Protein AF-0000000086601916 (afdb_homodimer)

Secondary structure (DSSP, 8-state):
-----------------------SEEEEEEESHHHH--BT-SBTTB------GGGS--TTEEEE-TTS-EEE--S-TTTTTSTTS---B-SHHHHHHHHHHH-GGG-SEEEEE---SS--GGGGSTTSHHHHHHHHHHHHHTTTS-EEEEEEEE--GGGGS-HHHHHHHHHHHHHHHHHHHHHTT-TT--EEEEE-S--SSTTHHHHHHHHHH---TTEEEEE-TT--B-TTSSSBPHHHHHHHHHHHHHHHHT-/-----------------------SEEEEEEESHHHH--BT-SBTTB------GGGS--TTEEEE-TTS-EEE--S-TTTTTSTTS---B-SHHHHHHHHHHH-GGG-SEEEEE---SS--GGGGSTTSHHHHHHHHHHHHHTTTS-EEEEEEEE--GGGGS-HHHHHHHHHHHHHHHHHHHHHTT-TT--EEEEE-S--SSTTHHHHHHHHHH---TTEEEEE-TT--B-TTSSSBPHHHHHHHHHHHHHHHHT-

Foldseek 3Di:
DPPPPPPPPPPPPPPPPPPLDAFAEEEEQEAAQQSLACAQQPPPQERPPDDDPLQAWDPLEWEQAPVRGTDTDHPSRCCRAQPVGRHTDALVRNLVSLLCVVCVVRGRYYYYYLYYHLDALVQCDPPHDSVVSSLVSVVSSCPVPHDHQAYEYEYDLNQLADPVSLQCVLVSVVNSVCVSCVSNVNRQHAYEYEQAQFHPGPRSVSNNCSQVVRDDHNYHYHYLHPADADPVRHYGHNVSSSVVSNSSNVVSVVD/DPPPPPPPPPPPPPPPPPPLDAFAEEEEQEAAQQSLACAQQPPPQERPPDDDPLQAWDPLEWEQAPVRGTDTDHPSRCCRAQPVGRHTDALVRNLVSLLCVVCVVSGRYYYYYLYYHLDALVQCDPPHDSVVSRLVSVLSSCPVPHDHQAYEYEYDLNQLADPVSLQCVLVSVVNSVCVSCVSNVHRQHAYEYEQAQFHPGPRSVSNNCSQVVRDDHNYHYHYLHPADADPVRHYGHNVSSSVVSNSSNVVSVVD

Organism: Rhododendron simsii (NCBI:txid118357)

Sequence (510 aa):
MLTLLFLTLLAHAQLALPASSQPNSIFILAGQSNMSGRGGATRNNTWDGFVPPECRPNPKILRLTTTLAWVPAAEPLHKDIDVYATVGVGPGMAFANSVLARDPGLGVVGLVPCAVGATTIGQWSRGGFLYSKLVRRAIAAAQGGGKIKGMLWYQGESDTLSLQDAELYKARLEKFFLNVRSDLKSPLLPIIQVALASGQGRFIEKVREAQLGLNLRNVKCVDAKGLQLEPDYVHLTTQAEVQLGKMLADSFLHTMLTLLFLTLLAHAQLALPASSQPNSIFILAGQSNMSGRGGATRNNTWDGFVPPECRPNPKILRLTTTLAWVPAAEPLHKDIDVYATVGVGPGMAFANSVLARDPGLGVVGLVPCAVGATTIGQWSRGGFLYSKLVRRAIAAAQGGGKIKGMLWYQGESDTLSLQDAELYKARLEKFFLNVRSDLKSPLLPIIQVALASGQGRFIEKVREAQLGLNLRNVKCVDAKGLQLEPDYVHLTTQAEVQLGKMLADSFLHT

Radius of gyration: 25.94 Å; Cα contacts (8 Å, |Δi|>4): 1151; chains: 2; bounding box: 80×68×97 Å

Structure (mmCIF, N/CA/C/O backbone):
data_AF-0000000086601916-model_v1
#
loop_
_entity.id
_entity.type
_entity.pdbx_description
1 polymer 'Sialate O-acetylesterase domain-containing protein'
#
loop_
_atom_site.group_PDB
_atom_site.id
_atom_site.type_symbol
_atom_site.label_atom_id
_atom_site.label_alt_id
_atom_site.label_comp_id
_atom_site.label_asym_id
_atom_site.label_entity_id
_atom_site.label_seq_id
_atom_site.pdbx_PDB_ins_code
_atom_site.Cartn_x
_atom_site.Cartn_y
_atom_site.Cartn_z
_atom_site.occupancy
_atom_site.B_iso_or_equiv
_atom_site.auth_seq_id
_atom_site.auth_comp_id
_atom_site.auth_asym_id
_atom_site.auth_atom_id
_atom_site.pdbx_PDB_model_num
ATOM 1 N N . MET A 1 1 ? -18.938 -10.508 73.562 1 35.75 1 MET A N 1
ATOM 2 C CA . MET A 1 1 ? -17.859 -10.43 72.625 1 35.75 1 MET A CA 1
ATOM 3 C C . MET A 1 1 ? -18.391 -10.062 71.25 1 35.75 1 MET A C 1
ATOM 5 O O . MET A 1 1 ? -19.188 -10.812 70.625 1 35.75 1 MET A O 1
ATOM 9 N N . LEU A 1 2 ? -18.656 -8.734 71.062 1 40.84 2 LEU A N 1
ATOM 10 C CA . LEU A 1 2 ? -19.188 -8 69.875 1 40.84 2 LEU A CA 1
ATOM 11 C C . LEU A 1 2 ? -18.312 -8.188 68.688 1 40.84 2 LEU A C 1
ATOM 13 O O . LEU A 1 2 ? -17.141 -7.793 68.688 1 40.84 2 LEU A O 1
ATOM 17 N N . THR A 1 3 ? -18.516 -9.281 67.938 1 39.03 3 THR A N 1
ATOM 18 C CA . THR A 1 3 ? -17.828 -9.562 66.688 1 39.03 3 THR A CA 1
ATOM 19 C C . THR A 1 3 ? -18.062 -8.453 65.688 1 39.03 3 THR A C 1
ATOM 21 O O . THR A 1 3 ? -19.203 -8.203 65.312 1 39.03 3 THR A O 1
ATOM 24 N N . LEU A 1 4 ? -17.25 -7.43 65.75 1 37.75 4 LEU A N 1
ATOM 25 C CA . LEU A 1 4 ? -17.234 -6.371 64.75 1 37.75 4 LEU A CA 1
ATOM 26 C C . LEU A 1 4 ? -16.953 -6.941 63.344 1 37.75 4 LEU A C 1
ATOM 28 O O . LEU A 1 4 ? -15.891 -7.527 63.094 1 37.75 4 LEU A O 1
ATOM 32 N N . LEU A 1 5 ? -18 -7.336 62.625 1 39.06 5 LEU A N 1
ATOM 33 C CA . LEU A 1 5 ? -17.938 -7.676 61.188 1 39.06 5 LEU A CA 1
ATOM 34 C C . LEU A 1 5 ? -17.328 -6.527 60.406 1 39.06 5 LEU A C 1
ATOM 36 O O . LEU A 1 5 ? -17.875 -5.426 60.375 1 39.06 5 LEU A O 1
ATOM 40 N N . PHE A 1 6 ? -16 -6.566 60.25 1 36.72 6 PHE A N 1
ATOM 41 C CA . PHE A 1 6 ? -15.344 -5.633 59.344 1 36.72 6 PHE A CA 1
ATOM 42 C C . PHE A 1 6 ? -15.82 -5.824 57.906 1 36.72 6 PHE A C 1
ATOM 44 O O . PHE A 1 6 ? -15.602 -6.879 57.312 1 36.72 6 PHE A O 1
ATOM 51 N N . LEU A 1 7 ? -16.922 -5.238 57.562 1 37.69 7 LEU A N 1
ATOM 52 C CA . LEU A 1 7 ? -17.297 -5.156 56.156 1 37.69 7 LEU A CA 1
ATOM 53 C C . LEU A 1 7 ? -16.188 -4.488 55.312 1 37.69 7 LEU A C 1
ATOM 55 O O . LEU A 1 7 ? -15.867 -3.32 55.562 1 37.69 7 LEU A O 1
ATOM 59 N N . THR A 1 8 ? -15.258 -5.324 54.844 1 39.44 8 THR A N 1
ATOM 60 C CA . THR A 1 8 ? -14.281 -4.824 53.875 1 39.44 8 THR A CA 1
ATOM 61 C C . THR A 1 8 ? -14.969 -4.285 52.625 1 39.44 8 THR A C 1
ATOM 63 O O . THR A 1 8 ? -15.688 -5.02 51.938 1 39.44 8 THR A O 1
ATOM 66 N N . LEU A 1 9 ? -15.344 -3.064 52.594 1 39.62 9 LEU A N 1
ATOM 67 C CA . LEU A 1 9 ? -15.734 -2.387 51.344 1 39.62 9 LEU A CA 1
ATOM 68 C C . LEU A 1 9 ? -14.625 -2.473 50.312 1 39.62 9 LEU A C 1
ATOM 70 O O . LEU A 1 9 ? -13.562 -1.867 50.5 1 39.62 9 LEU A O 1
ATOM 74 N N . LEU A 1 10 ? -14.531 -3.639 49.688 1 38.03 10 LEU A N 1
ATOM 75 C CA . LEU A 1 10 ? -13.68 -3.637 48.5 1 38.03 10 LEU A CA 1
ATOM 76 C C . LEU A 1 10 ? -14.133 -2.566 47.5 1 38.03 10 LEU A C 1
ATOM 78 O O . LEU A 1 10 ? -15.242 -2.631 46.969 1 38.03 10 LEU A O 1
ATOM 82 N N . ALA A 1 11 ? -13.586 -1.394 47.625 1 40.84 11 ALA A N 1
ATOM 83 C CA . ALA A 1 11 ? -13.688 -0.406 46.562 1 40.84 11 ALA A CA 1
ATOM 84 C C . ALA A 1 11 ? -13.32 -1.019 45.188 1 40.84 11 ALA A C 1
ATOM 86 O O . ALA A 1 11 ? -12.195 -1.469 45 1 40.84 11 ALA A O 1
ATOM 87 N N . HIS A 1 12 ? -14.273 -1.641 44.531 1 38.97 12 HIS A N 1
ATOM 88 C CA . HIS A 1 12 ? -14.039 -1.922 43.094 1 38.97 12 HIS A CA 1
ATOM 89 C C . HIS A 1 12 ? -13.562 -0.675 42.375 1 38.97 12 HIS A C 1
ATOM 91 O O . HIS A 1 12 ? -14.312 0.294 42.219 1 38.97 12 HIS A O 1
ATOM 97 N N . ALA A 1 13 ? -12.289 -0.349 42.531 1 39.16 13 ALA A N 1
ATOM 98 C CA . ALA A 1 13 ? -11.758 0.611 41.562 1 39.16 13 ALA A CA 1
ATOM 99 C C . ALA A 1 13 ? -12.203 0.264 40.125 1 39.16 13 ALA A C 1
ATOM 101 O O . ALA A 1 13 ? -11.891 -0.817 39.625 1 39.16 13 ALA A O 1
ATOM 102 N N . GLN A 1 14 ? -13.383 0.693 39.781 1 36.66 14 GLN A N 1
ATOM 103 C CA . GLN A 1 14 ? -13.633 0.644 38.375 1 36.66 14 GLN A CA 1
ATOM 104 C C . GLN A 1 14 ? -12.406 1.084 37.562 1 36.66 14 GLN A C 1
ATOM 106 O O . GLN A 1 14 ? -11.922 2.203 37.75 1 36.66 14 GLN A O 1
ATOM 111 N N . LEU A 1 15 ? -11.469 0.19 37.406 1 35.59 15 LEU A N 1
ATOM 112 C CA . LEU A 1 15 ? -10.555 0.523 36.312 1 35.59 15 LEU A CA 1
ATOM 113 C C . LEU A 1 15 ? -11.289 1.216 35.188 1 35.59 15 LEU A C 1
ATOM 115 O O . LEU A 1 15 ? -12.156 0.612 34.531 1 35.59 15 LEU A O 1
ATOM 119 N N . ALA A 1 16 ? -11.703 2.465 35.406 1 37.31 16 ALA A N 1
ATOM 120 C CA . ALA A 1 16 ? -12.195 3.23 34.281 1 37.31 16 ALA A CA 1
ATOM 121 C C . ALA A 1 16 ? -11.531 2.77 32.969 1 37.31 16 ALA A C 1
ATOM 123 O O . ALA A 1 16 ? -10.32 2.562 32.938 1 37.31 16 ALA A O 1
ATOM 124 N N . LEU A 1 17 ? -12.156 2.008 32.188 1 40.22 17 LEU A N 1
ATOM 125 C CA . LEU A 1 17 ? -11.688 1.904 30.828 1 40.22 17 LEU A CA 1
ATOM 126 C C . LEU A 1 17 ? -10.969 3.18 30.406 1 40.22 17 LEU A C 1
ATOM 128 O O . LEU A 1 17 ? -11.422 4.285 30.703 1 40.22 17 LEU A O 1
ATOM 132 N N . PRO A 1 18 ? -9.664 3.221 30.344 1 43.5 18 PRO A N 1
ATOM 133 C CA . PRO A 1 18 ? -9.109 4.48 29.859 1 43.5 18 PRO A CA 1
ATOM 134 C C . PRO A 1 18 ? -10.039 5.188 28.859 1 43.5 18 PRO A C 1
ATOM 136 O O . PRO A 1 18 ? -10.859 4.535 28.203 1 43.5 18 PRO A O 1
ATOM 139 N N . ALA A 1 19 ? -10.531 6.324 29.031 1 42.91 19 ALA A N 1
ATOM 140 C CA . ALA A 1 19 ? -11.188 7.246 28.109 1 42.91 19 ALA A CA 1
ATOM 141 C C . ALA A 1 19 ? -10.828 6.918 26.672 1 42.91 19 ALA A C 1
ATOM 143 O O . ALA A 1 19 ? -9.648 6.902 26.297 1 42.91 19 ALA A O 1
ATOM 144 N N . SER A 1 20 ? -11.32 6.027 25.938 1 51.12 20 SER A N 1
ATOM 145 C CA . SER A 1 20 ? -11.211 5.715 24.516 1 51.12 20 SER A CA 1
ATOM 146 C C . SER A 1 20 ? -10.828 6.949 23.703 1 51.12 20 SER A C 1
ATOM 148 O O . SER A 1 20 ? -11.672 7.797 23.422 1 51.12 20 SER A O 1
ATOM 150 N N . SER A 1 21 ? -9.75 7.781 23.984 1 73.94 21 SER A N 1
ATOM 151 C CA . SER A 1 21 ? -9.523 9.195 23.719 1 73.94 21 SER A CA 1
ATOM 152 C C . SER A 1 21 ? -9.43 9.469 22.219 1 73.94 21 SER A C 1
ATOM 154 O O . SER A 1 21 ? -8.57 8.906 21.531 1 73.94 21 SER A O 1
ATOM 156 N N . GLN A 1 22 ? -10.523 9.688 21.562 1 92.5 22 GLN A N 1
ATOM 157 C CA . GLN A 1 22 ? -10.68 10.25 20.234 1 92.5 22 GLN A CA 1
ATOM 158 C C . GLN A 1 22 ? -9.992 11.609 20.125 1 92.5 22 GLN A C 1
ATOM 160 O O . GLN A 1 22 ? -9.992 12.391 21.062 1 92.5 22 GLN A O 1
ATOM 165 N N . PRO A 1 23 ? -9.367 11.789 19.047 1 98.31 23 PRO A N 1
ATOM 166 C CA . PRO A 1 23 ? -8.742 13.102 18.875 1 98.31 23 PRO A CA 1
ATOM 167 C C . PRO A 1 23 ? -9.758 14.211 18.625 1 98.31 23 PRO A C 1
ATOM 169 O O . PRO A 1 23 ? -10.875 13.938 18.172 1 98.31 23 PRO A O 1
ATOM 172 N N . ASN A 1 24 ? -9.359 15.414 18.984 1 98.25 24 ASN A N 1
ATOM 173 C CA . ASN A 1 24 ? -10.125 16.609 18.656 1 98.25 24 ASN A CA 1
ATOM 174 C C . ASN A 1 24 ? -9.719 17.188 17.297 1 98.25 24 ASN A C 1
ATOM 176 O O . ASN A 1 24 ? -10.578 17.578 16.516 1 98.25 24 ASN A O 1
ATOM 180 N N . SER A 1 25 ? -8.438 17.297 17.094 1 98.69 25 SER A N 1
ATOM 181 C CA . SER A 1 25 ? -7.844 17.859 15.883 1 98.69 25 SER A CA 1
ATOM 182 C C . SER A 1 25 ? -7.039 16.812 15.125 1 98.69 25 SER A C 1
ATOM 184 O O . SER A 1 25 ? -6.133 16.203 15.68 1 98.69 25 SER A O 1
ATOM 186 N N . ILE A 1 26 ? -7.328 16.641 13.867 1 98.88 26 ILE A N 1
ATOM 187 C CA . ILE A 1 26 ? -6.75 15.562 13.07 1 98.88 26 ILE A CA 1
ATOM 188 C C . ILE A 1 26 ? -5.914 16.141 11.93 1 98.88 26 ILE A C 1
ATOM 190 O O . ILE A 1 26 ? -6.328 17.109 11.281 1 98.88 26 ILE A O 1
ATOM 194 N N . PHE A 1 27 ? -4.734 15.609 11.727 1 98.94 27 PHE A N 1
ATOM 195 C CA . PHE A 1 27 ? -3.863 16 10.625 1 98.94 27 PHE A CA 1
ATOM 196 C C . PHE A 1 27 ? -3.502 14.797 9.766 1 98.94 27 PHE A C 1
ATOM 198 O O . PHE A 1 27 ? -3.07 13.766 10.281 1 98.94 27 PHE A O 1
ATOM 205 N N . ILE A 1 28 ? -3.68 14.945 8.492 1 98.94 28 ILE A N 1
ATOM 206 C CA . ILE A 1 28 ? -3.305 13.93 7.52 1 98.94 28 ILE A CA 1
ATOM 207 C C . ILE A 1 28 ? -1.842 14.109 7.121 1 98.94 28 ILE A C 1
ATOM 209 O O . ILE A 1 28 ? -1.413 15.219 6.801 1 98.94 28 ILE A O 1
ATOM 213 N N . LEU A 1 29 ? -1.033 13.047 7.215 1 98.94 29 LEU A N 1
ATOM 214 C CA . LEU A 1 29 ? 0.365 13.047 6.797 1 98.94 29 LEU A CA 1
ATOM 215 C C . LEU A 1 29 ? 0.548 12.242 5.512 1 98.94 29 LEU A C 1
ATOM 217 O O . LEU A 1 29 ? 0.656 11.016 5.551 1 98.94 29 LEU A O 1
ATOM 221 N N . ALA A 1 30 ? 0.657 12.922 4.383 1 98.94 30 ALA A N 1
ATOM 222 C CA . ALA A 1 30 ? 0.66 12.25 3.086 1 98.94 30 ALA A CA 1
ATOM 223 C C . ALA A 1 30 ? 1.85 12.703 2.24 1 98.94 30 ALA A C 1
ATOM 225 O O . ALA A 1 30 ? 2.438 13.75 2.494 1 98.94 30 ALA A O 1
ATOM 226 N N . GLY A 1 31 ? 2.199 11.906 1.29 1 98.81 31 GLY A N 1
ATOM 227 C CA . GLY A 1 31 ? 3.355 12.156 0.443 1 98.81 31 GLY A CA 1
ATOM 228 C C . GLY A 1 31 ? 4.246 10.938 0.282 1 98.81 31 GLY A C 1
ATOM 229 O O . GLY A 1 31 ? 3.758 9.812 0.132 1 98.81 31 GLY A O 1
ATOM 230 N N . GLN A 1 32 ? 5.539 11.227 0.17 1 98.12 32 GLN A N 1
ATOM 231 C CA . GLN A 1 32 ? 6.457 10.117 -0.051 1 98.12 32 GLN A CA 1
ATOM 232 C C . GLN A 1 32 ? 7.473 10.008 1.082 1 98.12 32 GLN A C 1
ATOM 234 O O . GLN A 1 32 ? 7.141 10.242 2.246 1 98.12 32 GLN A O 1
ATOM 239 N N . SER A 1 33 ? 8.656 9.531 0.886 1 97.88 33 SER A N 1
ATOM 240 C CA . SER A 1 33 ? 9.57 9 1.896 1 97.88 33 SER A CA 1
ATOM 241 C C . SER A 1 33 ? 9.93 10.062 2.93 1 97.88 33 SER A C 1
ATOM 243 O O . SER A 1 33 ? 10.094 9.758 4.113 1 97.88 33 SER A O 1
ATOM 245 N N . ASN A 1 34 ? 10.086 11.289 2.52 1 98.06 34 ASN A N 1
ATOM 246 C CA . ASN A 1 34 ? 10.469 12.305 3.498 1 98.06 34 ASN A CA 1
ATOM 247 C C . ASN A 1 34 ? 9.297 12.664 4.41 1 98.06 34 ASN A C 1
ATOM 249 O O . ASN A 1 34 ? 9.5 13.125 5.535 1 98.06 34 ASN A O 1
ATOM 253 N N . MET A 1 35 ? 8.094 12.469 3.986 1 98.88 35 MET A N 1
ATOM 254 C CA . MET A 1 35 ? 6.949 12.586 4.887 1 98.88 35 MET A CA 1
ATOM 255 C C . MET A 1 35 ? 6.832 11.352 5.777 1 98.88 35 MET A C 1
ATOM 257 O O . MET A 1 35 ? 6.582 11.469 6.977 1 98.88 35 MET A O 1
ATOM 261 N N . SER A 1 36 ? 6.941 10.148 5.137 1 98.75 36 SER A N 1
ATOM 262 C CA . SER A 1 36 ? 6.816 8.922 5.922 1 98.75 36 SER A CA 1
ATOM 263 C C . SER A 1 36 ? 7.918 8.828 6.973 1 98.75 36 SER A C 1
ATOM 265 O O . SER A 1 36 ? 7.734 8.188 8.016 1 98.75 36 SER A O 1
ATOM 267 N N . GLY A 1 37 ? 9.125 9.406 6.684 1 98.56 37 GLY A N 1
ATOM 268 C CA . GLY A 1 37 ? 10.234 9.477 7.625 1 98.56 37 GLY A CA 1
ATOM 269 C C . GLY A 1 37 ? 11.367 8.531 7.277 1 98.56 37 GLY A C 1
ATOM 270 O O . GLY A 1 37 ? 11.18 7.316 7.211 1 98.56 37 GLY A O 1
ATOM 271 N N . ARG A 1 38 ? 12.562 9.07 7.16 1 98.06 38 ARG A N 1
ATOM 272 C CA . ARG A 1 38 ? 13.789 8.312 6.922 1 98.06 38 ARG A CA 1
ATOM 273 C C . ARG A 1 38 ? 14.891 8.734 7.891 1 98.06 38 ARG A C 1
ATOM 275 O O . ARG A 1 38 ? 16.016 8.242 7.805 1 98.06 38 ARG A O 1
ATOM 282 N N . GLY A 1 39 ? 14.594 9.719 8.742 1 98.31 39 GLY A N 1
ATOM 283 C CA . GLY A 1 39 ? 15.586 10.102 9.727 1 98.31 39 GLY A CA 1
ATOM 284 C C . GLY A 1 39 ? 16.156 8.922 10.5 1 98.31 39 GLY A C 1
ATOM 285 O O . GLY A 1 39 ? 15.43 8.25 11.234 1 98.31 39 GLY A O 1
ATOM 286 N N . GLY A 1 40 ? 17.453 8.688 10.336 1 97.56 40 GLY A N 1
ATOM 287 C CA . GLY A 1 40 ? 18.125 7.605 11.047 1 97.56 40 GLY A CA 1
ATOM 288 C C . GLY A 1 40 ? 17.891 6.246 10.43 1 97.56 40 GLY A C 1
ATOM 289 O O . GLY A 1 40 ? 18.219 5.219 11.016 1 97.56 40 GLY A O 1
ATOM 290 N N . ALA A 1 41 ? 17.266 6.191 9.258 1 96.94 41 ALA A N 1
ATOM 291 C CA . ALA A 1 41 ? 16.844 4.898 8.727 1 96.94 41 ALA A CA 1
ATOM 292 C C . ALA A 1 41 ? 17.469 4.637 7.355 1 96.94 41 ALA A C 1
ATOM 294 O O . ALA A 1 41 ? 17 3.779 6.605 1 96.94 41 ALA A O 1
ATOM 295 N N . THR A 1 42 ? 18.453 5.363 6.934 1 93.12 42 THR A N 1
ATOM 296 C CA . THR A 1 42 ? 18.969 5.254 5.574 1 93.12 42 THR A CA 1
ATOM 297 C C . THR A 1 42 ? 20.172 4.328 5.531 1 93.12 42 THR A C 1
ATOM 299 O O . THR A 1 42 ? 20.719 4.059 4.457 1 93.12 42 THR A O 1
ATOM 302 N N . ARG A 1 43 ? 20.562 3.838 6.699 1 89.56 43 ARG A N 1
ATOM 303 C CA . ARG A 1 43 ? 21.75 2.982 6.723 1 89.56 43 ARG A CA 1
ATOM 304 C C . ARG A 1 43 ? 21.375 1.543 7.059 1 89.56 43 ARG A C 1
ATOM 306 O O . ARG A 1 43 ? 20.688 1.29 8.047 1 89.56 43 ARG A O 1
ATOM 313 N N . ASN A 1 44 ? 21.781 0.631 6.242 1 86.44 44 ASN A N 1
ATOM 314 C CA . ASN A 1 44 ? 21.719 -0.809 6.465 1 86.44 44 ASN A CA 1
ATOM 315 C C . ASN A 1 44 ? 20.281 -1.282 6.625 1 86.44 44 ASN A C 1
ATOM 317 O O . ASN A 1 44 ? 20 -2.18 7.422 1 86.44 44 ASN A O 1
ATOM 321 N N . ASN A 1 45 ? 19.359 -0.584 6.109 1 86.44 45 ASN A N 1
ATOM 322 C CA . ASN A 1 45 ? 17.953 -0.943 6.129 1 86.44 45 ASN A CA 1
ATOM 323 C C . ASN A 1 45 ? 17.438 -1.118 7.559 1 86.44 45 ASN A C 1
ATOM 325 O O . ASN A 1 45 ? 16.656 -2.031 7.836 1 86.44 45 ASN A O 1
ATOM 329 N N . THR A 1 46 ? 17.953 -0.375 8.43 1 93.38 46 THR A N 1
ATOM 330 C CA . THR A 1 46 ? 17.531 -0.383 9.82 1 93.38 46 THR A CA 1
ATOM 331 C C . THR A 1 46 ? 17.438 1.039 10.367 1 93.38 46 THR A C 1
ATOM 333 O O . THR A 1 46 ? 18.234 1.898 10.016 1 93.38 46 THR A O 1
ATOM 336 N N . TRP A 1 47 ? 16.453 1.267 11.141 1 97.5 47 TRP A N 1
ATOM 337 C CA . TRP A 1 47 ? 16.344 2.521 11.883 1 97.5 47 TRP A CA 1
ATOM 338 C C . TRP A 1 47 ? 17.219 2.484 13.133 1 97.5 47 TRP A C 1
ATOM 340 O O . TRP A 1 47 ? 17.266 1.474 13.844 1 97.5 47 TRP A O 1
ATOM 350 N N . ASP A 1 48 ? 17.922 3.545 13.445 1 97.75 48 ASP A N 1
ATOM 351 C CA . ASP A 1 48 ? 18.875 3.568 14.547 1 97.75 48 ASP A CA 1
ATOM 352 C C . ASP A 1 48 ? 18.172 3.684 15.891 1 97.75 48 ASP A C 1
ATOM 354 O O . ASP A 1 48 ? 18.781 3.543 16.953 1 97.75 48 ASP A O 1
ATOM 358 N N . GLY A 1 49 ? 16.844 3.982 15.852 1 97.94 49 GLY A N 1
ATOM 359 C CA . GLY A 1 49 ? 16.047 3.98 17.062 1 97.94 49 GLY A CA 1
ATOM 360 C C . GLY A 1 49 ? 16.141 5.281 17.844 1 97.94 49 GLY A C 1
ATOM 361 O O . GLY A 1 49 ? 15.531 5.414 18.906 1 97.94 49 GLY A O 1
ATOM 362 N N . PHE A 1 50 ? 16.828 6.27 17.328 1 98.31 50 PHE A N 1
ATOM 363 C CA . PHE A 1 50 ? 16.984 7.531 18.031 1 98.31 50 PHE A CA 1
ATOM 364 C C . PHE A 1 50 ? 15.734 8.398 17.875 1 98.31 50 PHE A C 1
ATOM 366 O O . PHE A 1 50 ? 15.289 8.664 16.766 1 98.31 50 PHE A O 1
ATOM 373 N N . VAL A 1 51 ? 15.227 8.773 18.984 1 98.75 51 VAL A N 1
ATOM 374 C CA . VAL A 1 51 ? 14.062 9.656 19.031 1 98.75 51 VAL A CA 1
ATOM 375 C C . VAL A 1 51 ? 14.438 10.969 19.719 1 98.75 51 VAL A C 1
ATOM 377 O O . VAL A 1 51 ? 14.617 11.016 20.938 1 98.75 51 VAL A O 1
ATOM 380 N N . PRO A 1 52 ? 14.492 12.055 18.922 1 98.69 52 PRO A N 1
ATOM 381 C CA . PRO A 1 52 ? 14.789 13.352 19.547 1 98.69 52 PRO A CA 1
ATOM 382 C C . PRO A 1 52 ? 13.727 13.789 20.547 1 98.69 52 PRO A C 1
ATOM 384 O O . PRO A 1 52 ? 12.578 13.359 20.453 1 98.69 52 PRO A O 1
ATOM 387 N N . PRO A 1 53 ? 14.047 14.656 21.438 1 98.62 53 PRO A N 1
ATOM 388 C CA . PRO A 1 53 ? 13.086 15.133 22.438 1 98.62 53 PRO A CA 1
ATOM 389 C C . PRO A 1 53 ? 11.82 15.711 21.812 1 98.62 53 PRO A C 1
ATOM 391 O O . PRO A 1 53 ? 10.727 15.516 22.344 1 98.62 53 PRO A O 1
ATOM 394 N N . GLU A 1 54 ? 11.938 16.344 20.688 1 98.75 54 GLU A N 1
ATOM 395 C CA . GLU A 1 54 ? 10.82 17 20 1 98.75 54 GLU A CA 1
ATOM 396 C C . GLU A 1 54 ? 9.852 15.984 19.422 1 98.75 54 GLU A C 1
ATOM 398 O O . GLU A 1 54 ? 8.734 16.344 19.031 1 98.75 54 GLU A O 1
ATOM 403 N N . CYS A 1 55 ? 10.305 14.703 19.391 1 98.88 55 CYS A N 1
ATOM 404 C CA . CYS A 1 55 ? 9.508 13.664 18.75 1 98.88 55 CYS A CA 1
ATOM 405 C C . CYS A 1 55 ? 9.031 12.633 19.766 1 98.88 55 CYS A C 1
ATOM 407 O O . CYS A 1 55 ? 8.516 11.578 19.391 1 98.88 55 CYS A O 1
ATOM 409 N N . ARG A 1 56 ? 9.234 12.898 21.016 1 98.56 56 ARG A N 1
ATOM 410 C CA . ARG A 1 56 ? 8.867 11.953 22.062 1 98.56 56 ARG A CA 1
ATOM 411 C C . ARG A 1 56 ? 7.348 11.812 22.172 1 98.56 56 ARG A C 1
ATOM 413 O O . ARG A 1 56 ? 6.609 12.742 21.844 1 98.56 56 ARG A O 1
ATOM 420 N N . PRO A 1 57 ? 6.898 10.664 22.641 1 98.44 57 PRO A N 1
ATOM 421 C CA . PRO A 1 57 ? 5.461 10.477 22.844 1 98.44 57 PRO A CA 1
ATOM 422 C C . PRO A 1 57 ? 4.859 11.523 23.781 1 98.44 57 PRO A C 1
ATOM 424 O O . PRO A 1 57 ? 5.559 12.047 24.656 1 98.44 57 PRO A O 1
ATOM 427 N N . ASN A 1 58 ? 3.645 11.891 23.531 1 97.69 58 ASN A N 1
ATOM 428 C CA . ASN A 1 58 ? 2.783 12.828 24.25 1 97.69 58 ASN A CA 1
ATOM 429 C C . ASN A 1 58 ? 1.374 12.273 24.422 1 97.69 58 ASN A C 1
ATOM 431 O O . ASN A 1 58 ? 0.754 11.82 23.453 1 97.69 58 ASN A O 1
ATOM 435 N N . PRO A 1 59 ? 0.872 12.203 25.656 1 96.56 59 PRO A N 1
ATOM 436 C CA . PRO A 1 59 ? -0.459 11.633 25.891 1 96.56 59 PRO A CA 1
ATOM 437 C C . PRO A 1 59 ? -1.547 12.328 25.062 1 96.56 59 PRO A C 1
ATOM 439 O O . PRO A 1 59 ? -2.629 11.766 24.875 1 96.56 59 PRO A O 1
ATOM 442 N N . LYS A 1 60 ? -1.236 13.469 24.562 1 97.88 60 LYS A N 1
ATOM 443 C CA . LYS A 1 60 ? -2.225 14.227 23.797 1 97.88 60 LYS A CA 1
ATOM 444 C C . LYS A 1 60 ? -2.047 14.008 22.297 1 97.88 60 LYS A C 1
ATOM 446 O O . LYS A 1 60 ? -2.66 14.703 21.5 1 97.88 60 LYS A O 1
ATOM 451 N N . ILE A 1 61 ? -1.215 13.109 21.891 1 98.69 61 ILE A N 1
ATOM 452 C CA . ILE A 1 61 ? -1.005 12.828 20.469 1 98.69 61 ILE A CA 1
ATOM 453 C C . ILE A 1 61 ? -1.297 11.359 20.188 1 98.69 61 ILE A C 1
ATOM 455 O O . ILE A 1 61 ? -0.684 10.469 20.781 1 98.69 61 ILE A O 1
ATOM 459 N N . LEU A 1 62 ? -2.188 11.164 19.281 1 98.75 62 LEU A N 1
ATOM 460 C CA . LEU A 1 62 ? -2.576 9.82 18.859 1 98.75 62 LEU A CA 1
ATOM 461 C C . LEU A 1 62 ? -2.189 9.57 17.406 1 98.75 62 LEU A C 1
ATOM 463 O O . LEU A 1 62 ? -1.947 10.516 16.656 1 98.75 62 LEU A O 1
ATOM 467 N N . ARG A 1 63 ? -2.094 8.328 17.078 1 98.81 63 ARG A N 1
ATOM 468 C CA . ARG A 1 63 ? -1.818 7.855 15.719 1 98.81 63 ARG A CA 1
ATOM 469 C C . ARG A 1 63 ? -2.879 6.859 15.266 1 98.81 63 ARG A C 1
ATOM 471 O O . ARG A 1 63 ? -3.271 5.973 16.016 1 98.81 63 ARG A O 1
ATOM 478 N N . LEU A 1 64 ? -3.352 7.082 14.055 1 98.56 64 LEU A N 1
ATOM 479 C CA . LEU A 1 64 ? -4.293 6.121 13.492 1 98.56 64 LEU A CA 1
ATOM 480 C C . LEU A 1 64 ? -3.561 4.93 12.883 1 98.56 64 LEU A C 1
ATOM 482 O O . LEU A 1 64 ? -2.752 5.098 11.969 1 98.56 64 LEU A O 1
ATOM 486 N N . THR A 1 65 ? -3.863 3.764 13.305 1 96.62 65 THR A N 1
ATOM 487 C CA . THR A 1 65 ? -3.23 2.547 12.812 1 96.62 65 THR A CA 1
ATOM 488 C C . THR A 1 65 ? -3.863 2.109 11.492 1 96.62 65 THR A C 1
ATOM 490 O O . THR A 1 65 ? -4.852 2.693 11.047 1 96.62 65 THR A O 1
ATOM 493 N N . THR A 1 66 ? -3.285 1.105 10.867 1 95.44 66 THR A N 1
ATOM 494 C CA . THR A 1 66 ? -3.793 0.576 9.609 1 95.44 66 THR A CA 1
ATOM 495 C C . THR A 1 66 ? -5.172 -0.049 9.805 1 95.44 66 THR A C 1
ATOM 497 O O . THR A 1 66 ? -5.957 -0.136 8.859 1 95.44 66 THR A O 1
ATOM 500 N N . THR A 1 67 ? -5.488 -0.499 10.953 1 90.56 67 THR A N 1
ATOM 501 C CA . THR A 1 67 ? -6.789 -1.089 11.242 1 90.56 67 THR A CA 1
ATOM 502 C C . THR A 1 67 ? -7.77 -0.028 11.734 1 90.56 67 THR A C 1
ATOM 504 O O . THR A 1 67 ? -8.828 -0.356 12.281 1 90.56 67 THR A O 1
ATOM 507 N N . LEU A 1 68 ? -7.398 1.256 11.703 1 95.12 68 LEU A N 1
ATOM 508 C CA . LEU A 1 68 ? -8.227 2.426 11.961 1 95.12 68 LEU A CA 1
ATOM 509 C C . LEU A 1 68 ? -8.531 2.549 13.453 1 95.12 68 LEU A C 1
ATOM 511 O O . LEU A 1 68 ? -9.641 2.941 13.836 1 95.12 68 LEU A O 1
ATOM 515 N N . ALA A 1 69 ? -7.582 2.117 14.242 1 94.5 69 ALA A N 1
ATOM 516 C CA . ALA A 1 69 ? -7.645 2.324 15.688 1 94.5 69 ALA A CA 1
ATOM 517 C C . ALA A 1 69 ? -6.699 3.441 16.125 1 94.5 69 ALA A C 1
ATOM 519 O O . ALA A 1 69 ? -5.574 3.539 15.625 1 94.5 69 ALA A O 1
ATOM 520 N N . TRP A 1 70 ? -7.152 4.297 17 1 97.75 70 TRP A N 1
ATOM 521 C CA . TRP A 1 70 ? -6.293 5.328 17.578 1 97.75 70 TRP A CA 1
ATOM 522 C C . TRP A 1 70 ? -5.43 4.754 18.688 1 97.75 70 TRP A C 1
ATOM 524 O O . TRP A 1 70 ? -5.938 4.078 19.594 1 97.75 70 TRP A O 1
ATOM 534 N N . VAL A 1 71 ? -4.184 4.988 18.625 1 97.88 71 VAL A N 1
ATOM 535 C CA . VAL A 1 71 ? -3.232 4.555 19.656 1 97.88 71 VAL A CA 1
ATOM 536 C C . VAL A 1 71 ? -2.291 5.707 20 1 97.88 71 VAL A C 1
ATOM 538 O O . VAL A 1 71 ? -2.17 6.668 19.234 1 97.88 71 VAL A O 1
ATOM 541 N N . PRO A 1 72 ? -1.654 5.707 21.172 1 98.38 72 PRO A N 1
ATOM 542 C CA . PRO A 1 72 ? -0.632 6.723 21.422 1 98.38 72 PRO A CA 1
ATOM 543 C C . PRO A 1 72 ? 0.42 6.789 20.312 1 98.38 72 PRO A C 1
ATOM 545 O O . PRO A 1 72 ? 0.866 5.75 19.812 1 98.38 72 PRO A O 1
ATOM 548 N N . ALA A 1 73 ? 0.818 7.941 19.969 1 98.69 73 ALA A N 1
ATOM 549 C CA . ALA A 1 73 ? 1.744 8.125 18.859 1 98.69 73 ALA A CA 1
ATOM 550 C C . ALA A 1 73 ? 3.191 7.961 19.312 1 98.69 73 ALA A C 1
ATOM 552 O O . ALA A 1 73 ? 3.564 8.422 20.391 1 98.69 73 ALA A O 1
ATOM 553 N N . ALA A 1 74 ? 3.924 7.312 18.484 1 98.75 74 ALA A N 1
ATOM 554 C CA . ALA A 1 74 ? 5.367 7.18 18.656 1 98.75 74 ALA A CA 1
ATOM 555 C C . ALA A 1 74 ? 6.062 6.926 17.328 1 98.75 74 ALA A C 1
ATOM 557 O O . ALA A 1 74 ? 5.461 6.371 16.406 1 98.75 74 ALA A O 1
ATOM 558 N N . GLU A 1 75 ? 7.32 7.301 17.203 1 98.69 75 GLU A N 1
ATOM 559 C CA . GLU A 1 75 ? 8.102 7.012 16.016 1 98.69 75 GLU A CA 1
ATOM 560 C C . GLU A 1 75 ? 8.391 5.52 15.883 1 98.69 75 GLU A C 1
ATOM 562 O O . GLU A 1 75 ? 8.578 4.828 16.891 1 98.69 75 GLU A O 1
ATOM 567 N N . PRO A 1 76 ? 8.531 5.059 14.641 1 98.62 76 PRO A N 1
ATOM 568 C CA . PRO A 1 76 ? 8.195 5.746 13.391 1 98.62 76 PRO A CA 1
ATOM 569 C C . PRO A 1 76 ? 6.699 5.75 13.102 1 98.62 76 PRO A C 1
ATOM 571 O O . PRO A 1 76 ? 6.047 4.707 13.18 1 98.62 76 PRO A O 1
ATOM 574 N N . LEU A 1 77 ? 6.18 6.848 12.672 1 98.88 77 LEU A N 1
ATOM 575 C CA . LEU A 1 77 ? 4.738 7.023 12.555 1 98.88 77 LEU A CA 1
ATOM 576 C C . LEU A 1 77 ? 4.176 6.172 11.414 1 98.88 77 LEU A C 1
ATOM 578 O O . LEU A 1 77 ? 3.029 5.723 11.477 1 98.88 77 LEU A O 1
ATOM 582 N N . HIS A 1 78 ? 4.969 5.957 10.359 1 98.69 78 HIS A N 1
ATOM 583 C CA . HIS A 1 78 ? 4.461 5.336 9.141 1 98.69 78 HIS A CA 1
ATOM 584 C C . HIS A 1 78 ? 4.91 3.883 9.031 1 98.69 78 HIS A C 1
ATOM 586 O O . HIS A 1 78 ? 4.863 3.297 7.949 1 98.69 78 HIS A O 1
ATOM 592 N N . LYS A 1 79 ? 5.363 3.238 10.125 1 96.25 79 LYS A N 1
ATOM 593 C CA . LYS A 1 79 ? 5.992 1.921 10.117 1 96.25 79 LYS A CA 1
ATOM 594 C C . LYS A 1 79 ? 5.051 0.868 9.539 1 96.25 79 LYS A C 1
ATOM 596 O O . LYS A 1 79 ? 5.496 -0.071 8.875 1 96.25 79 LYS A O 1
ATOM 601 N N . ASP A 1 80 ? 3.76 0.986 9.727 1 96.06 80 ASP A N 1
ATOM 602 C CA . ASP A 1 80 ? 2.805 -0.015 9.266 1 96.06 80 ASP A CA 1
ATOM 603 C C . ASP A 1 80 ? 2.098 0.452 7.992 1 96.06 80 ASP A C 1
ATOM 605 O O . ASP A 1 80 ? 1.175 -0.207 7.512 1 96.06 80 ASP A O 1
ATOM 609 N N . ILE A 1 81 ? 2.467 1.597 7.508 1 97.44 81 ILE A N 1
ATOM 610 C CA . ILE A 1 81 ? 1.855 2.211 6.332 1 97.44 81 ILE A CA 1
ATOM 611 C C . ILE A 1 81 ? 2.803 2.1 5.141 1 97.44 81 ILE A C 1
ATOM 613 O O . ILE A 1 81 ? 2.443 1.528 4.105 1 97.44 81 ILE A O 1
ATOM 617 N N . ASP A 1 82 ? 3.977 2.654 5.258 1 97.38 82 ASP A N 1
ATOM 618 C CA . ASP A 1 82 ? 5.027 2.596 4.25 1 97.38 82 ASP A CA 1
ATOM 619 C C . ASP A 1 82 ? 5.871 1.331 4.406 1 97.38 82 ASP A C 1
ATOM 621 O O . ASP A 1 82 ? 7.047 1.401 4.77 1 97.38 82 ASP A O 1
ATOM 625 N N . VAL A 1 83 ? 5.379 0.182 3.979 1 95.69 83 VAL A N 1
ATOM 626 C CA . VAL A 1 83 ? 5.852 -1.117 4.445 1 95.69 83 VAL A CA 1
ATOM 627 C C . VAL A 1 83 ? 6.98 -1.609 3.541 1 95.69 83 VAL A C 1
ATOM 629 O O . VAL A 1 83 ? 7.684 -2.564 3.879 1 95.69 83 VAL A O 1
ATOM 632 N N . TYR A 1 84 ? 7.195 -0.986 2.428 1 94.62 84 TYR A N 1
ATOM 633 C CA . TYR A 1 84 ? 8.211 -1.464 1.495 1 94.62 84 TYR A CA 1
ATOM 634 C C . TYR A 1 84 ? 9.555 -0.812 1.774 1 94.62 84 TYR A C 1
ATOM 636 O O . TYR A 1 84 ? 10.5 -0.958 0.99 1 94.62 84 TYR A O 1
ATOM 644 N N . ALA A 1 85 ? 9.648 -0.038 2.873 1 94.56 85 ALA A N 1
ATOM 645 C CA . ALA A 1 85 ? 10.898 0.621 3.264 1 94.56 85 ALA A CA 1
ATOM 646 C C . ALA A 1 85 ? 11.062 0.617 4.781 1 94.56 85 ALA A C 1
ATOM 648 O O . ALA A 1 85 ? 10.094 0.424 5.52 1 94.56 85 ALA A O 1
ATOM 649 N N . THR A 1 86 ? 12.352 0.732 5.148 1 95.38 86 THR A N 1
ATOM 650 C CA . THR A 1 86 ? 12.602 1.035 6.555 1 95.38 86 THR A CA 1
ATOM 651 C C . THR A 1 86 ? 12.258 2.49 6.859 1 95.38 86 THR A C 1
ATOM 653 O O . THR A 1 86 ? 12.75 3.402 6.188 1 95.38 86 THR A O 1
ATOM 656 N N . VAL A 1 87 ? 11.43 2.639 7.812 1 97.81 87 VAL A N 1
ATOM 657 C CA . VAL A 1 87 ? 10.953 3.973 8.18 1 97.81 87 VAL A CA 1
ATOM 658 C C . VAL A 1 87 ? 11.602 4.41 9.492 1 97.81 87 VAL A C 1
ATOM 660 O O . VAL A 1 87 ? 11.875 3.58 10.359 1 97.81 87 VAL A O 1
ATOM 663 N N . GLY A 1 88 ? 11.945 5.688 9.578 1 98.44 88 GLY A N 1
ATOM 664 C CA . GLY A 1 88 ? 12.438 6.32 10.789 1 98.44 88 GLY A CA 1
ATOM 665 C C . GLY A 1 88 ? 11.664 7.566 11.172 1 98.44 88 GLY A C 1
ATOM 666 O O . GLY A 1 88 ? 10.43 7.57 11.133 1 98.44 88 GLY A O 1
ATOM 667 N N . VAL A 1 89 ? 12.406 8.578 11.586 1 98.88 89 VAL A N 1
ATOM 668 C CA . VAL A 1 89 ? 11.789 9.812 12.062 1 98.88 89 VAL A CA 1
ATOM 669 C C . VAL A 1 89 ? 11.328 10.648 10.867 1 98.88 89 VAL A C 1
ATOM 671 O O . VAL A 1 89 ? 12.094 10.875 9.93 1 98.88 89 VAL A O 1
ATOM 674 N N . GLY A 1 90 ? 10.055 10.992 10.844 1 98.88 90 GLY A N 1
ATOM 675 C CA . GLY A 1 90 ? 9.516 12.008 9.961 1 98.88 90 GLY A CA 1
ATOM 676 C C . GLY A 1 90 ? 9.156 13.297 10.672 1 98.88 90 GLY A C 1
ATOM 677 O O . GLY A 1 90 ? 9.477 13.477 11.852 1 98.88 90 GLY A O 1
ATOM 678 N N . PRO A 1 91 ? 8.477 14.172 9.969 1 98.94 91 PRO A N 1
ATOM 679 C CA . PRO A 1 91 ? 8.195 15.477 10.562 1 98.94 91 PRO A CA 1
ATOM 680 C C . PRO A 1 91 ? 6.98 15.453 11.492 1 98.94 91 PRO A C 1
ATOM 682 O O . PRO A 1 91 ? 6.742 16.422 12.227 1 98.94 91 PRO A O 1
ATOM 685 N N . GLY A 1 92 ? 6.203 14.391 11.539 1 98.94 92 GLY A N 1
ATOM 686 C CA . GLY A 1 92 ? 4.879 14.352 12.141 1 98.94 92 GLY A CA 1
ATOM 687 C C . GLY A 1 92 ? 4.891 14.641 13.625 1 98.94 92 GLY A C 1
ATOM 688 O O . GLY A 1 92 ? 4.156 15.516 14.102 1 98.94 92 GLY A O 1
ATOM 689 N N . MET A 1 93 ? 5.75 13.945 14.398 1 98.94 93 MET A N 1
ATOM 690 C CA . MET A 1 93 ? 5.754 14.102 15.852 1 98.94 93 MET A CA 1
ATOM 691 C C . MET A 1 93 ? 6.254 15.492 16.234 1 98.94 93 MET A C 1
ATOM 693 O O . MET A 1 93 ? 5.688 16.125 17.125 1 98.94 93 MET A O 1
ATOM 697 N N . ALA A 1 94 ? 7.301 15.961 15.586 1 98.94 94 ALA A N 1
ATOM 698 C CA . ALA A 1 94 ? 7.797 17.297 15.875 1 98.94 94 ALA A CA 1
ATOM 699 C C . ALA A 1 94 ? 6.738 18.359 15.562 1 98.94 94 ALA A C 1
ATOM 701 O O . ALA A 1 94 ? 6.582 19.328 16.312 1 98.94 94 ALA A O 1
ATOM 702 N N . PHE A 1 95 ? 6.035 18.172 14.477 1 98.94 95 PHE A N 1
ATOM 703 C CA . PHE A 1 95 ? 4.926 19.062 14.133 1 98.94 95 PHE A CA 1
ATOM 704 C C . PHE A 1 95 ? 3.873 19.062 15.234 1 98.94 95 PHE A C 1
ATOM 706 O O . PHE A 1 95 ? 3.5 20.109 15.75 1 98.94 95 PHE A O 1
ATOM 713 N N . ALA A 1 96 ? 3.396 17.875 15.633 1 98.94 96 ALA A N 1
ATOM 714 C CA . ALA A 1 96 ? 2.299 17.719 16.594 1 98.94 96 ALA A CA 1
ATOM 715 C C . ALA A 1 96 ? 2.678 18.297 17.953 1 98.94 96 ALA A C 1
ATOM 717 O O . ALA A 1 96 ? 1.901 19.047 18.562 1 98.94 96 ALA A O 1
ATOM 718 N N . ASN A 1 97 ? 3.859 17.938 18.391 1 98.88 97 ASN A N 1
ATOM 719 C CA . ASN A 1 97 ? 4.305 18.484 19.672 1 98.88 97 ASN A CA 1
ATOM 720 C C . ASN A 1 97 ? 4.422 20 19.641 1 98.88 97 ASN A C 1
ATOM 722 O O . ASN A 1 97 ? 4.074 20.672 20.609 1 98.88 97 ASN A O 1
ATOM 726 N N . SER A 1 98 ? 4.93 20.531 18.531 1 98.88 98 SER A N 1
ATOM 727 C CA . SER A 1 98 ? 5.109 21.969 18.391 1 98.88 98 SER A CA 1
ATOM 728 C C . SER A 1 98 ? 3.77 22.703 18.375 1 98.88 98 SER A C 1
ATOM 730 O O . SER A 1 98 ? 3.59 23.703 19.062 1 98.88 98 SER A O 1
ATOM 732 N N . VAL A 1 99 ? 2.785 22.219 17.609 1 98.69 99 VAL A N 1
ATOM 733 C CA . VAL A 1 99 ? 1.501 22.906 17.516 1 98.69 99 VAL A CA 1
ATOM 734 C C . VAL A 1 99 ? 0.783 22.828 18.859 1 98.69 99 VAL A C 1
ATOM 736 O O . VAL A 1 99 ? 0.13 23.797 19.281 1 98.69 99 VAL A O 1
ATOM 739 N N . LEU A 1 100 ? 0.883 21.719 19.562 1 97.88 100 LEU A N 1
ATOM 740 C CA . LEU A 1 100 ? 0.21 21.547 20.859 1 97.88 100 LEU A CA 1
ATOM 741 C C . LEU A 1 100 ? 0.796 22.484 21.906 1 97.88 100 LEU A C 1
ATOM 743 O O . LEU A 1 100 ? 0.064 23.031 22.719 1 97.88 100 LEU A O 1
ATOM 747 N N . ALA A 1 101 ? 2.09 22.594 21.844 1 97.88 101 ALA A N 1
ATOM 748 C CA . ALA A 1 101 ? 2.766 23.469 22.812 1 97.88 101 ALA A CA 1
ATOM 749 C C . ALA A 1 101 ? 2.332 24.922 22.625 1 97.88 101 ALA A C 1
ATOM 751 O O . ALA A 1 101 ? 2.283 25.688 23.594 1 97.88 101 ALA A O 1
ATOM 752 N N . ARG A 1 102 ? 1.907 25.266 21.469 1 97.44 102 ARG A N 1
ATOM 753 C CA . ARG A 1 102 ? 1.666 26.672 21.125 1 97.44 102 ARG A CA 1
ATOM 754 C C . ARG A 1 102 ? 0.172 26.969 21.047 1 97.44 102 ARG A C 1
ATOM 756 O O . ARG A 1 102 ? -0.244 28.125 21.125 1 97.44 102 ARG A O 1
ATOM 763 N N . ASP A 1 103 ? -0.636 25.922 20.891 1 96.94 103 ASP A N 1
ATOM 764 C CA . ASP A 1 103 ? -2.09 26.047 20.844 1 96.94 103 ASP A CA 1
ATOM 765 C C . ASP A 1 103 ? -2.766 24.906 21.594 1 96.94 103 ASP A C 1
ATOM 767 O O . ASP A 1 103 ? -3.301 23.984 20.969 1 96.94 103 ASP A O 1
ATOM 771 N N . PRO A 1 104 ? -2.855 25.031 22.875 1 91.5 104 PRO A N 1
ATOM 772 C CA . PRO A 1 104 ? -3.484 23.969 23.656 1 91.5 104 PRO A CA 1
ATOM 773 C C . PRO A 1 104 ? -4.957 23.766 23.312 1 91.5 104 PRO A C 1
ATOM 775 O O . PRO A 1 104 ? -5.535 22.719 23.625 1 91.5 104 PRO A O 1
ATOM 778 N N . GLY A 1 105 ? -5.527 24.688 22.672 1 95.19 105 GLY A N 1
ATOM 779 C CA . GLY A 1 105 ? -6.926 24.609 22.281 1 95.19 105 GLY A CA 1
ATOM 780 C C . GLY A 1 105 ? -7.195 23.516 21.25 1 95.19 105 GLY A C 1
ATOM 781 O O . GLY A 1 105 ? -8.344 23.141 21.031 1 95.19 105 GLY A O 1
ATOM 782 N N . LEU A 1 106 ? -6.152 22.953 20.703 1 96.81 106 LEU A N 1
ATOM 783 C CA . LEU A 1 106 ? -6.289 21.875 19.734 1 96.81 106 LEU A CA 1
ATOM 784 C C . LEU A 1 106 ? -6.766 20.594 20.406 1 96.81 106 LEU A C 1
ATOM 786 O O . LEU A 1 106 ? -7.23 19.672 19.734 1 96.81 106 LEU A O 1
ATOM 790 N N . GLY A 1 107 ? -6.609 20.531 21.75 1 97.31 107 GLY A N 1
ATOM 791 C CA . GLY A 1 107 ? -6.984 19.312 22.438 1 97.31 107 GLY A CA 1
ATOM 792 C C . GLY A 1 107 ? -6.074 18.141 22.125 1 97.31 107 GLY A C 1
ATOM 793 O O . GLY A 1 107 ? -4.848 18.281 22.156 1 97.31 107 GLY A O 1
ATOM 794 N N . VAL A 1 108 ? -6.68 17.031 21.953 1 98.06 108 VAL A N 1
ATOM 795 C CA . VAL A 1 108 ? -5.934 15.844 21.562 1 98.06 108 VAL A CA 1
ATOM 796 C C . VAL A 1 108 ? -5.723 15.844 20.047 1 98.06 108 VAL A C 1
ATOM 798 O O . VAL A 1 108 ? -6.672 16.031 19.281 1 98.06 108 VAL A O 1
ATOM 801 N N . VAL A 1 109 ? -4.492 15.688 19.656 1 98.69 109 VAL A N 1
ATOM 802 C CA . VAL A 1 109 ? -4.133 15.703 18.234 1 98.69 109 VAL A CA 1
ATOM 803 C C . VAL A 1 109 ? -4.055 14.273 17.719 1 98.69 109 VAL A C 1
ATOM 805 O O . VAL A 1 109 ? -3.445 13.406 18.344 1 98.69 109 VAL A O 1
ATOM 808 N N . GLY A 1 110 ? -4.734 13.977 16.625 1 98.88 110 GLY A N 1
ATOM 809 C CA . GLY A 1 110 ? -4.633 12.719 15.914 1 98.88 110 GLY A CA 1
ATOM 810 C C . GLY A 1 110 ? -3.852 12.836 14.617 1 98.88 110 GLY A C 1
ATOM 811 O O . GLY A 1 110 ? -4.148 13.688 13.781 1 98.88 110 GLY A O 1
ATOM 812 N N . LEU A 1 111 ? -2.855 12.008 14.477 1 98.94 111 LEU A N 1
ATOM 813 C CA . LEU A 1 111 ? -2.068 11.93 13.25 1 98.94 111 LEU A CA 1
ATOM 814 C C . LEU A 1 111 ? -2.5 10.742 12.398 1 98.94 111 LEU A C 1
ATOM 816 O O . LEU A 1 111 ? -2.67 9.633 12.914 1 98.94 111 LEU A O 1
ATOM 820 N N . VAL A 1 112 ? -2.732 11 11.141 1 98.94 112 VAL A N 1
ATOM 821 C CA . VAL A 1 112 ? -3.16 9.969 10.195 1 98.94 112 VAL A CA 1
ATOM 822 C C . VAL A 1 112 ? -2.064 9.727 9.164 1 98.94 112 VAL A C 1
ATOM 824 O O . VAL A 1 112 ? -2.055 10.359 8.102 1 98.94 112 VAL A O 1
ATOM 827 N N . PRO A 1 113 ? -1.145 8.773 9.438 1 98.94 113 PRO A N 1
ATOM 828 C CA . PRO A 1 113 ? -0.1 8.477 8.453 1 98.94 113 PRO A CA 1
ATOM 829 C C . PRO A 1 113 ? -0.658 7.875 7.164 1 98.94 113 PRO A C 1
ATOM 831 O O . PRO A 1 113 ? -1.433 6.918 7.207 1 98.94 113 PRO A O 1
ATOM 834 N N . CYS A 1 114 ? -0.234 8.477 6.008 1 98.88 114 CYS A N 1
ATOM 835 C CA . CYS A 1 114 ? -0.693 8.016 4.703 1 98.88 114 CYS A CA 1
ATOM 836 C C . CYS A 1 114 ? 0.459 7.961 3.709 1 98.88 114 CYS A C 1
ATOM 838 O O . CYS A 1 114 ? 0.298 7.469 2.592 1 98.88 114 CYS A O 1
ATOM 840 N N . ALA A 1 115 ? 1.641 8.414 4.059 1 98.94 115 ALA A N 1
ATOM 841 C CA . ALA A 1 115 ? 2.734 8.586 3.107 1 98.94 115 ALA A CA 1
ATOM 842 C C . ALA A 1 115 ? 3.369 7.242 2.758 1 98.94 115 ALA A C 1
ATOM 844 O O . ALA A 1 115 ? 3.529 6.379 3.625 1 98.94 115 ALA A O 1
ATOM 845 N N . VAL A 1 116 ? 3.686 7.133 1.532 1 98.69 116 VAL A N 1
ATOM 846 C CA . VAL A 1 116 ? 4.355 5.941 1.019 1 98.69 116 VAL A CA 1
ATOM 847 C C . VAL A 1 116 ? 5.543 6.348 0.151 1 98.69 116 VAL A C 1
ATOM 849 O O . VAL A 1 116 ? 5.402 7.172 -0.755 1 98.69 116 VAL A O 1
ATOM 852 N N . GLY A 1 117 ? 6.691 5.758 0.427 1 97.44 117 GLY A N 1
ATOM 853 C CA . GLY A 1 117 ? 7.922 6.117 -0.26 1 97.44 117 GLY A CA 1
ATOM 854 C C . GLY A 1 117 ? 7.902 5.777 -1.738 1 97.44 117 GLY A C 1
ATOM 855 O O . GLY A 1 117 ? 7.102 4.953 -2.18 1 97.44 117 GLY A O 1
ATOM 856 N N . ALA A 1 118 ? 8.703 6.492 -2.498 1 95.44 118 ALA A N 1
ATOM 857 C CA . ALA A 1 118 ? 8.961 6.207 -3.906 1 95.44 118 ALA A CA 1
ATOM 858 C C . ALA A 1 118 ? 7.676 6.254 -4.723 1 95.44 118 ALA A C 1
ATOM 860 O O . ALA A 1 118 ? 7.395 5.344 -5.504 1 95.44 118 ALA A O 1
ATOM 861 N N . THR A 1 119 ? 6.898 7.246 -4.523 1 97.94 119 THR A N 1
ATOM 862 C CA . THR A 1 119 ? 5.664 7.41 -5.281 1 97.94 119 THR A CA 1
ATOM 863 C C . THR A 1 119 ? 5.668 8.734 -6.043 1 97.94 119 THR A C 1
ATOM 865 O O . THR A 1 119 ? 6.301 9.703 -5.617 1 97.94 119 THR A O 1
ATOM 868 N N . THR A 1 120 ? 5.008 8.766 -7.164 1 97.88 120 THR A N 1
ATOM 869 C CA . THR A 1 120 ? 4.824 9.977 -7.957 1 97.88 120 THR A CA 1
ATOM 870 C C . THR A 1 120 ? 3.457 10.594 -7.688 1 97.88 120 THR A C 1
ATOM 872 O O . THR A 1 120 ? 2.562 9.938 -7.156 1 97.88 120 THR A O 1
ATOM 875 N N . ILE A 1 121 ? 3.357 11.867 -8.055 1 98.62 121 ILE A N 1
ATOM 876 C CA . ILE A 1 121 ? 2.082 12.555 -7.887 1 98.62 121 ILE A CA 1
ATOM 877 C C . ILE A 1 121 ? 1.004 11.852 -8.711 1 98.62 121 ILE A C 1
ATOM 879 O O . ILE A 1 121 ? -0.159 11.797 -8.297 1 98.62 121 ILE A O 1
ATOM 883 N N . GLY A 1 122 ? 1.386 11.242 -9.828 1 98.06 122 GLY A N 1
ATOM 884 C CA . GLY A 1 122 ? 0.436 10.492 -10.633 1 98.06 122 GLY A CA 1
ATOM 885 C C . GLY A 1 122 ? -0.192 9.328 -9.891 1 98.06 122 GLY A C 1
ATOM 886 O O . GLY A 1 122 ? -1.369 9.016 -10.086 1 98.06 122 GLY A O 1
ATOM 887 N N . GLN A 1 123 ? 0.443 8.742 -9.055 1 98.19 123 GLN A N 1
ATOM 888 C CA . GLN A 1 123 ? -0.033 7.586 -8.297 1 98.19 123 GLN A CA 1
ATOM 889 C C . GLN A 1 123 ? -0.979 8.016 -7.184 1 98.19 123 GLN A C 1
ATOM 891 O O . GLN A 1 123 ? -1.626 7.172 -6.555 1 98.19 123 GLN A O 1
ATOM 896 N N . TRP A 1 124 ? -1.101 9.297 -6.93 1 98.75 124 TRP A N 1
ATOM 897 C CA . TRP A 1 124 ? -2.01 9.836 -5.926 1 98.75 124 TRP A CA 1
ATOM 898 C C . TRP A 1 124 ? -3.295 10.344 -6.57 1 98.75 124 TRP A C 1
ATOM 900 O O . TRP A 1 124 ? -4.098 11.023 -5.922 1 98.75 124 TRP A O 1
ATOM 910 N N . SER A 1 125 ? -3.506 9.984 -7.816 1 98.25 125 SER A N 1
ATOM 911 C CA . SER A 1 125 ? -4.688 10.445 -8.539 1 98.25 125 SER A CA 1
ATOM 912 C C . SER A 1 125 ? -5.949 9.758 -8.031 1 98.25 125 SER A C 1
ATOM 914 O O . SER A 1 125 ? -5.902 8.609 -7.586 1 98.25 125 SER A O 1
ATOM 916 N N . ARG A 1 126 ? -7.066 10.477 -8.164 1 97.62 126 ARG A N 1
ATOM 917 C CA . ARG A 1 126 ? -8.375 9.945 -7.801 1 97.62 126 ARG A CA 1
ATOM 918 C C . ARG A 1 126 ? -8.656 8.641 -8.531 1 97.62 126 ARG A C 1
ATOM 920 O O . ARG A 1 126 ? -8.391 8.523 -9.734 1 97.62 126 ARG A O 1
ATOM 927 N N . GLY A 1 127 ? -9.133 7.672 -7.77 1 95.25 127 GLY A N 1
ATOM 928 C CA . GLY A 1 127 ? -9.367 6.352 -8.328 1 95.25 127 GLY A CA 1
ATOM 929 C C . GLY A 1 127 ? -8.219 5.391 -8.109 1 95.25 127 GLY A C 1
ATOM 930 O O . GLY A 1 127 ? -8.383 4.176 -8.234 1 95.25 127 GLY A O 1
ATOM 931 N N . GLY A 1 128 ? -7.039 5.891 -7.816 1 97.5 128 GLY A N 1
ATOM 932 C CA . GLY A 1 128 ? -5.879 5.062 -7.527 1 97.5 128 GLY A CA 1
ATOM 933 C C . GLY A 1 128 ? -5.867 4.516 -6.113 1 97.5 128 GLY A C 1
ATOM 934 O O . GLY A 1 128 ? -6.645 4.965 -5.266 1 97.5 128 GLY A O 1
ATOM 935 N N . PHE A 1 129 ? -5.016 3.605 -5.863 1 97.94 129 PHE A N 1
ATOM 936 C CA . PHE A 1 129 ? -4.949 2.902 -4.586 1 97.94 129 PHE A CA 1
ATOM 937 C C . PHE A 1 129 ? -4.57 3.857 -3.461 1 97.94 129 PHE A C 1
ATOM 939 O O . PHE A 1 129 ? -5.254 3.922 -2.438 1 97.94 129 PHE A O 1
ATOM 946 N N . LEU A 1 130 ? -3.488 4.637 -3.66 1 98.69 130 LEU A N 1
ATOM 947 C CA . LEU A 1 130 ? -2.994 5.531 -2.617 1 98.69 130 LEU A CA 1
ATOM 948 C C . LEU A 1 130 ? -4.035 6.586 -2.266 1 98.69 130 LEU A C 1
ATOM 950 O O . LEU A 1 130 ? -4.273 6.863 -1.087 1 98.69 130 LEU A O 1
ATOM 954 N N . TYR A 1 131 ? -4.648 7.098 -3.26 1 98.75 131 TYR A N 1
ATOM 955 C CA . TYR A 1 131 ? -5.691 8.102 -3.08 1 98.75 131 TYR A CA 1
ATOM 956 C C . TYR A 1 131 ? -6.867 7.527 -2.297 1 98.75 131 TYR A C 1
ATOM 958 O O . TYR A 1 131 ? -7.34 8.141 -1.339 1 98.75 131 TYR A O 1
ATOM 966 N N . SER A 1 132 ? -7.32 6.383 -2.707 1 98 132 SER A N 1
ATOM 967 C CA . SER A 1 132 ? -8.461 5.75 -2.057 1 98 132 SER A CA 1
ATOM 968 C C . SER A 1 132 ? -8.172 5.473 -0.586 1 98 132 SER A C 1
ATOM 970 O O . SER A 1 132 ? -9.039 5.668 0.269 1 98 132 SER A O 1
ATOM 972 N N . LYS A 1 133 ? -6.977 5.039 -0.32 1 98.19 133 LYS A N 1
ATOM 973 C CA . LYS A 1 133 ? -6.609 4.754 1.064 1 98.19 133 LYS A CA 1
ATOM 974 C C . LYS A 1 133 ? -6.543 6.035 1.891 1 98.19 133 LYS A C 1
ATOM 976 O O . LYS A 1 133 ? -7 6.066 3.037 1 98.19 133 LYS A O 1
ATOM 981 N N . LEU A 1 134 ? -5.969 7.062 1.331 1 98.81 134 LEU A N 1
ATOM 982 C CA . LEU A 1 134 ? -5.898 8.352 2.018 1 98.81 134 LEU A CA 1
ATOM 983 C C . LEU A 1 134 ? -7.289 8.836 2.402 1 98.81 134 LEU A C 1
ATOM 985 O O . LEU A 1 134 ? -7.539 9.164 3.564 1 98.81 134 LEU A O 1
ATOM 989 N N . VAL A 1 135 ? -8.211 8.828 1.471 1 98.81 135 VAL A N 1
ATOM 990 C CA . VAL A 1 135 ? -9.555 9.359 1.689 1 98.81 135 VAL A CA 1
ATOM 991 C C . VAL A 1 135 ? -10.289 8.492 2.711 1 98.81 135 VAL A C 1
ATOM 993 O O . VAL A 1 135 ? -10.906 9.016 3.643 1 98.81 135 VAL A O 1
ATOM 996 N N . ARG A 1 136 ? -10.18 7.219 2.566 1 98.19 136 ARG A N 1
ATOM 997 C CA . ARG A 1 136 ? -10.836 6.305 3.492 1 98.19 136 ARG A CA 1
ATOM 998 C C . ARG A 1 136 ? -10.336 6.512 4.918 1 98.19 136 ARG A C 1
ATOM 1000 O O . ARG A 1 136 ? -11.133 6.586 5.855 1 98.19 136 ARG A O 1
ATOM 1007 N N . ARG A 1 137 ? -9.094 6.625 5.066 1 98.62 137 ARG A N 1
ATOM 1008 C CA . ARG A 1 137 ? -8.508 6.781 6.391 1 98.62 137 ARG A CA 1
ATOM 1009 C C . ARG A 1 137 ? -8.867 8.133 6.996 1 98.62 137 ARG A C 1
ATOM 1011 O O . ARG A 1 137 ? -9.148 8.234 8.195 1 98.62 137 ARG A O 1
ATOM 1018 N N . ALA A 1 138 ? -8.867 9.141 6.137 1 98.88 138 ALA A N 1
ATOM 1019 C CA . ALA A 1 138 ? -9.258 10.469 6.609 1 98.88 138 ALA A CA 1
ATOM 1020 C C . ALA A 1 138 ? -10.695 10.469 7.109 1 98.88 138 ALA A C 1
ATOM 1022 O O . ALA A 1 138 ? -10.984 11 8.188 1 98.88 138 ALA A O 1
ATOM 1023 N N . ILE A 1 139 ? -11.547 9.867 6.383 1 98.75 139 ILE A N 1
ATOM 1024 C CA . ILE A 1 139 ? -12.961 9.805 6.75 1 98.75 139 ILE A CA 1
ATOM 1025 C C . ILE A 1 139 ? -13.125 9.008 8.039 1 98.75 139 ILE A C 1
ATOM 1027 O O . ILE A 1 139 ? -13.828 9.43 8.953 1 98.75 139 ILE A O 1
ATOM 1031 N N . ALA A 1 140 ? -12.453 7.891 8.141 1 98.25 140 ALA A N 1
ATOM 1032 C CA . ALA A 1 140 ? -12.523 7.055 9.336 1 98.25 140 ALA A CA 1
ATOM 1033 C C . ALA A 1 140 ? -12.008 7.809 10.562 1 98.25 140 ALA A C 1
ATOM 1035 O O . ALA A 1 140 ? -12.555 7.68 11.656 1 98.25 140 ALA A O 1
ATOM 1036 N N . ALA A 1 141 ? -10.984 8.555 10.375 1 98.62 141 ALA A N 1
ATOM 1037 C CA . ALA A 1 141 ? -10.352 9.297 11.461 1 98.62 141 ALA A CA 1
ATOM 1038 C C . ALA A 1 141 ? -11.328 10.273 12.102 1 98.62 141 ALA A C 1
ATOM 1040 O O . ALA A 1 141 ? -11.242 10.562 13.297 1 98.62 141 ALA A O 1
ATOM 1041 N N . ALA A 1 142 ? -12.242 10.742 11.328 1 98.19 142 ALA A N 1
ATOM 1042 C CA . ALA A 1 142 ? -13.133 11.812 11.781 1 98.19 142 ALA A CA 1
ATOM 1043 C C . ALA A 1 142 ? -14.438 11.234 12.328 1 98.19 142 ALA A C 1
ATOM 1045 O O . ALA A 1 142 ? -15.289 11.977 12.828 1 98.19 142 ALA A O 1
ATOM 1046 N N . GLN A 1 143 ? -14.625 9.977 12.328 1 96.62 143 GLN A N 1
ATOM 1047 C CA . GLN A 1 143 ? -15.891 9.352 12.703 1 96.62 143 GLN A CA 1
ATOM 1048 C C . GLN A 1 143 ? -16.188 9.547 14.188 1 96.62 143 GLN A C 1
ATOM 1050 O O . GLN A 1 143 ? -17.344 9.578 14.602 1 96.62 143 GLN A O 1
ATOM 1055 N N . GLY A 1 144 ? -15.156 9.742 14.977 1 95.69 144 GLY A N 1
ATOM 1056 C CA . GLY A 1 144 ? -15.328 9.898 16.422 1 95.69 144 GLY A CA 1
ATOM 1057 C C . GLY A 1 144 ? -15.633 11.328 16.828 1 95.69 144 GLY A C 1
ATOM 1058 O O . GLY A 1 144 ? -15.719 11.625 18.016 1 95.69 144 GLY A O 1
ATOM 1059 N N . GLY A 1 145 ? -15.727 12.203 15.805 1 96.31 145 GLY A N 1
ATOM 1060 C CA . GLY A 1 145 ? -16.109 13.57 16.109 1 96.31 145 GLY A CA 1
ATOM 1061 C C . GLY A 1 145 ? -14.969 14.555 15.977 1 96.31 145 GLY A C 1
ATOM 1062 O O . GLY A 1 145 ? -15.164 15.773 16.078 1 96.31 145 GLY A O 1
ATOM 1063 N N . GLY A 1 146 ? -13.773 14.039 15.797 1 97.69 146 GLY A N 1
ATOM 1064 C CA . GLY A 1 146 ? -12.648 14.93 15.539 1 97.69 146 GLY A CA 1
ATOM 1065 C C . GLY A 1 146 ? -12.781 15.688 14.234 1 97.69 146 GLY A C 1
ATOM 1066 O O . GLY A 1 146 ? -13.516 15.273 13.336 1 97.69 146 GLY A O 1
ATOM 1067 N N . LYS A 1 147 ? -12.094 16.781 14.188 1 98.12 147 LYS A N 1
ATOM 1068 C CA . LYS A 1 147 ? -12.094 17.609 12.977 1 98.12 147 LYS A CA 1
ATOM 1069 C C . LYS A 1 147 ? -10.766 17.5 12.242 1 98.12 147 LYS A C 1
ATOM 1071 O O . LYS A 1 147 ? -9.703 17.625 12.859 1 98.12 147 LYS A O 1
ATOM 1076 N N . ILE A 1 148 ? -10.852 17.297 11 1 98.81 148 ILE A N 1
ATOM 1077 C CA . ILE A 1 148 ? -9.641 17.375 10.188 1 98.81 148 ILE A CA 1
ATOM 1078 C C . ILE A 1 148 ? -9.227 18.844 10.016 1 98.81 148 ILE A C 1
ATOM 1080 O O . ILE A 1 148 ? -9.938 19.625 9.391 1 98.81 148 ILE A O 1
ATOM 1084 N N . LYS A 1 149 ? -8.07 19.141 10.539 1 98.56 149 LYS A N 1
ATOM 1085 C CA . LYS A 1 149 ? -7.637 20.531 10.602 1 98.56 149 LYS A CA 1
ATOM 1086 C C . LYS A 1 149 ? -6.66 20.844 9.469 1 98.56 149 LYS A C 1
ATOM 1088 O O . LYS A 1 149 ? -6.414 22.016 9.164 1 98.56 149 LYS A O 1
ATOM 1093 N N . GLY A 1 150 ? -6.109 19.812 8.859 1 98.81 150 GLY A N 1
ATOM 1094 C CA . GLY A 1 150 ? -5.18 20.062 7.766 1 98.81 150 GLY A CA 1
ATOM 1095 C C . GLY A 1 150 ? -4.535 18.797 7.223 1 98.81 150 GLY A C 1
ATOM 1096 O O . GLY A 1 150 ? -4.66 17.734 7.816 1 98.81 150 GLY A O 1
ATOM 1097 N N . MET A 1 151 ? -3.92 18.938 6.117 1 98.94 151 MET A N 1
ATOM 1098 C CA . MET A 1 151 ? -3.086 17.906 5.496 1 98.94 151 MET A CA 1
ATOM 1099 C C . MET A 1 151 ? -1.671 18.422 5.258 1 98.94 151 MET A C 1
ATOM 1101 O O . MET A 1 151 ? -1.486 19.516 4.707 1 98.94 151 MET A O 1
ATOM 1105 N N . LEU A 1 152 ? -0.728 17.688 5.773 1 98.94 152 LEU A N 1
ATOM 1106 C CA . LEU A 1 152 ? 0.68 17.938 5.473 1 98.94 152 LEU A CA 1
ATOM 1107 C C . LEU A 1 152 ? 1.139 17.062 4.301 1 98.94 152 LEU A C 1
ATOM 1109 O O . LEU A 1 152 ? 0.93 15.852 4.301 1 98.94 152 LEU A O 1
ATOM 1113 N N . TRP A 1 153 ? 1.715 17.75 3.305 1 98.94 153 TRP A N 1
ATOM 1114 C CA . TRP A 1 153 ? 2.061 17.062 2.061 1 98.94 153 TRP A CA 1
ATOM 1115 C C . TRP A 1 153 ? 3.533 17.266 1.722 1 98.94 153 TRP A C 1
ATOM 1117 O O . TRP A 1 153 ? 4 18.406 1.612 1 98.94 153 TRP A O 1
ATOM 1127 N N . TYR A 1 154 ? 4.277 16.203 1.635 1 98.81 154 TYR A N 1
ATOM 1128 C CA . TYR A 1 154 ? 5.672 16.219 1.2 1 98.81 154 TYR A CA 1
ATOM 1129 C C . TYR A 1 154 ? 5.934 15.133 0.162 1 98.81 154 TYR A C 1
ATOM 1131 O O . TYR A 1 154 ? 6.117 13.969 0.51 1 98.81 154 TYR A O 1
ATOM 1139 N N . GLN A 1 155 ? 6 15.57 -1.083 1 98.12 155 GLN A N 1
ATOM 1140 C CA . GLN A 1 155 ? 6.129 14.664 -2.223 1 98.12 155 GLN A CA 1
ATOM 1141 C C . GLN A 1 155 ? 6.652 15.406 -3.453 1 98.12 155 GLN A C 1
ATOM 1143 O O . GLN A 1 155 ? 6.34 16.578 -3.658 1 98.12 155 GLN A O 1
ATOM 1148 N N . GLY A 1 156 ? 7.422 14.68 -4.27 1 97.44 156 GLY A N 1
ATOM 1149 C CA . GLY A 1 156 ? 7.801 15.258 -5.547 1 97.44 156 GLY A CA 1
ATOM 1150 C C . GLY A 1 156 ? 9.148 14.773 -6.047 1 97.44 156 GLY A C 1
ATOM 1151 O O . GLY A 1 156 ? 9.469 14.938 -7.227 1 97.44 156 GLY A O 1
ATOM 1152 N N . GLU A 1 157 ? 9.969 14.172 -5.156 1 97 157 GLU A N 1
ATOM 1153 C CA . GLU A 1 157 ? 11.32 13.75 -5.535 1 97 157 GLU A CA 1
ATOM 1154 C C . GLU A 1 157 ? 11.281 12.758 -6.688 1 97 157 GLU A C 1
ATOM 1156 O O . GLU A 1 157 ? 12.078 12.852 -7.621 1 97 157 GLU A O 1
ATOM 1161 N N . SER A 1 158 ? 10.336 11.867 -6.656 1 96 158 SER A N 1
ATOM 1162 C CA . SER A 1 158 ? 10.203 10.867 -7.707 1 96 158 SER A CA 1
ATOM 1163 C C . SER A 1 158 ? 9.812 11.508 -9.031 1 96 158 SER A C 1
ATOM 1165 O O . SER A 1 158 ? 10.156 10.992 -10.102 1 96 158 SER A O 1
ATOM 1167 N N . ASP A 1 159 ? 9.195 12.617 -9 1 97.31 159 ASP A N 1
ATOM 1168 C CA . ASP A 1 159 ? 8.711 13.297 -10.195 1 97.31 159 ASP A CA 1
ATOM 1169 C C . ASP A 1 159 ? 9.82 14.109 -10.852 1 97.31 159 ASP A C 1
ATOM 1171 O O . ASP A 1 159 ? 9.648 14.625 -11.961 1 97.31 159 ASP A O 1
ATOM 1175 N N . THR A 1 160 ? 10.945 14.195 -10.18 1 96.88 160 THR A N 1
ATOM 1176 C CA . THR A 1 160 ? 12.047 14.984 -10.727 1 96.88 160 THR A CA 1
ATOM 1177 C C . THR A 1 160 ? 12.875 14.148 -11.703 1 96.88 160 THR A C 1
ATOM 1179 O O . THR A 1 160 ? 13.758 14.672 -12.383 1 96.88 160 THR A O 1
ATOM 1182 N N . LEU A 1 161 ? 12.602 12.875 -11.836 1 94.19 161 LEU A N 1
ATOM 1183 C CA . LEU A 1 161 ? 13.438 11.945 -12.578 1 94.19 161 LEU A CA 1
ATOM 1184 C C . LEU A 1 161 ? 13.086 11.961 -14.062 1 94.19 161 LEU A C 1
ATOM 1186 O O . LEU A 1 161 ? 13.914 11.625 -14.914 1 94.19 161 LEU A O 1
ATOM 1190 N N . SER A 1 162 ? 11.875 12.289 -14.352 1 93.56 162 SER A N 1
ATOM 1191 C CA . SER A 1 162 ? 11.422 12.312 -15.734 1 93.56 162 SER A CA 1
ATOM 1192 C C . SER A 1 162 ? 10.891 13.695 -16.125 1 93.56 162 SER A C 1
ATOM 1194 O O . SER A 1 162 ? 10.172 14.328 -15.352 1 93.56 162 SER A O 1
ATOM 1196 N N . LEU A 1 163 ? 11.266 14.125 -17.359 1 96.62 163 LEU A N 1
ATOM 1197 C CA . LEU A 1 163 ? 10.805 15.414 -17.844 1 96.62 163 LEU A CA 1
ATOM 1198 C C . LEU A 1 163 ? 9.281 15.453 -17.922 1 96.62 163 LEU A C 1
ATOM 1200 O O . LEU A 1 163 ? 8.664 16.453 -17.531 1 96.62 163 LEU A O 1
ATOM 1204 N N . GLN A 1 164 ? 8.727 14.414 -18.344 1 97.19 164 GLN A N 1
ATOM 1205 C CA . GLN A 1 164 ? 7.273 14.352 -18.484 1 97.19 164 GLN A CA 1
ATOM 1206 C C . GLN A 1 164 ? 6.586 14.531 -17.125 1 97.19 164 GLN A C 1
ATOM 1208 O O . GLN A 1 164 ? 5.641 15.312 -17 1 97.19 164 GLN A O 1
ATOM 1213 N N . ASP A 1 165 ? 7.039 13.844 -16.141 1 96.75 165 ASP A N 1
ATOM 1214 C CA . ASP A 1 165 ? 6.453 13.953 -14.805 1 96.75 165 ASP A CA 1
ATOM 1215 C C . ASP A 1 165 ? 6.645 15.359 -14.234 1 96.75 165 ASP A C 1
ATOM 1217 O O . ASP A 1 165 ? 5.727 15.922 -13.633 1 96.75 165 ASP A O 1
ATOM 1221 N N . ALA A 1 166 ? 7.816 15.844 -14.453 1 97.75 166 ALA A N 1
ATOM 1222 C CA . ALA A 1 166 ? 8.109 17.172 -13.922 1 97.75 166 ALA A CA 1
ATOM 1223 C C . ALA A 1 166 ? 7.234 18.234 -14.586 1 97.75 166 ALA A C 1
ATOM 1225 O O . ALA A 1 166 ? 6.742 19.141 -13.914 1 97.75 166 ALA A O 1
ATOM 1226 N N . GLU A 1 167 ? 7 18.062 -15.875 1 98.25 167 GLU A N 1
ATOM 1227 C CA . GLU A 1 167 ? 6.215 19.031 -16.625 1 98.25 167 GLU A CA 1
ATOM 1228 C C . GLU A 1 167 ? 4.746 19 -16.219 1 98.25 167 GLU A C 1
ATOM 1230 O O . GLU A 1 167 ? 4.066 20.016 -16.219 1 98.25 167 GLU A O 1
ATOM 1235 N N . LEU A 1 168 ? 4.32 17.859 -15.883 1 98.44 168 LEU A N 1
ATOM 1236 C CA . LEU A 1 168 ? 2.91 17.672 -15.555 1 98.44 168 LEU A CA 1
ATOM 1237 C C . LEU A 1 168 ? 2.674 17.828 -14.055 1 98.44 168 LEU A C 1
ATOM 1239 O O . LEU A 1 168 ? 1.531 17.766 -13.594 1 98.44 168 LEU A O 1
ATOM 1243 N N . TYR A 1 169 ? 3.65 18.125 -13.289 1 98.5 169 TYR A N 1
ATOM 1244 C CA . TYR A 1 169 ? 3.582 18.047 -11.828 1 98.5 169 TYR A CA 1
ATOM 1245 C C . TYR A 1 169 ? 2.594 19.078 -11.281 1 98.5 169 TYR A C 1
ATOM 1247 O O . TYR A 1 169 ? 1.736 18.734 -10.461 1 98.5 169 TYR A O 1
ATOM 1255 N N . LYS A 1 170 ? 2.686 20.297 -11.727 1 98.62 170 LYS A N 1
ATOM 1256 C CA . LYS A 1 170 ? 1.846 21.344 -11.18 1 98.62 170 LYS A CA 1
ATOM 1257 C C . LYS A 1 170 ? 0.365 21.031 -11.359 1 98.62 170 LYS A C 1
ATOM 1259 O O . LYS A 1 170 ? -0.412 21.094 -10.406 1 98.62 170 LYS A O 1
ATOM 1264 N N . ALA A 1 171 ? 0.025 20.672 -12.539 1 98.62 171 ALA A N 1
ATOM 1265 C CA . ALA A 1 171 ? -1.374 20.391 -12.844 1 98.62 171 ALA A CA 1
ATOM 1266 C C . ALA A 1 171 ? -1.875 19.188 -12.039 1 98.62 171 ALA A C 1
ATOM 1268 O O . ALA A 1 171 ? -3 19.203 -11.539 1 98.62 171 ALA A O 1
ATOM 1269 N N . ARG A 1 172 ? -1.072 18.156 -11.945 1 98.75 172 ARG A N 1
ATOM 1270 C CA . ARG A 1 172 ? -1.453 16.953 -11.203 1 98.75 172 ARG A CA 1
ATOM 1271 C C . ARG A 1 172 ? -1.567 17.25 -9.711 1 98.75 172 ARG A C 1
ATOM 1273 O O . ARG A 1 172 ? -2.473 16.75 -9.039 1 98.75 172 ARG A O 1
ATOM 1280 N N . LEU A 1 173 ? -0.687 18.078 -9.242 1 98.81 173 LEU A N 1
ATOM 1281 C CA . LEU A 1 173 ? -0.71 18.469 -7.836 1 98.81 173 LEU A CA 1
ATOM 1282 C C . LEU A 1 173 ? -1.983 19.234 -7.504 1 98.81 173 LEU A C 1
ATOM 1284 O O . LEU A 1 173 ? -2.65 18.938 -6.512 1 98.81 173 LEU A O 1
ATOM 1288 N N . GLU A 1 174 ? -2.277 20.203 -8.305 1 98.75 174 GLU A N 1
ATOM 1289 C CA . GLU A 1 174 ? -3.49 20.984 -8.117 1 98.75 174 GLU A CA 1
ATOM 1290 C C . GLU A 1 174 ? -4.734 20.109 -8.117 1 98.75 174 GLU A C 1
ATOM 1292 O O . GLU A 1 174 ? -5.605 20.25 -7.254 1 98.75 174 GLU A O 1
ATOM 1297 N N . LYS A 1 175 ? -4.793 19.266 -9.07 1 98.75 175 LYS A N 1
ATOM 1298 C CA . LYS A 1 175 ? -5.934 18.359 -9.172 1 98.75 175 LYS A CA 1
ATOM 1299 C C . LYS A 1 175 ? -6.039 17.453 -7.941 1 98.75 175 LYS A C 1
ATOM 1301 O O . LYS A 1 175 ? -7.141 17.203 -7.445 1 98.75 175 LYS A O 1
ATOM 1306 N N . PHE A 1 176 ? -4.957 17 -7.504 1 98.81 176 PHE A N 1
ATOM 1307 C CA . PHE A 1 176 ? -4.922 16.156 -6.316 1 98.81 176 PHE A CA 1
ATOM 1308 C C . PHE A 1 176 ? -5.496 16.891 -5.113 1 98.81 176 PHE A C 1
ATOM 1310 O O . PHE A 1 176 ? -6.367 16.375 -4.414 1 98.81 176 PHE A O 1
ATOM 1317 N N . PHE A 1 177 ? -5.031 18.062 -4.832 1 98.88 177 PHE A N 1
ATOM 1318 C CA . PHE A 1 177 ? -5.5 18.844 -3.695 1 98.88 177 PHE A CA 1
ATOM 1319 C C . PHE A 1 177 ? -6.996 19.125 -3.809 1 98.88 177 PHE A C 1
ATOM 1321 O O . PHE A 1 177 ? -7.73 18.984 -2.83 1 98.88 177 PHE A O 1
ATOM 1328 N N . LEU A 1 178 ? -7.445 19.469 -4.988 1 98.81 178 LEU A N 1
ATOM 1329 C CA . LEU A 1 178 ? -8.859 19.781 -5.195 1 98.81 178 LEU A CA 1
ATOM 1330 C C . LEU A 1 178 ? -9.711 18.531 -4.992 1 98.81 178 LEU A C 1
ATOM 1332 O O . LEU A 1 178 ? -10.797 18.609 -4.406 1 98.81 178 LEU A O 1
ATOM 1336 N N . ASN A 1 179 ? -9.25 17.422 -5.48 1 98.88 179 ASN A N 1
ATOM 1337 C CA . ASN A 1 179 ? -9.977 16.172 -5.305 1 98.88 179 ASN A CA 1
ATOM 1338 C C . ASN A 1 179 ? -10.094 15.797 -3.832 1 98.88 179 ASN A C 1
ATOM 1340 O O . ASN A 1 179 ? -11.148 15.359 -3.377 1 98.88 179 ASN A O 1
ATOM 1344 N N . VAL A 1 180 ? -9.008 15.953 -3.088 1 98.88 180 VAL A N 1
ATOM 1345 C CA . VAL A 1 180 ? -9.016 15.641 -1.662 1 98.88 180 VAL A CA 1
ATOM 1346 C C . VAL A 1 180 ? -10.047 16.516 -0.952 1 98.88 180 VAL A C 1
ATOM 1348 O O . VAL A 1 180 ? -10.867 16.016 -0.174 1 98.88 180 VAL A O 1
ATOM 1351 N N . ARG A 1 181 ? -10.031 17.781 -1.211 1 98.88 181 ARG A N 1
ATOM 1352 C CA . ARG A 1 181 ? -10.992 18.688 -0.61 1 98.88 181 ARG A CA 1
ATOM 1353 C C . ARG A 1 181 ? -12.422 18.297 -0.954 1 98.88 181 ARG A C 1
ATOM 1355 O O . ARG A 1 181 ? -13.297 18.297 -0.087 1 98.88 181 ARG A O 1
ATOM 1362 N N . SER A 1 182 ? -12.586 17.953 -2.182 1 98.81 182 SER A N 1
ATOM 1363 C CA . SER A 1 182 ? -13.914 17.578 -2.641 1 98.81 182 SER A CA 1
ATOM 1364 C C . SER A 1 182 ? -14.398 16.312 -1.938 1 98.81 182 SER A C 1
ATOM 1366 O O . SER A 1 182 ? -15.5 16.266 -1.396 1 98.81 182 SER A O 1
ATOM 1368 N N . ASP A 1 183 ? -13.617 15.305 -1.91 1 98.75 183 ASP A N 1
ATOM 1369 C CA . ASP A 1 183 ? -14.031 14 -1.405 1 98.75 183 ASP A CA 1
ATOM 1370 C C . ASP A 1 183 ? -14.148 14.016 0.118 1 98.75 183 ASP A C 1
ATOM 1372 O O . ASP A 1 183 ? -14.93 13.25 0.692 1 98.75 183 ASP A O 1
ATOM 1376 N N . LEU A 1 184 ? -13.438 14.898 0.78 1 98.75 184 LEU A N 1
ATOM 1377 C CA . LEU A 1 184 ? -13.547 15.031 2.229 1 98.75 184 LEU A CA 1
ATOM 1378 C C . LEU A 1 184 ? -14.609 16.062 2.596 1 98.75 184 LEU A C 1
ATOM 1380 O O . LEU A 1 184 ? -14.828 16.344 3.777 1 98.75 184 LEU A O 1
ATOM 1384 N N . LYS A 1 185 ? -15.242 16.641 1.561 1 98.19 185 LYS A N 1
ATOM 1385 C CA . LYS A 1 185 ? -16.266 17.672 1.748 1 98.19 185 LYS A CA 1
ATOM 1386 C C . LYS A 1 185 ? -15.742 18.812 2.613 1 98.19 185 LYS A C 1
ATOM 1388 O O . LYS A 1 185 ? -16.438 19.266 3.533 1 98.19 185 LYS A O 1
ATOM 1393 N N . SER A 1 186 ? -14.562 19.188 2.371 1 98.19 186 SER A N 1
ATOM 1394 C CA . SER A 1 186 ? -13.875 20.281 3.047 1 98.19 186 SER A CA 1
ATOM 1395 C C . SER A 1 186 ? -13.172 21.203 2.045 1 98.19 186 SER A C 1
ATOM 1397 O O . SER A 1 186 ? -11.945 21.172 1.921 1 98.19 186 SER A O 1
ATOM 1399 N N . PRO A 1 187 ? -13.883 22.078 1.381 1 97.31 187 PRO A N 1
ATOM 1400 C CA . PRO A 1 187 ? -13.352 22.875 0.274 1 97.31 187 PRO A CA 1
ATOM 1401 C C . PRO A 1 187 ? -12.227 23.812 0.709 1 97.31 187 PRO A C 1
ATOM 1403 O O . PRO A 1 187 ? -11.406 24.219 -0.116 1 97.31 187 PRO A O 1
ATOM 1406 N N . LEU A 1 188 ? -12.18 24.109 1.993 1 97.06 188 LEU A N 1
ATOM 1407 C CA . LEU A 1 188 ? -11.156 25.031 2.461 1 97.06 188 LEU A CA 1
ATOM 1408 C C . LEU A 1 188 ? -10.148 24.328 3.359 1 97.06 188 LEU A C 1
ATOM 1410 O O . LEU A 1 188 ? -9.445 24.984 4.141 1 97.06 188 LEU A O 1
ATOM 1414 N N . LEU A 1 189 ? -10.133 23 3.275 1 98.5 189 LEU A N 1
ATOM 1415 C CA . LEU A 1 189 ? -9.148 22.25 4.055 1 98.5 189 LEU A CA 1
ATOM 1416 C C . LEU A 1 189 ? -7.758 22.859 3.898 1 98.5 189 LEU A C 1
ATOM 1418 O O . LEU A 1 189 ? -7.246 22.969 2.781 1 98.5 189 LEU A O 1
ATOM 1422 N N . PRO A 1 190 ? -7.152 23.281 5.02 1 98.69 190 PRO A N 1
ATOM 1423 C CA . PRO A 1 190 ? -5.77 23.766 4.938 1 98.69 190 PRO A CA 1
ATOM 1424 C C . PRO A 1 190 ? -4.793 22.672 4.488 1 98.69 190 PRO A C 1
ATOM 1426 O O . PRO A 1 190 ? -4.855 21.547 4.973 1 98.69 190 PRO A O 1
ATOM 1429 N N . ILE A 1 191 ? -3.988 23 3.566 1 98.88 191 ILE A N 1
ATOM 1430 C CA . ILE A 1 191 ? -2.92 22.125 3.104 1 98.88 191 ILE A CA 1
ATOM 1431 C C . ILE A 1 191 ? -1.578 22.844 3.209 1 98.88 191 ILE A C 1
ATOM 1433 O O . ILE A 1 191 ? -1.438 23.984 2.748 1 98.88 191 ILE A O 1
ATOM 1437 N N . ILE A 1 192 ? -0.668 22.234 3.863 1 98.88 192 ILE A N 1
ATOM 1438 C CA . ILE A 1 192 ? 0.698 22.75 3.922 1 98.88 192 ILE A CA 1
ATOM 1439 C C . ILE A 1 192 ? 1.634 21.797 3.172 1 98.88 192 ILE A C 1
ATOM 1441 O O . ILE A 1 192 ? 1.865 20.672 3.605 1 98.88 192 ILE A O 1
ATOM 1445 N N . GLN A 1 193 ? 2.1 22.281 2.09 1 98.81 193 GLN A N 1
ATOM 1446 C CA . GLN A 1 193 ? 3.016 21.469 1.286 1 98.81 193 GLN A CA 1
ATOM 1447 C C . GLN A 1 193 ? 4.469 21.859 1.553 1 98.81 193 GLN A C 1
ATOM 1449 O O . GLN A 1 193 ? 4.742 22.969 2.018 1 98.81 193 GLN A O 1
ATOM 1454 N N . VAL A 1 194 ? 5.32 20.922 1.299 1 98.81 194 VAL A N 1
ATOM 1455 C CA . VAL A 1 194 ? 6.754 21.141 1.442 1 98.81 194 VAL A CA 1
ATOM 1456 C C . VAL A 1 194 ? 7.41 21.203 0.064 1 98.81 194 VAL A C 1
ATOM 1458 O O . VAL A 1 194 ? 7.238 20.297 -0.753 1 98.81 194 VAL A O 1
ATOM 1461 N N . ALA A 1 195 ? 8.078 22.312 -0.203 1 98.31 195 ALA A N 1
ATOM 1462 C CA . ALA A 1 195 ? 8.938 22.344 -1.382 1 98.31 195 ALA A CA 1
ATOM 1463 C C . ALA A 1 195 ? 10.227 21.562 -1.149 1 98.31 195 ALA A C 1
ATOM 1465 O O . ALA A 1 195 ? 10.852 21.672 -0.094 1 98.31 195 ALA A O 1
ATOM 1466 N N . LEU A 1 196 ? 10.625 20.859 -2.143 1 97.62 196 LEU A N 1
ATOM 1467 C CA . LEU A 1 196 ? 11.664 19.859 -2.033 1 97.62 196 LEU A CA 1
ATOM 1468 C C . LEU A 1 196 ? 12.969 20.469 -1.536 1 97.62 196 LEU A C 1
ATOM 1470 O O . LEU A 1 196 ? 13.312 21.594 -1.912 1 97.62 196 LEU A O 1
ATOM 1474 N N . ALA A 1 197 ? 13.656 19.75 -0.642 1 91.19 197 ALA A N 1
ATOM 1475 C CA . ALA A 1 197 ? 15.016 20.109 -0.233 1 91.19 197 ALA A CA 1
ATOM 1476 C C . ALA A 1 197 ? 16.016 19.75 -1.321 1 91.19 197 ALA A C 1
ATOM 1478 O O . ALA A 1 197 ? 16.969 20.5 -1.572 1 91.19 197 ALA A O 1
ATOM 1479 N N . SER A 1 198 ? 15.898 18.484 -1.64 1 76.38 198 SER A N 1
ATOM 1480 C CA . SER A 1 198 ? 16.812 17.906 -2.613 1 76.38 198 SER A CA 1
ATOM 1481 C C . SER A 1 198 ? 16.125 16.844 -3.463 1 76.38 198 SER A C 1
ATOM 1483 O O . SER A 1 198 ? 14.992 16.453 -3.168 1 76.38 198 SER A O 1
ATOM 1485 N N . GLY A 1 199 ? 16.406 16.766 -4.75 1 65.44 199 GLY A N 1
ATOM 1486 C CA . GLY A 1 199 ? 16.094 15.641 -5.613 1 65.44 199 GLY A CA 1
ATOM 1487 C C . GLY A 1 199 ? 17.219 15.305 -6.578 1 65.44 199 GLY A C 1
ATOM 1488 O O . GLY A 1 199 ? 17.984 16.188 -6.984 1 65.44 199 GLY A O 1
ATOM 1489 N N . GLN A 1 200 ? 17.844 14.18 -6.266 1 67.06 200 GLN A N 1
ATOM 1490 C CA . GLN A 1 200 ? 18.875 13.742 -7.207 1 67.06 200 GLN A CA 1
ATOM 1491 C C . GLN A 1 200 ? 18.359 13.766 -8.641 1 67.06 200 GLN A C 1
ATOM 1493 O O . GLN A 1 200 ? 19.094 13.5 -9.586 1 67.06 200 GLN A O 1
ATOM 1498 N N . GLY A 1 201 ? 17.109 14.328 -8.703 1 84.06 201 GLY A N 1
ATOM 1499 C CA . GLY A 1 201 ? 16.562 14.234 -10.047 1 84.06 201 GLY A CA 1
ATOM 1500 C C . GLY A 1 201 ? 16.922 15.422 -10.922 1 84.06 201 GLY A C 1
ATOM 1501 O O . GLY A 1 201 ? 17.109 16.531 -10.43 1 84.06 201 GLY A O 1
ATOM 1502 N N . ARG A 1 202 ? 17.031 15.211 -12.195 1 90.12 202 ARG A N 1
ATOM 1503 C CA . ARG A 1 202 ? 17.453 16.172 -13.211 1 90.12 202 ARG A CA 1
ATOM 1504 C C . ARG A 1 202 ? 16.484 17.344 -13.289 1 90.12 202 ARG A C 1
ATOM 1506 O O . ARG A 1 202 ? 16.859 18.469 -13.633 1 90.12 202 ARG A O 1
ATOM 1513 N N . PHE A 1 203 ? 15.297 17.203 -12.828 1 96.12 203 PHE A N 1
ATOM 1514 C CA . PHE A 1 203 ? 14.273 18.188 -13.109 1 96.12 203 PHE A CA 1
ATOM 1515 C C . PHE A 1 203 ? 13.711 18.781 -11.82 1 96.12 203 PHE A C 1
ATOM 1517 O O . PHE A 1 203 ? 12.531 19.125 -11.75 1 96.12 203 PHE A O 1
ATOM 1524 N N . ILE A 1 204 ? 14.555 18.859 -10.828 1 95.94 204 ILE A N 1
ATOM 1525 C CA . ILE A 1 204 ? 14.172 19.312 -9.5 1 95.94 204 ILE A CA 1
ATOM 1526 C C . ILE A 1 204 ? 13.664 20.75 -9.578 1 95.94 204 ILE A C 1
ATOM 1528 O O . ILE A 1 204 ? 12.695 21.125 -8.898 1 95.94 204 ILE A O 1
ATOM 1532 N N . GLU A 1 205 ? 14.219 21.562 -10.352 1 95.44 205 GLU A N 1
ATOM 1533 C CA . GLU A 1 205 ? 13.836 22.969 -10.422 1 95.44 205 GLU A CA 1
ATOM 1534 C C . GLU A 1 205 ? 12.406 23.125 -10.938 1 95.44 205 GLU A C 1
ATOM 1536 O O . GLU A 1 205 ? 11.664 23.984 -10.453 1 95.44 205 GLU A O 1
ATOM 1541 N N . LYS A 1 206 ? 12.07 22.312 -11.898 1 96.88 206 LYS A N 1
ATOM 1542 C CA . LYS A 1 206 ? 10.711 22.359 -12.43 1 96.88 206 LYS A CA 1
ATOM 1543 C C . LYS A 1 206 ? 9.688 21.984 -11.359 1 96.88 206 LYS A C 1
ATOM 1545 O O . LYS A 1 206 ? 8.633 22.625 -11.258 1 96.88 206 LYS A O 1
ATOM 1550 N N . VAL A 1 207 ? 9.977 21 -10.586 1 97.88 207 VAL A N 1
ATOM 1551 C CA . VAL A 1 207 ? 9.07 20.547 -9.539 1 97.88 207 VAL A CA 1
ATOM 1552 C C . VAL A 1 207 ? 8.984 21.594 -8.438 1 97.88 207 VAL A C 1
ATOM 1554 O O . VAL A 1 207 ? 7.895 21.922 -7.973 1 97.88 207 VAL A O 1
ATOM 1557 N N . ARG A 1 208 ? 10.109 22.172 -8.039 1 97.38 208 ARG A N 1
ATOM 1558 C CA . ARG A 1 208 ? 10.125 23.219 -7.02 1 97.38 208 ARG A CA 1
ATOM 1559 C C . ARG A 1 208 ? 9.328 24.438 -7.477 1 97.38 208 ARG A C 1
ATOM 1561 O O . ARG A 1 208 ? 8.586 25.031 -6.691 1 97.38 208 ARG A O 1
ATOM 1568 N N . GLU A 1 209 ? 9.516 24.781 -8.711 1 97.5 209 GLU A N 1
ATOM 1569 C CA . GLU A 1 209 ? 8.766 25.906 -9.258 1 97.5 209 GLU A CA 1
ATOM 1570 C C . GLU A 1 209 ? 7.262 25.656 -9.164 1 97.5 209 GLU A C 1
ATOM 1572 O O . GLU A 1 209 ? 6.5 26.562 -8.828 1 97.5 209 GLU A O 1
ATOM 1577 N N . ALA A 1 210 ? 6.859 24.469 -9.469 1 98.25 210 ALA A N 1
ATOM 1578 C CA . ALA A 1 210 ? 5.449 24.094 -9.359 1 98.25 210 ALA A CA 1
ATOM 1579 C C . ALA A 1 210 ? 4.965 24.203 -7.918 1 98.25 210 ALA A C 1
ATOM 1581 O O . ALA A 1 210 ? 3.871 24.703 -7.66 1 98.25 210 ALA A O 1
ATOM 1582 N N . GLN A 1 211 ? 5.723 23.766 -7.008 1 98.31 211 GLN A N 1
ATOM 1583 C CA . GLN A 1 211 ? 5.367 23.75 -5.594 1 98.31 211 GLN A CA 1
ATOM 1584 C C . GLN A 1 211 ? 5.281 25.172 -5.039 1 98.31 211 GLN A C 1
ATOM 1586 O O . GLN A 1 211 ? 4.289 25.547 -4.41 1 98.31 211 GLN A O 1
ATOM 1591 N N . LEU A 1 212 ? 6.312 25.922 -5.312 1 97.81 212 LEU A N 1
ATOM 1592 C CA . LEU A 1 212 ? 6.379 27.297 -4.805 1 97.81 212 LEU A CA 1
ATOM 1593 C C . LEU A 1 212 ? 5.379 28.188 -5.52 1 97.81 212 LEU A C 1
ATOM 1595 O O . LEU A 1 212 ? 4.887 29.172 -4.941 1 97.81 212 LEU A O 1
ATOM 1599 N N . GLY A 1 213 ? 5.023 27.797 -6.688 1 97.44 213 GLY A N 1
ATOM 1600 C CA . GLY A 1 213 ? 4.195 28.641 -7.523 1 97.44 213 GLY A CA 1
ATOM 1601 C C . GLY A 1 213 ? 2.721 28.297 -7.461 1 97.44 213 GLY A C 1
ATOM 1602 O O . GLY A 1 213 ? 1.891 28.953 -8.094 1 97.44 213 GLY A O 1
ATOM 1603 N N . LEU A 1 214 ? 2.404 27.25 -6.723 1 97.5 214 LEU A N 1
ATOM 1604 C CA . LEU A 1 214 ? 1.004 26.859 -6.637 1 97.5 214 LEU A CA 1
ATOM 1605 C C . LEU A 1 214 ? 0.187 27.906 -5.883 1 97.5 214 LEU A C 1
ATOM 1607 O O . LEU A 1 214 ? 0.534 28.266 -4.758 1 97.5 214 LEU A O 1
ATOM 1611 N N . ASN A 1 215 ? -0.871 28.438 -6.488 1 95.44 215 ASN A N 1
ATOM 1612 C CA . ASN A 1 215 ? -1.744 29.438 -5.883 1 95.44 215 ASN A CA 1
ATOM 1613 C C . ASN A 1 215 ? -3.154 28.891 -5.672 1 95.44 215 ASN A C 1
ATOM 1615 O O . ASN A 1 215 ? -4.016 29.031 -6.539 1 95.44 215 ASN A O 1
ATOM 1619 N N . LEU A 1 216 ? -3.395 28.281 -4.629 1 96.88 216 LEU A N 1
ATOM 1620 C CA . LEU A 1 216 ? -4.684 27.75 -4.184 1 96.88 216 LEU A CA 1
ATOM 1621 C C . LEU A 1 216 ? -5.02 28.266 -2.785 1 96.88 216 LEU A C 1
ATOM 1623 O O . LEU A 1 216 ? -4.141 28.344 -1.923 1 96.88 216 LEU A O 1
ATOM 1627 N N . ARG A 1 217 ? -6.258 28.609 -2.594 1 96.81 217 ARG A N 1
ATOM 1628 C CA . ARG A 1 217 ? -6.691 29.109 -1.293 1 96.81 217 ARG A CA 1
ATOM 1629 C C . ARG A 1 217 ? -6.375 28.094 -0.19 1 96.81 217 ARG A C 1
ATOM 1631 O O . ARG A 1 217 ? -6.578 26.891 -0.361 1 96.81 217 ARG A O 1
ATOM 1638 N N . ASN A 1 218 ? -5.836 28.562 0.899 1 97.75 218 ASN A N 1
ATOM 1639 C CA . ASN A 1 218 ? -5.551 27.781 2.102 1 97.75 218 ASN A CA 1
ATOM 1640 C C . ASN A 1 218 ? -4.477 26.734 1.849 1 97.75 218 ASN A C 1
ATOM 1642 O O . ASN A 1 218 ? -4.457 25.688 2.502 1 97.75 218 ASN A O 1
ATOM 1646 N N . VAL A 1 219 ? -3.629 26.953 0.807 1 98.5 219 VAL A N 1
ATOM 1647 C CA . VAL A 1 219 ? -2.436 26.141 0.601 1 98.5 219 VAL A CA 1
ATOM 1648 C C . VAL A 1 219 ? -1.188 26.953 0.911 1 98.5 219 VAL A C 1
ATOM 1650 O O . VAL A 1 219 ? -0.989 28.031 0.339 1 98.5 219 VAL A O 1
ATOM 1653 N N . LYS A 1 220 ? -0.467 26.531 1.85 1 98.38 220 LYS A N 1
ATOM 1654 C CA . LYS A 1 220 ? 0.814 27.141 2.193 1 98.38 220 LYS A CA 1
ATOM 1655 C C . LYS A 1 220 ? 1.978 26.219 1.817 1 98.38 220 LYS A C 1
ATOM 1657 O O . LYS A 1 220 ? 1.801 25.016 1.671 1 98.38 220 LYS A O 1
ATOM 1662 N N . CYS A 1 221 ? 3.105 26.844 1.617 1 98.44 221 CYS A N 1
ATOM 1663 C CA . CYS A 1 221 ? 4.289 26.078 1.229 1 98.44 221 CYS A CA 1
ATOM 1664 C C . CYS A 1 221 ? 5.469 26.406 2.137 1 98.44 221 CYS A C 1
ATOM 1666 O O . CYS A 1 221 ? 5.82 27.578 2.311 1 98.44 221 CYS A O 1
ATOM 1668 N N . VAL A 1 222 ? 6.023 25.375 2.719 1 98.38 222 VAL A N 1
ATOM 1669 C CA . VAL A 1 222 ? 7.277 25.5 3.457 1 98.38 222 VAL A CA 1
ATOM 1670 C C . VAL A 1 222 ? 8.438 25.047 2.578 1 98.38 222 VAL A C 1
ATOM 1672 O O . VAL A 1 222 ? 8.344 24.031 1.882 1 98.38 222 VAL A O 1
ATOM 1675 N N . ASP A 1 223 ? 9.5 25.781 2.566 1 98.12 223 ASP A N 1
ATOM 1676 C CA . ASP A 1 223 ? 10.648 25.469 1.721 1 98.12 223 ASP A CA 1
ATOM 1677 C C . ASP A 1 223 ? 11.703 24.672 2.494 1 98.12 223 ASP A C 1
ATOM 1679 O O . ASP A 1 223 ? 12.359 25.219 3.385 1 98.12 223 ASP A O 1
ATOM 1683 N N . ALA A 1 224 ? 11.93 23.453 2.088 1 97.94 224 ALA A N 1
ATOM 1684 C CA . ALA A 1 224 ? 12.867 22.594 2.807 1 97.94 224 ALA A CA 1
ATOM 1685 C C . ALA A 1 224 ? 14.289 22.781 2.293 1 97.94 224 ALA A C 1
ATOM 1687 O O . ALA A 1 224 ? 15.227 22.172 2.816 1 97.94 224 ALA A O 1
ATOM 1688 N N . LYS A 1 225 ? 14.453 23.578 1.291 1 95.56 225 LYS A N 1
ATOM 1689 C CA . LYS A 1 225 ? 15.789 23.828 0.76 1 95.56 225 LYS A CA 1
ATOM 1690 C C . LYS A 1 225 ? 16.75 24.234 1.868 1 95.56 225 LYS A C 1
ATOM 1692 O O . LYS A 1 225 ? 16.438 25.094 2.684 1 95.56 225 LYS A O 1
ATOM 1697 N N . GLY A 1 226 ? 17.938 23.562 1.883 1 95.06 226 GLY A N 1
ATOM 1698 C CA . GLY A 1 226 ? 18.953 23.891 2.867 1 95.06 226 GLY A CA 1
ATOM 1699 C C . GLY A 1 226 ? 18.953 22.969 4.066 1 95.06 226 GLY A C 1
ATOM 1700 O O . GLY A 1 226 ? 19.922 22.922 4.828 1 95.06 226 GLY A O 1
ATOM 1701 N N . LEU A 1 227 ? 17.828 22.25 4.352 1 97.69 227 LEU A N 1
ATOM 1702 C CA . LEU A 1 227 ? 17.828 21.266 5.426 1 97.69 227 LEU A CA 1
ATOM 1703 C C . LEU A 1 227 ? 18.828 20.156 5.148 1 97.69 227 LEU A C 1
ATOM 1705 O O . LEU A 1 227 ? 19.047 19.766 3.994 1 97.69 227 LEU A O 1
ATOM 1709 N N . GLN A 1 228 ? 19.359 19.625 6.203 1 97.19 228 GLN A N 1
ATOM 1710 C CA . GLN A 1 228 ? 20.438 18.656 6.062 1 97.19 228 GLN A CA 1
ATOM 1711 C C . GLN A 1 228 ? 19.922 17.328 5.52 1 97.19 228 GLN A C 1
ATOM 1713 O O . GLN A 1 228 ? 18.891 16.812 5.984 1 97.19 228 GLN A O 1
ATOM 1718 N N . LEU A 1 229 ? 20.641 16.812 4.59 1 96 229 LEU A N 1
ATOM 1719 C CA . LEU A 1 229 ? 20.281 15.555 3.949 1 96 229 LEU A CA 1
ATOM 1720 C C . LEU A 1 229 ? 21.188 14.422 4.441 1 96 229 LEU A C 1
ATOM 1722 O O . LEU A 1 229 ? 22.312 14.672 4.867 1 96 229 LEU A O 1
ATOM 1726 N N . GLU A 1 230 ? 20.625 13.266 4.348 1 94.62 230 GLU A N 1
ATOM 1727 C CA . GLU A 1 230 ? 21.438 12.062 4.539 1 94.62 230 GLU A CA 1
ATOM 1728 C C . GLU A 1 230 ? 22.453 11.898 3.414 1 94.62 230 GLU A C 1
ATOM 1730 O O . GLU A 1 230 ? 22.375 12.586 2.393 1 94.62 230 GLU A O 1
ATOM 1735 N N . PRO A 1 231 ? 23.422 10.961 3.557 1 90.81 231 PRO A N 1
ATOM 1736 C CA . PRO A 1 231 ? 24.469 10.781 2.543 1 90.81 231 PRO A CA 1
ATOM 1737 C C . PRO A 1 231 ? 23.906 10.383 1.181 1 90.81 231 PRO A C 1
ATOM 1739 O O . PRO A 1 231 ? 24.578 10.531 0.16 1 90.81 231 PRO A O 1
ATOM 1742 N N . ASP A 1 232 ? 22.688 9.922 1.16 1 89.94 232 ASP A N 1
ATOM 1743 C CA . ASP A 1 232 ? 22.094 9.547 -0.122 1 89.94 232 ASP A CA 1
ATOM 1744 C C . ASP A 1 232 ? 21.641 10.781 -0.895 1 89.94 232 ASP A C 1
ATOM 1746 O O . ASP A 1 232 ? 21.188 10.672 -2.035 1 89.94 232 ASP A O 1
ATOM 1750 N N . TYR A 1 233 ? 21.562 11.969 -0.261 1 90.69 233 TYR A N 1
ATOM 1751 C CA . TYR A 1 233 ? 21.281 13.273 -0.854 1 90.69 233 TYR A CA 1
ATOM 1752 C C . TYR A 1 233 ? 19.812 13.383 -1.259 1 90.69 233 TYR A C 1
ATOM 1754 O O . TYR A 1 233 ? 19.469 14.195 -2.119 1 90.69 233 TYR A O 1
ATOM 1762 N N . VAL A 1 234 ? 18.969 12.57 -0.693 1 93.88 234 VAL A N 1
ATOM 1763 C CA . VAL A 1 234 ? 17.531 12.609 -0.983 1 93.88 234 VAL A CA 1
ATOM 1764 C C . VAL A 1 234 ? 16.75 12.812 0.311 1 93.88 234 VAL A C 1
ATOM 1766 O O . VAL A 1 234 ? 15.852 13.656 0.37 1 93.88 234 VAL A O 1
ATOM 1769 N N . HIS A 1 235 ? 17.188 12.031 1.315 1 96.81 235 HIS A N 1
ATOM 1770 C CA . HIS A 1 235 ? 16.375 11.984 2.529 1 96.81 235 HIS A CA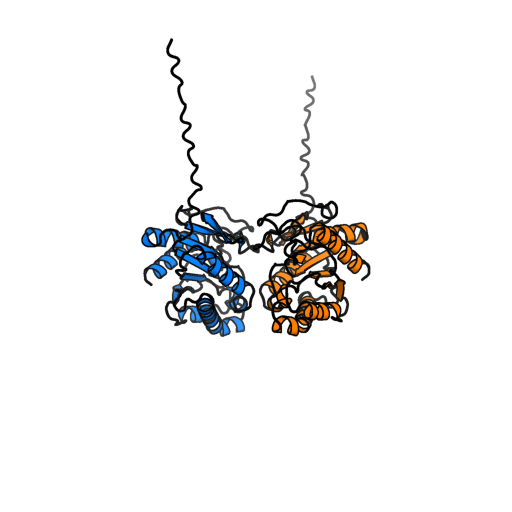 1
ATOM 1771 C C . HIS A 1 235 ? 16.938 12.914 3.6 1 96.81 235 HIS A C 1
ATOM 1773 O O . HIS A 1 235 ? 18.156 13.078 3.709 1 96.81 235 HIS A O 1
ATOM 1779 N N . LEU A 1 236 ? 16.078 13.484 4.363 1 98 236 LEU A N 1
ATOM 1780 C CA . LEU A 1 236 ? 16.438 14.367 5.469 1 98 236 LEU A CA 1
ATOM 1781 C C . LEU A 1 236 ? 17 13.578 6.645 1 98 236 LEU A C 1
ATOM 1783 O O . LEU A 1 236 ? 16.578 12.445 6.891 1 98 236 LEU A O 1
ATOM 1787 N N . THR A 1 237 ? 17.891 14.227 7.375 1 98.12 237 THR A N 1
ATOM 1788 C CA . THR A 1 237 ? 18.359 13.656 8.625 1 98.12 237 THR A CA 1
ATOM 1789 C C . THR A 1 237 ? 17.297 13.75 9.711 1 98.12 237 THR A C 1
ATOM 1791 O O . THR A 1 237 ? 16.297 14.453 9.547 1 98.12 237 THR A O 1
ATOM 1794 N N . THR A 1 238 ? 17.562 13.023 10.812 1 98.75 238 THR A N 1
ATOM 1795 C CA . THR A 1 238 ? 16.656 13.094 11.953 1 98.75 238 THR A CA 1
ATOM 1796 C C . THR A 1 238 ? 16.469 14.539 12.406 1 98.75 238 THR A C 1
ATOM 1798 O O . THR A 1 238 ? 15.336 14.992 12.57 1 98.75 238 THR A O 1
ATOM 1801 N N . GLN A 1 239 ? 17.516 15.242 12.539 1 98.75 239 GLN A N 1
ATOM 1802 C CA . GLN A 1 239 ? 17.422 16.625 13.008 1 98.75 239 GLN A CA 1
ATOM 1803 C C . GLN A 1 239 ? 16.734 17.516 11.992 1 98.75 239 GLN A C 1
ATOM 1805 O O . GLN A 1 239 ? 15.984 18.422 12.359 1 98.75 239 GLN A O 1
ATOM 1810 N N . ALA A 1 240 ? 17.016 17.266 10.758 1 98.75 240 ALA A N 1
ATOM 1811 C CA . ALA A 1 240 ? 16.344 18.031 9.711 1 98.75 240 ALA A CA 1
ATOM 1812 C C . ALA A 1 240 ? 14.836 17.766 9.719 1 98.75 240 ALA A C 1
ATOM 1814 O O . ALA A 1 240 ? 14.039 18.672 9.461 1 98.75 240 ALA A O 1
ATOM 1815 N N . GLU A 1 241 ? 14.414 16.547 9.953 1 98.88 241 GLU A N 1
ATOM 1816 C CA . GLU A 1 241 ? 12.992 16.219 10.07 1 98.88 241 GLU A CA 1
ATOM 1817 C C . GLU A 1 241 ? 12.352 16.969 11.234 1 98.88 241 GLU A C 1
ATOM 1819 O O . GLU A 1 241 ? 11.219 17.438 11.133 1 98.88 241 GLU A O 1
ATOM 1824 N N . VAL A 1 242 ? 13.102 17.094 12.336 1 98.94 242 VAL A N 1
ATOM 1825 C CA . VAL A 1 242 ? 12.625 17.875 13.469 1 98.94 242 VAL A CA 1
ATOM 1826 C C . VAL A 1 242 ? 12.422 19.328 13.047 1 98.94 242 VAL A C 1
ATOM 1828 O O . VAL A 1 242 ? 11.375 19.922 13.336 1 98.94 242 VAL A O 1
ATOM 1831 N N . GLN A 1 243 ? 13.398 19.859 12.367 1 98.88 243 GLN A N 1
ATOM 1832 C CA . GLN A 1 243 ? 13.305 21.25 11.891 1 98.88 243 GLN A CA 1
ATOM 1833 C C . GLN A 1 243 ? 12.109 21.422 10.961 1 98.88 243 GLN A C 1
ATOM 1835 O O . GLN A 1 243 ? 11.359 22.391 11.086 1 98.88 243 GLN A O 1
ATOM 1840 N N . LEU A 1 244 ? 11.922 20.516 10.07 1 98.88 244 LEU A N 1
ATOM 1841 C CA . LEU A 1 244 ? 10.789 20.562 9.156 1 98.88 244 LEU A CA 1
ATOM 1842 C C . LEU A 1 244 ? 9.469 20.531 9.914 1 98.88 244 LEU A C 1
ATOM 1844 O O . LEU A 1 244 ? 8.531 21.266 9.578 1 98.88 244 LEU A O 1
ATOM 1848 N N . GLY A 1 245 ? 9.383 19.641 10.93 1 98.94 245 GLY A N 1
ATOM 1849 C CA . GLY A 1 245 ? 8.18 19.609 11.758 1 98.94 245 GLY A CA 1
ATOM 1850 C C . GLY A 1 245 ? 7.844 20.953 12.383 1 98.94 245 GLY A C 1
ATOM 1851 O O . GLY A 1 245 ? 6.68 21.359 12.391 1 98.94 245 GLY A O 1
ATOM 1852 N N . LYS A 1 246 ? 8.812 21.609 12.852 1 98.88 246 LYS A N 1
ATOM 1853 C CA . LYS A 1 246 ? 8.617 22.922 13.445 1 98.88 246 LYS A CA 1
ATOM 1854 C C . LYS A 1 246 ? 8.188 23.953 12.398 1 98.88 246 LYS A C 1
ATOM 1856 O O . LYS A 1 246 ? 7.328 24.797 12.656 1 98.88 246 LYS A O 1
ATOM 1861 N N . MET A 1 247 ? 8.805 23.906 11.234 1 98.88 247 MET A N 1
ATOM 1862 C CA . MET A 1 247 ? 8.422 24.812 10.141 1 98.88 247 MET A CA 1
ATOM 1863 C C . MET A 1 247 ? 6.965 24.609 9.75 1 98.88 247 MET A C 1
ATOM 1865 O O . MET A 1 247 ? 6.238 25.578 9.523 1 98.88 247 MET A O 1
ATOM 1869 N N . LEU A 1 248 ? 6.555 23.359 9.68 1 98.88 248 LEU A N 1
ATOM 1870 C CA . LEU A 1 248 ? 5.168 23.031 9.359 1 98.88 248 LEU A CA 1
ATOM 1871 C C . LEU A 1 248 ? 4.227 23.547 10.438 1 98.88 248 LEU A C 1
ATOM 1873 O O . LEU A 1 248 ? 3.164 24.094 10.125 1 98.88 248 LEU A O 1
ATOM 1877 N N . ALA A 1 249 ? 4.621 23.391 11.664 1 98.88 249 ALA A N 1
ATOM 1878 C CA . ALA A 1 249 ? 3.82 23.891 12.781 1 98.88 249 ALA A CA 1
ATOM 1879 C C . ALA A 1 249 ? 3.666 25.406 12.703 1 98.88 249 ALA A C 1
ATOM 1881 O O . ALA A 1 249 ? 2.564 25.938 12.875 1 98.88 249 ALA A O 1
ATOM 1882 N N . ASP A 1 250 ? 4.77 26.109 12.422 1 98.56 250 ASP A N 1
ATOM 1883 C CA . ASP A 1 250 ? 4.738 27.547 12.273 1 98.56 250 ASP A CA 1
ATOM 1884 C C . ASP A 1 250 ? 3.758 27.969 11.18 1 98.56 250 ASP A C 1
ATOM 1886 O O . ASP A 1 250 ? 2.967 28.891 11.367 1 98.56 250 ASP A O 1
ATOM 1890 N N . SER A 1 251 ? 3.844 27.281 10.117 1 98.62 251 SER A N 1
ATOM 1891 C CA . SER A 1 251 ? 2.977 27.594 8.984 1 98.62 251 SER A CA 1
ATOM 1892 C C . SER A 1 251 ? 1.509 27.359 9.336 1 98.62 251 SER A C 1
ATOM 1894 O O . SER A 1 251 ? 0.651 28.188 8.984 1 98.62 251 SER A O 1
ATOM 1896 N N . PHE A 1 252 ? 1.22 26.297 10.016 1 98.44 252 PHE A N 1
ATOM 1897 C CA . PHE A 1 252 ? -0.148 25.969 10.391 1 98.44 252 PHE A CA 1
ATOM 1898 C C . PHE A 1 252 ? -0.718 27.016 11.344 1 98.44 252 PHE A C 1
ATOM 1900 O O . PHE A 1 252 ? -1.863 27.438 11.188 1 98.44 252 PHE A O 1
ATOM 1907 N N . LEU A 1 253 ? 0.065 27.422 12.305 1 97.31 253 LEU A N 1
ATOM 1908 C CA . LEU A 1 253 ? -0.406 28.328 13.352 1 97.31 253 LEU A CA 1
ATOM 1909 C C . LEU A 1 253 ? -0.564 29.734 12.82 1 97.31 253 LEU A C 1
ATOM 1911 O O . LEU A 1 253 ? -1.239 30.562 13.438 1 97.31 253 LEU A O 1
ATOM 1915 N N . HIS A 1 254 ? 0.024 30.047 11.75 1 88.94 254 HIS A N 1
ATOM 1916 C CA . HIS A 1 254 ? -0.131 31.359 11.141 1 88.94 254 HIS A CA 1
ATOM 1917 C C . HIS A 1 254 ? -1.133 31.328 9.984 1 88.94 254 HIS A C 1
ATOM 1919 O O . HIS A 1 254 ? -1.149 32.219 9.141 1 88.94 254 HIS A O 1
ATOM 1925 N N . THR A 1 255 ? -1.962 30.266 9.852 1 75.75 255 THR A N 1
ATOM 1926 C CA . THR A 1 255 ? -3.021 30.156 8.859 1 75.75 255 THR A CA 1
ATOM 1927 C C . THR A 1 255 ? -4.254 30.938 9.297 1 75.75 255 THR A C 1
ATOM 1929 O O . THR A 1 255 ? -4.566 31 10.484 1 75.75 255 THR A O 1
ATOM 1932 N N . MET B 1 1 ? 56.594 -36.312 35.75 1 37 1 MET B N 1
ATOM 1933 C CA . MET B 1 1 ? 55.156 -36.094 35.75 1 37 1 MET B CA 1
ATOM 1934 C C . MET B 1 1 ? 54.75 -35.156 34.594 1 37 1 MET B C 1
ATOM 1936 O O . MET B 1 1 ? 55.156 -34 34.562 1 37 1 MET B O 1
ATOM 1940 N N . LEU B 1 2 ? 54.719 -35.781 33.344 1 41.78 2 LEU B N 1
ATOM 1941 C CA . LEU B 1 2 ? 54.438 -35.219 32.031 1 41.78 2 LEU B CA 1
ATOM 1942 C C . LEU B 1 2 ? 53 -34.656 32 1 41.78 2 LEU B C 1
ATOM 1944 O O . LEU B 1 2 ? 52.031 -35.344 32.188 1 41.78 2 LEU B O 1
ATOM 1948 N N . THR B 1 3 ? 52.875 -33.375 32.406 1 39.75 3 THR B N 1
ATOM 1949 C CA . THR B 1 3 ? 51.625 -32.625 32.344 1 39.75 3 THR B CA 1
ATOM 1950 C C . THR B 1 3 ? 51.125 -32.562 30.906 1 39.75 3 THR B C 1
ATOM 1952 O O . THR B 1 3 ? 51.781 -32.031 30.016 1 39.75 3 THR B O 1
ATOM 1955 N N . LEU B 1 4 ? 50.312 -33.531 30.516 1 37.91 4 LEU B N 1
ATOM 1956 C CA . LEU B 1 4 ? 49.594 -33.531 29.234 1 37.91 4 LEU B CA 1
ATOM 1957 C C . LEU B 1 4 ? 48.656 -32.344 29.156 1 37.91 4 LEU B C 1
ATOM 1959 O O . LEU B 1 4 ? 47.75 -32.188 29.969 1 37.91 4 LEU B O 1
ATOM 1963 N N . LEU B 1 5 ? 49.188 -31.188 28.672 1 40.16 5 LEU B N 1
ATOM 1964 C CA . LEU B 1 5 ? 48.375 -30.047 28.297 1 40.16 5 LEU B CA 1
ATOM 1965 C C . LEU B 1 5 ? 47.281 -30.438 27.297 1 40.16 5 LEU B C 1
ATOM 1967 O O . LEU B 1 5 ? 47.594 -30.891 26.203 1 40.16 5 LEU B O 1
ATOM 1971 N N . PHE B 1 6 ? 46.125 -30.828 27.828 1 36.5 6 PHE B N 1
ATOM 1972 C CA . PHE B 1 6 ? 44.969 -31.047 26.969 1 36.5 6 PHE B CA 1
ATOM 1973 C C . PHE B 1 6 ? 44.531 -29.766 26.281 1 36.5 6 PHE B C 1
ATOM 1975 O O . PHE B 1 6 ? 44.094 -28.812 26.953 1 36.5 6 PHE B O 1
ATOM 1982 N N . LEU B 1 7 ? 45.188 -29.422 25.234 1 38.06 7 LEU B N 1
ATOM 1983 C CA . LEU B 1 7 ? 44.656 -28.375 24.375 1 38.06 7 LEU B CA 1
ATOM 1984 C C . LEU B 1 7 ? 43.25 -28.703 23.891 1 38.06 7 LEU B C 1
ATOM 1986 O O . LEU B 1 7 ? 43.062 -29.703 23.188 1 38.06 7 LEU B O 1
ATOM 1990 N N . THR B 1 8 ? 42.281 -28.234 24.656 1 38.44 8 THR B N 1
ATOM 1991 C CA . THR B 1 8 ? 40.875 -28.297 24.203 1 38.44 8 THR B CA 1
ATOM 1992 C C . THR B 1 8 ? 40.688 -27.484 22.922 1 38.44 8 THR B C 1
ATOM 1994 O O . THR B 1 8 ? 40.938 -26.281 22.906 1 38.44 8 THR B O 1
ATOM 1997 N N . LEU B 1 9 ? 40.906 -28.078 21.828 1 37.34 9 LEU B N 1
ATOM 1998 C CA . LEU B 1 9 ? 40.469 -27.469 20.562 1 37.34 9 LEU B CA 1
ATOM 1999 C C . LEU B 1 9 ? 38.969 -27.188 20.578 1 37.34 9 LEU B C 1
ATOM 2001 O O . LEU B 1 9 ? 38.156 -28.125 20.578 1 37.34 9 LEU B O 1
ATOM 2005 N N . LEU B 1 10 ? 38.625 -26.094 21.203 1 38.19 10 LEU B N 1
ATOM 2006 C CA . LEU B 1 10 ? 37.25 -25.609 20.984 1 38.19 10 LEU B CA 1
ATOM 2007 C C . LEU B 1 10 ? 37 -25.422 19.484 1 38.19 10 LEU B C 1
ATOM 2009 O O . LEU B 1 10 ? 37.594 -24.562 18.844 1 38.19 10 LEU B O 1
ATOM 2013 N N . ALA B 1 11 ? 36.594 -26.484 18.828 1 37.34 11 ALA B N 1
ATOM 2014 C CA . ALA B 1 11 ? 36.031 -26.344 17.5 1 37.34 11 ALA B CA 1
ATOM 2015 C C . ALA B 1 11 ? 34.906 -25.312 17.484 1 37.34 11 ALA B C 1
ATOM 2017 O O . ALA B 1 11 ? 33.875 -25.469 18.156 1 37.34 11 ALA B O 1
ATOM 2018 N N . HIS B 1 12 ? 35.188 -24.062 17.344 1 37 12 HIS B N 1
ATOM 2019 C CA . HIS B 1 12 ? 34.125 -23.125 16.984 1 37 12 HIS B CA 1
ATOM 2020 C C . HIS B 1 12 ? 33.344 -23.609 15.773 1 37 12 HIS B C 1
ATOM 2022 O O . HIS B 1 12 ? 33.906 -23.703 14.672 1 37 12 HIS B O 1
ATOM 2028 N N . ALA B 1 13 ? 32.469 -24.547 15.984 1 36.94 13 ALA B N 1
ATOM 2029 C CA . ALA B 1 13 ? 31.484 -24.75 14.922 1 36.94 13 ALA B CA 1
ATOM 2030 C C . ALA B 1 13 ? 30.938 -23.406 14.43 1 36.94 13 ALA B C 1
ATOM 2032 O O . ALA B 1 13 ? 30.25 -22.703 15.172 1 36.94 13 ALA B O 1
ATOM 2033 N N . GLN B 1 14 ? 31.656 -22.797 13.57 1 34.75 14 GLN B N 1
ATOM 2034 C CA . GLN B 1 14 ? 30.953 -21.719 12.875 1 34.75 14 GLN B CA 1
ATOM 2035 C C . GLN B 1 14 ? 29.562 -22.172 12.43 1 34.75 14 GLN B C 1
ATOM 2037 O O . GLN B 1 14 ? 29.422 -23.141 11.695 1 34.75 14 GLN B O 1
ATOM 2042 N N . LEU B 1 15 ? 28.641 -22.141 13.25 1 35.81 15 LEU B N 1
ATOM 2043 C CA . LEU B 1 15 ? 27.297 -22.234 12.703 1 35.81 15 LEU B CA 1
ATOM 2044 C C . LEU B 1 15 ? 27.188 -21.484 11.375 1 35.81 15 LEU B C 1
ATOM 2046 O O . LEU B 1 15 ? 27.25 -20.266 11.344 1 35.81 15 LEU B O 1
ATOM 2050 N N . ALA B 1 16 ? 27.859 -22.016 10.344 1 37.53 16 ALA B N 1
ATOM 2051 C CA . ALA B 1 16 ? 27.531 -21.438 9.039 1 37.53 16 ALA B CA 1
ATOM 2052 C C . ALA B 1 16 ? 26.078 -21 8.984 1 37.53 16 ALA B C 1
ATOM 2054 O O . ALA B 1 16 ? 25.188 -21.766 9.367 1 37.53 16 ALA B O 1
ATOM 2055 N N . LEU B 1 17 ? 25.844 -19.797 9.211 1 40.03 17 LEU B N 1
ATOM 2056 C CA . LEU B 1 17 ? 24.5 -19.375 8.781 1 40.03 17 LEU B CA 1
ATOM 2057 C C . LEU B 1 17 ? 24.062 -20.172 7.555 1 40.03 17 LEU B C 1
ATOM 2059 O O . LEU B 1 17 ? 24.844 -20.391 6.633 1 40.03 17 LEU B O 1
ATOM 2063 N N . PRO B 1 18 ? 23.234 -21.188 7.727 1 40.84 18 PRO B N 1
ATOM 2064 C CA . PRO B 1 18 ? 22.906 -21.828 6.457 1 40.84 18 PRO B CA 1
ATOM 2065 C C . PRO B 1 18 ? 23.031 -20.891 5.262 1 40.84 18 PRO B C 1
ATOM 2067 O O . PRO B 1 18 ? 22.922 -19.672 5.418 1 40.84 18 PRO B O 1
ATOM 2070 N N . ALA B 1 19 ? 23.781 -21.016 4.195 1 42.84 19 ALA B N 1
ATOM 2071 C CA . ALA B 1 19 ? 23.797 -20.375 2.879 1 42.84 19 ALA B CA 1
ATOM 2072 C C . ALA B 1 19 ? 22.453 -19.719 2.57 1 42.84 19 ALA B C 1
ATOM 2074 O O . ALA B 1 19 ? 21.406 -20.344 2.693 1 42.84 19 ALA B O 1
ATOM 2075 N N . SER B 1 20 ? 22.219 -18.453 2.883 1 52.59 20 SER B N 1
ATOM 2076 C CA . SER B 1 20 ? 21.078 -17.625 2.5 1 52.59 20 SER B CA 1
ATOM 2077 C C . SER B 1 20 ? 20.344 -18.219 1.304 1 52.59 20 SER B C 1
ATOM 2079 O O . SER B 1 20 ? 20.859 -18.219 0.187 1 52.59 20 SER B O 1
ATOM 2081 N N . SER B 1 21 ? 19.562 -19.344 1.317 1 74.69 21 SER B N 1
ATOM 2082 C CA . SER B 1 21 ? 18.984 -20.188 0.276 1 74.69 21 SER B CA 1
ATOM 2083 C C . SER B 1 21 ? 18.047 -19.391 -0.624 1 74.69 21 SER B C 1
ATOM 2085 O O . SER B 1 21 ? 17.234 -18.609 -0.138 1 74.69 21 SER B O 1
ATOM 2087 N N . GLN B 1 22 ? 18.453 -19.031 -1.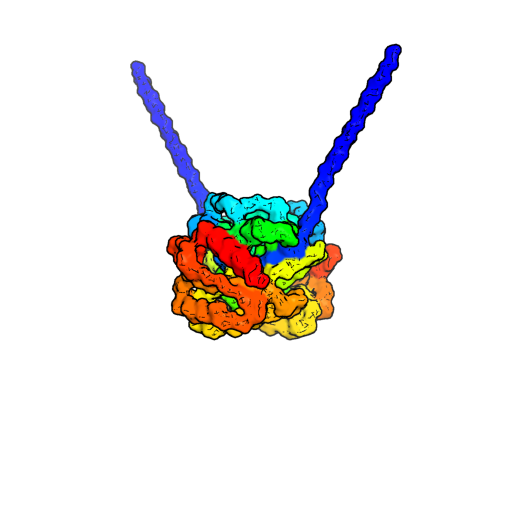785 1 92.19 22 GLN B N 1
ATOM 2088 C CA . GLN B 1 22 ? 17.719 -18.516 -2.922 1 92.19 22 GLN B CA 1
ATOM 2089 C C . GLN B 1 22 ? 16.781 -19.562 -3.502 1 92.19 22 GLN B C 1
ATOM 2091 O O . GLN B 1 22 ? 17.109 -20.75 -3.533 1 92.19 22 GLN B O 1
ATOM 2096 N N . PRO B 1 23 ? 15.625 -19.109 -3.795 1 98.31 23 PRO B N 1
ATOM 2097 C CA . PRO B 1 23 ? 14.711 -20.078 -4.418 1 98.31 23 PRO B CA 1
ATOM 2098 C C . PRO B 1 23 ? 15.117 -20.438 -5.844 1 98.31 23 PRO B C 1
ATOM 2100 O O . PRO B 1 23 ? 15.836 -19.672 -6.496 1 98.31 23 PRO B O 1
ATOM 2103 N N . ASN B 1 24 ? 14.695 -21.625 -6.234 1 98.25 24 ASN B N 1
ATOM 2104 C CA . ASN B 1 24 ? 14.844 -22.062 -7.621 1 98.25 24 ASN B CA 1
ATOM 2105 C C . ASN B 1 24 ? 13.633 -21.672 -8.461 1 98.25 24 ASN B C 1
ATOM 2107 O O . ASN B 1 24 ? 13.789 -21.203 -9.594 1 98.25 24 ASN B O 1
ATOM 2111 N N . SER B 1 25 ? 12.469 -21.922 -7.938 1 98.69 25 SER B N 1
ATOM 2112 C CA . SER B 1 25 ? 11.195 -21.672 -8.594 1 98.69 25 SER B CA 1
ATOM 2113 C C . SER B 1 25 ? 10.383 -20.609 -7.84 1 98.69 25 SER B C 1
ATOM 2115 O O . SER B 1 25 ? 10.117 -20.766 -6.648 1 98.69 25 SER B O 1
ATOM 2117 N N . ILE B 1 26 ? 9.961 -19.578 -8.523 1 98.88 26 ILE B N 1
ATOM 2118 C CA . ILE B 1 26 ? 9.328 -18.438 -7.887 1 98.88 26 ILE B CA 1
ATOM 2119 C C . ILE B 1 26 ? 7.895 -18.281 -8.391 1 98.88 26 ILE B C 1
ATOM 2121 O O . ILE B 1 26 ? 7.637 -18.438 -9.586 1 98.88 26 ILE B O 1
ATOM 2125 N N . PHE B 1 27 ? 6.965 -18.047 -7.492 1 98.94 27 PHE B N 1
ATOM 2126 C CA . PHE B 1 27 ? 5.57 -17.797 -7.832 1 98.94 27 PHE B CA 1
ATOM 2127 C C . PHE B 1 27 ? 5.102 -16.469 -7.258 1 98.94 27 PHE B C 1
ATOM 2129 O O . PHE B 1 27 ? 5.293 -16.203 -6.07 1 98.94 27 PHE B O 1
ATOM 2136 N N . ILE B 1 28 ? 4.512 -15.688 -8.094 1 98.94 28 ILE B N 1
ATOM 2137 C CA . ILE B 1 28 ? 3.928 -14.406 -7.699 1 98.94 28 ILE B CA 1
ATOM 2138 C C . ILE B 1 28 ? 2.492 -14.625 -7.219 1 98.94 28 ILE B C 1
ATOM 2140 O O . ILE B 1 28 ? 1.704 -15.297 -7.887 1 98.94 28 ILE B O 1
ATOM 2144 N N . LEU B 1 29 ? 2.156 -14.133 -6.02 1 98.94 29 LEU B N 1
ATOM 2145 C CA . LEU B 1 29 ? 0.809 -14.188 -5.465 1 98.94 29 LEU B CA 1
ATOM 2146 C C . LEU B 1 29 ? 0.154 -12.812 -5.477 1 98.94 29 LEU B C 1
ATOM 2148 O O . LEU B 1 29 ? 0.388 -12 -4.578 1 98.94 29 LEU B O 1
ATOM 2152 N N . ALA B 1 30 ? -0.719 -12.562 -6.445 1 98.94 30 ALA B N 1
ATOM 2153 C CA . ALA B 1 30 ? -1.27 -11.219 -6.648 1 98.94 30 ALA B CA 1
ATOM 2154 C C . ALA B 1 30 ? -2.793 -11.258 -6.719 1 98.94 30 ALA B C 1
ATOM 2156 O O . ALA B 1 30 ? -3.383 -12.312 -6.973 1 98.94 30 ALA B O 1
ATOM 2157 N N . GLY B 1 31 ? -3.395 -10.148 -6.477 1 98.81 31 GLY B N 1
ATOM 2158 C CA . GLY B 1 31 ? -4.844 -10.047 -6.434 1 98.81 31 GLY B CA 1
ATOM 2159 C C . GLY B 1 31 ? -5.352 -9.305 -5.211 1 98.81 31 GLY B C 1
ATOM 2160 O O . GLY B 1 31 ? -4.77 -8.297 -4.805 1 98.81 31 GLY B O 1
ATOM 2161 N N . GLN B 1 32 ? -6.523 -9.758 -4.754 1 98.06 32 GLN B N 1
ATOM 2162 C CA . GLN B 1 32 ? -7.109 -9.047 -3.621 1 98.06 32 GLN B CA 1
ATOM 2163 C C . GLN B 1 32 ? -7.277 -9.969 -2.42 1 98.06 32 GLN B C 1
ATOM 2165 O O . GLN B 1 32 ? -6.434 -10.828 -2.168 1 98.06 32 GLN B O 1
ATOM 2170 N N . SER B 1 33 ? -8.219 -9.797 -1.549 1 97.88 33 SER B N 1
ATOM 2171 C CA . SER B 1 33 ? -8.266 -10.32 -0.188 1 97.88 33 SER B CA 1
ATOM 2172 C C . SER B 1 33 ? -8.25 -11.852 -0.182 1 97.88 33 SER B C 1
ATOM 2174 O O . SER B 1 33 ? -7.66 -12.461 0.71 1 97.88 33 SER B O 1
ATOM 2176 N N . ASN B 1 34 ? -8.898 -12.461 -1.125 1 98 34 ASN B N 1
ATOM 2177 C CA . ASN B 1 34 ? -8.906 -13.922 -1.104 1 98 34 ASN B CA 1
ATOM 2178 C C . ASN B 1 34 ? -7.559 -14.5 -1.524 1 98 34 ASN B C 1
ATOM 2180 O O . ASN B 1 34 ? -7.219 -15.625 -1.158 1 98 34 ASN B O 1
ATOM 2184 N N . MET B 1 35 ? -6.777 -13.797 -2.266 1 98.81 35 MET B N 1
ATOM 2185 C CA . MET B 1 35 ? -5.395 -14.195 -2.512 1 98.81 35 MET B CA 1
ATOM 2186 C C . MET B 1 35 ? -4.516 -13.898 -1.301 1 98.81 35 MET B C 1
ATOM 2188 O O . MET B 1 35 ? -3.689 -14.727 -0.91 1 98.81 35 MET B O 1
ATOM 2192 N N . SER B 1 36 ? -4.664 -12.648 -0.766 1 98.75 36 SER B N 1
ATOM 2193 C CA . SER B 1 36 ? -3.834 -12.281 0.379 1 98.75 36 SER B CA 1
ATOM 2194 C C . SER B 1 36 ? -4.121 -13.188 1.576 1 98.75 36 SER B C 1
ATOM 2196 O O . SER B 1 36 ? -3.25 -13.391 2.426 1 98.75 36 SER B O 1
ATOM 2198 N N . GLY B 1 37 ? -5.387 -13.703 1.7 1 98.56 37 GLY B N 1
ATOM 2199 C CA . GLY B 1 37 ? -5.766 -14.648 2.738 1 98.56 37 GLY B CA 1
ATOM 2200 C C . GLY B 1 37 ? -6.641 -14.031 3.814 1 98.56 37 GLY B C 1
ATOM 2201 O O . GLY B 1 37 ? -6.227 -13.086 4.492 1 98.56 37 GLY B O 1
ATOM 2202 N N . ARG B 1 38 ? -7.797 -14.617 4.055 1 98.06 38 ARG B N 1
ATOM 2203 C CA . ARG B 1 38 ? -8.719 -14.227 5.113 1 98.06 38 ARG B CA 1
ATOM 2204 C C . ARG B 1 38 ? -9.18 -15.438 5.918 1 98.06 38 ARG B C 1
ATOM 2206 O O . ARG B 1 38 ? -10.008 -15.312 6.82 1 98.06 38 ARG B O 1
ATOM 2213 N N . GLY B 1 39 ? -8.711 -16.609 5.523 1 98.31 39 GLY B N 1
ATOM 2214 C CA . GLY B 1 39 ? -9.062 -17.797 6.305 1 98.31 39 GLY B CA 1
ATOM 2215 C C . GLY B 1 39 ? -8.812 -17.609 7.789 1 98.31 39 GLY B C 1
ATOM 2216 O O . GLY B 1 39 ? -7.668 -17.453 8.219 1 98.31 39 GLY B O 1
ATOM 2217 N N . GLY B 1 40 ? -9.875 -17.656 8.586 1 97.56 40 GLY B N 1
ATOM 2218 C CA . GLY B 1 40 ? -9.766 -17.531 10.031 1 97.56 40 GLY B CA 1
ATOM 2219 C C . GLY B 1 40 ? -9.586 -16.109 10.492 1 97.56 40 GLY B C 1
ATOM 2220 O O . GLY B 1 40 ? -9.281 -15.859 11.664 1 97.56 40 GLY B O 1
ATOM 2221 N N . ALA B 1 41 ? -9.727 -15.133 9.602 1 96.94 41 ALA B N 1
ATOM 2222 C CA . ALA B 1 41 ? -9.367 -13.766 9.969 1 96.94 41 ALA B CA 1
ATOM 2223 C C . ALA B 1 41 ? -10.555 -12.82 9.789 1 96.94 41 ALA B C 1
ATOM 2225 O O . ALA B 1 41 ? -10.375 -11.602 9.727 1 96.94 41 ALA B O 1
ATOM 2226 N N . THR B 1 42 ? -11.75 -13.289 9.641 1 93.06 42 THR B N 1
ATOM 2227 C CA . THR B 1 42 ? -12.883 -12.43 9.312 1 93.06 42 THR B CA 1
ATOM 2228 C C . THR B 1 42 ? -13.648 -12.039 10.57 1 93.06 42 THR B C 1
ATOM 2230 O O . THR B 1 42 ? -14.609 -11.266 10.508 1 93.06 42 THR B O 1
ATOM 2233 N N . ARG B 1 43 ? -13.195 -12.578 11.695 1 89.56 43 ARG B N 1
ATOM 2234 C CA . ARG B 1 43 ? -13.922 -12.281 12.922 1 89.56 43 ARG B CA 1
ATOM 2235 C C . ARG B 1 43 ? -13.086 -11.406 13.852 1 89.56 43 ARG B C 1
ATOM 2237 O O . ARG B 1 43 ? -11.93 -11.719 14.133 1 89.56 43 ARG B O 1
ATOM 2244 N N . ASN B 1 44 ? -13.633 -10.32 14.289 1 86.75 44 ASN B N 1
ATOM 2245 C CA . ASN B 1 44 ? -13.109 -9.445 15.328 1 86.75 44 ASN B CA 1
ATOM 2246 C C . ASN B 1 44 ? -11.758 -8.859 14.938 1 86.75 44 ASN B C 1
ATOM 2248 O O . ASN B 1 44 ? -10.875 -8.695 15.781 1 86.75 44 ASN B O 1
ATOM 2252 N N . ASN B 1 45 ? -11.484 -8.773 13.703 1 86.56 45 ASN B N 1
ATOM 2253 C CA . ASN B 1 45 ? -10.25 -8.188 13.18 1 86.56 45 ASN B CA 1
ATOM 2254 C C . ASN B 1 45 ? -9.016 -8.898 13.734 1 86.56 45 ASN B C 1
ATOM 2256 O O . ASN B 1 45 ? -8.023 -8.25 14.055 1 86.56 45 ASN B O 1
ATOM 2260 N N . THR B 1 46 ? -9.133 -10.125 13.953 1 93.44 46 THR B N 1
ATOM 2261 C CA . THR B 1 46 ? -8.023 -10.945 14.43 1 93.44 46 THR B CA 1
ATOM 2262 C C . THR B 1 46 ? -7.996 -12.289 13.695 1 93.44 46 THR B C 1
ATOM 2264 O O . THR B 1 46 ? -9.047 -12.859 13.391 1 93.44 46 THR B O 1
ATOM 2267 N N . TRP B 1 47 ? -6.836 -12.734 13.406 1 97.5 47 TRP B N 1
ATOM 2268 C CA . TRP B 1 47 ? -6.66 -14.086 12.883 1 97.5 47 TRP B CA 1
ATOM 2269 C C . TRP B 1 47 ? -6.664 -15.109 14.016 1 97.5 47 TRP B C 1
ATOM 2271 O O . TRP B 1 47 ? -6.07 -14.883 15.07 1 97.5 47 TRP B O 1
ATOM 2281 N N . ASP B 1 48 ? -7.309 -16.234 13.844 1 97.75 48 ASP B N 1
ATOM 2282 C CA . ASP B 1 48 ? -7.48 -17.219 14.906 1 97.75 48 ASP B CA 1
ATOM 2283 C C . ASP B 1 48 ? -6.199 -18.031 15.117 1 97.75 48 ASP B C 1
ATOM 2285 O O . ASP B 1 48 ? -6.09 -18.797 16.078 1 97.75 48 ASP B O 1
ATOM 2289 N N . GLY B 1 49 ? -5.242 -17.906 14.172 1 97.94 49 GLY B N 1
ATOM 2290 C CA . GLY B 1 49 ? -3.936 -18.516 14.352 1 97.94 49 GLY B CA 1
ATOM 2291 C C . GLY B 1 49 ? -3.9 -19.969 13.922 1 97.94 49 GLY B C 1
ATOM 2292 O O . GLY B 1 49 ? -2.867 -20.641 14.039 1 97.94 49 GLY B O 1
ATOM 2293 N N . PHE B 1 50 ? -4.973 -20.484 13.375 1 98.25 50 PHE B N 1
ATOM 2294 C CA . PHE B 1 50 ? -5.012 -21.875 12.969 1 98.25 50 PHE B CA 1
ATOM 2295 C C . PHE B 1 50 ? -4.316 -22.078 11.633 1 98.25 50 PHE B C 1
ATOM 2297 O O . PHE B 1 50 ? -4.641 -21.406 10.648 1 98.25 50 PHE B O 1
ATOM 2304 N N . VAL B 1 51 ? -3.383 -22.953 11.656 1 98.75 51 VAL B N 1
ATOM 2305 C CA . VAL B 1 51 ? -2.645 -23.312 10.453 1 98.75 51 VAL B CA 1
ATOM 2306 C C . VAL B 1 51 ? -2.883 -24.797 10.117 1 98.75 51 VAL B C 1
ATOM 2308 O O . VAL B 1 51 ? -2.369 -25.672 10.805 1 98.75 51 VAL B O 1
ATOM 2311 N N . PRO B 1 52 ? -3.621 -25.047 9.039 1 98.69 52 PRO B N 1
ATOM 2312 C CA . PRO B 1 52 ? -3.836 -26.438 8.648 1 98.69 52 PRO B CA 1
ATOM 2313 C C . PRO B 1 52 ? -2.539 -27.156 8.281 1 98.69 52 PRO B C 1
ATOM 2315 O O . PRO B 1 52 ? -1.562 -26.516 7.891 1 98.69 52 PRO B O 1
ATOM 2318 N N . PRO B 1 53 ? -2.523 -28.453 8.336 1 98.62 53 PRO B N 1
ATOM 2319 C CA . PRO B 1 53 ? -1.324 -29.219 7.992 1 98.62 53 PRO B CA 1
ATOM 2320 C C . PRO B 1 53 ? -0.796 -28.891 6.598 1 98.62 53 PRO B C 1
ATOM 2322 O O . PRO B 1 53 ? 0.419 -28.828 6.391 1 98.62 53 PRO B O 1
ATOM 2325 N N . GLU B 1 54 ? -1.655 -28.625 5.66 1 98.75 54 GLU B N 1
ATOM 2326 C CA . GLU B 1 54 ? -1.297 -28.359 4.27 1 98.75 54 GLU B CA 1
ATOM 2327 C C . GLU B 1 54 ? -0.595 -27.016 4.125 1 98.75 54 GLU B C 1
ATOM 2329 O O . GLU B 1 54 ? -0.001 -26.719 3.082 1 98.75 54 GLU B O 1
ATOM 2334 N N . CYS B 1 55 ? -0.663 -26.203 5.223 1 98.88 55 CYS B N 1
ATOM 2335 C CA . CYS B 1 55 ? -0.126 -24.844 5.16 1 98.88 55 CYS B CA 1
ATOM 2336 C C . CYS B 1 55 ? 1.065 -24.688 6.098 1 98.88 55 CYS B C 1
ATOM 2338 O O . CYS B 1 55 ? 1.529 -23.578 6.332 1 98.88 55 CYS B O 1
ATOM 2340 N N . ARG B 1 56 ? 1.53 -25.75 6.66 1 98.56 56 ARG B N 1
ATOM 2341 C CA . ARG B 1 56 ? 2.629 -25.688 7.617 1 98.56 56 ARG B CA 1
ATOM 2342 C C . ARG B 1 56 ? 3.934 -25.297 6.934 1 98.56 56 ARG B C 1
ATOM 2344 O O . ARG B 1 56 ? 4.121 -25.562 5.742 1 98.56 56 ARG B O 1
ATOM 2351 N N . PRO B 1 57 ? 4.828 -24.703 7.691 1 98.44 57 PRO B N 1
ATOM 2352 C CA . PRO B 1 57 ? 6.137 -24.359 7.133 1 98.44 57 PRO B CA 1
ATOM 2353 C C . PRO B 1 57 ? 6.879 -25.578 6.582 1 98.44 57 PRO B C 1
ATOM 2355 O O . PRO B 1 57 ? 6.668 -26.703 7.047 1 98.44 57 PRO B O 1
ATOM 2358 N N . ASN B 1 58 ? 7.633 -25.375 5.539 1 97.69 58 ASN B N 1
ATOM 2359 C CA . ASN B 1 58 ? 8.484 -26.297 4.801 1 97.69 58 ASN B CA 1
ATOM 2360 C C . ASN B 1 58 ? 9.852 -25.672 4.492 1 97.69 58 ASN B C 1
ATOM 2362 O O . ASN B 1 58 ? 9.93 -24.562 3.971 1 97.69 58 ASN B O 1
ATOM 2366 N N . PRO B 1 59 ? 10.938 -26.328 4.879 1 96.62 59 PRO B N 1
ATOM 2367 C CA . PRO B 1 59 ? 12.266 -25.766 4.645 1 96.62 59 PRO B CA 1
ATOM 2368 C C . PRO B 1 59 ? 12.516 -25.438 3.174 1 96.62 59 PRO B C 1
ATOM 2370 O O . PRO B 1 59 ? 13.414 -24.641 2.855 1 96.62 59 PRO B O 1
ATOM 2373 N N . LYS B 1 60 ? 11.711 -25.984 2.326 1 97.88 60 LYS B N 1
ATOM 2374 C CA . LYS B 1 60 ? 11.898 -25.766 0.894 1 97.88 60 LYS B CA 1
ATOM 2375 C C . LYS B 1 60 ? 10.992 -24.641 0.385 1 97.88 60 LYS B C 1
ATOM 2377 O O . LYS B 1 60 ? 10.867 -24.438 -0.824 1 97.88 60 LYS B O 1
ATOM 2382 N N . ILE B 1 61 ? 10.32 -23.938 1.23 1 98.69 61 ILE B N 1
ATOM 2383 C CA . ILE B 1 61 ? 9.445 -22.844 0.821 1 98.69 61 ILE B CA 1
ATOM 2384 C C . ILE B 1 61 ? 9.883 -21.547 1.5 1 98.69 61 ILE B C 1
ATOM 2386 O O . ILE B 1 61 ? 9.938 -21.469 2.73 1 98.69 61 ILE B O 1
ATOM 2390 N N . LEU B 1 62 ? 10.156 -20.594 0.687 1 98.81 62 LEU B N 1
ATOM 2391 C CA . LEU B 1 62 ? 10.57 -19.281 1.156 1 98.81 62 LEU B CA 1
ATOM 2392 C C . LEU B 1 62 ? 9.523 -18.219 0.801 1 98.81 62 LEU B C 1
ATOM 2394 O O . LEU B 1 62 ? 8.688 -18.453 -0.077 1 98.81 62 LEU B O 1
ATOM 2398 N N . ARG B 1 63 ? 9.562 -17.156 1.517 1 98.81 63 ARG B N 1
ATOM 2399 C CA . ARG B 1 63 ? 8.719 -15.984 1.3 1 98.81 63 ARG B CA 1
ATOM 2400 C C . ARG B 1 63 ? 9.555 -14.719 1.154 1 98.81 63 ARG B C 1
ATOM 2402 O O . ARG B 1 63 ? 10.5 -14.5 1.917 1 98.81 63 ARG B O 1
ATOM 2409 N N . LEU B 1 64 ? 9.219 -13.945 0.149 1 98.56 64 LEU B N 1
ATOM 2410 C CA . LEU B 1 64 ? 9.906 -12.672 -0.011 1 98.56 64 LEU B CA 1
ATOM 2411 C C . LEU B 1 64 ? 9.273 -11.602 0.88 1 98.56 64 LEU B C 1
ATOM 2413 O O . LEU B 1 64 ? 8.086 -11.305 0.754 1 98.56 64 LEU B O 1
ATOM 2417 N N . THR B 1 65 ? 10.031 -10.984 1.709 1 96.75 65 THR B N 1
ATOM 2418 C CA . THR B 1 65 ? 9.555 -9.953 2.617 1 96.75 65 THR B CA 1
ATOM 2419 C C . THR B 1 65 ? 9.445 -8.609 1.898 1 96.75 65 THR B C 1
ATOM 2421 O O . THR B 1 65 ? 9.852 -8.484 0.74 1 96.75 65 THR B O 1
ATOM 2424 N N . THR B 1 66 ? 8.898 -7.625 2.574 1 95.56 66 THR B N 1
ATOM 2425 C CA . THR B 1 66 ? 8.742 -6.285 2.012 1 95.56 66 THR B CA 1
ATOM 2426 C C . THR B 1 66 ? 10.109 -5.645 1.773 1 95.56 66 THR B C 1
ATOM 2428 O O . THR B 1 66 ? 10.242 -4.754 0.931 1 95.56 66 THR B O 1
ATOM 2431 N N . THR B 1 67 ? 11.102 -6.027 2.475 1 90.69 67 THR B N 1
ATOM 2432 C CA . THR B 1 67 ? 12.445 -5.488 2.297 1 90.69 67 THR B CA 1
ATOM 2433 C C . THR B 1 67 ? 13.242 -6.332 1.301 1 90.69 67 THR B C 1
ATOM 2435 O O . THR B 1 67 ? 14.461 -6.211 1.209 1 90.69 67 THR B O 1
ATOM 2438 N N . LEU B 1 68 ? 12.594 -7.305 0.62 1 95.19 68 LEU B N 1
ATOM 2439 C CA . LEU B 1 68 ? 13.109 -8.102 -0.485 1 95.19 68 LEU B CA 1
ATOM 2440 C C . LEU B 1 68 ? 14.141 -9.109 0.012 1 95.19 68 LEU B C 1
ATOM 2442 O O . LEU B 1 68 ? 15.141 -9.375 -0.667 1 95.19 68 LEU B O 1
ATOM 2446 N N . ALA B 1 69 ? 13.922 -9.547 1.221 1 94.5 69 ALA B N 1
ATOM 2447 C CA . ALA B 1 69 ? 14.711 -10.648 1.773 1 94.5 69 ALA B CA 1
ATOM 2448 C C . ALA B 1 69 ? 13.922 -11.953 1.771 1 94.5 69 ALA B C 1
ATOM 2450 O O . ALA B 1 69 ? 12.727 -11.961 2.08 1 94.5 69 ALA B O 1
ATOM 2451 N N . TRP B 1 70 ? 14.555 -13.031 1.393 1 97.81 70 TRP B N 1
ATOM 2452 C CA . TRP B 1 70 ? 13.93 -14.352 1.469 1 97.81 70 TRP B CA 1
ATOM 2453 C C . TRP B 1 70 ? 13.992 -14.898 2.889 1 97.81 70 TRP B C 1
ATOM 2455 O O . TRP B 1 70 ? 15.055 -14.898 3.516 1 97.81 70 TRP B O 1
ATOM 2465 N N . VAL B 1 71 ? 12.898 -15.328 3.389 1 98 71 VAL B N 1
ATOM 2466 C CA . VAL B 1 71 ? 12.805 -15.938 4.711 1 98 71 VAL B CA 1
ATOM 2467 C C . VAL B 1 71 ? 11.961 -17.203 4.637 1 98 71 VAL B C 1
ATOM 2469 O O . VAL B 1 71 ? 11.211 -17.406 3.676 1 98 71 VAL B O 1
ATOM 2472 N N . PRO B 1 72 ? 12.094 -18.141 5.574 1 98.44 72 PRO B N 1
ATOM 2473 C CA . PRO B 1 72 ? 11.164 -19.281 5.582 1 98.44 72 PRO B CA 1
ATOM 2474 C C . PRO B 1 72 ? 9.703 -18.844 5.559 1 98.44 72 PRO B C 1
ATOM 2476 O O . PRO B 1 72 ? 9.328 -17.891 6.242 1 98.44 72 PRO B O 1
ATOM 2479 N N . ALA B 1 73 ? 8.914 -19.531 4.832 1 98.75 73 ALA B N 1
ATOM 2480 C CA . ALA B 1 73 ? 7.516 -19.141 4.656 1 98.75 73 ALA B CA 1
ATOM 2481 C C . ALA B 1 73 ? 6.648 -19.688 5.785 1 98.75 73 ALA B C 1
ATOM 2483 O O . ALA B 1 73 ? 6.832 -20.812 6.227 1 98.75 73 ALA B O 1
ATOM 2484 N N . ALA B 1 74 ? 5.762 -18.844 6.199 1 98.75 74 ALA B N 1
ATOM 2485 C CA . ALA B 1 74 ? 4.734 -19.219 7.164 1 98.75 74 ALA B CA 1
ATOM 2486 C C . ALA B 1 74 ? 3.506 -18.328 7.039 1 98.75 74 ALA B C 1
ATOM 2488 O O . ALA B 1 74 ? 3.613 -17.172 6.609 1 98.75 74 ALA B O 1
ATOM 2489 N N . GLU B 1 75 ? 2.34 -18.828 7.418 1 98.69 75 GLU B N 1
ATOM 2490 C CA . GLU B 1 75 ? 1.128 -18 7.434 1 98.69 75 GLU B CA 1
ATOM 2491 C C . GLU B 1 75 ? 1.194 -16.938 8.523 1 98.69 75 GLU B C 1
ATOM 2493 O O . GLU B 1 75 ? 1.763 -17.172 9.594 1 98.69 75 GLU B O 1
ATOM 2498 N N . PRO B 1 76 ? 0.511 -15.828 8.289 1 98.69 76 PRO B N 1
ATOM 2499 C CA . PRO B 1 76 ? -0.072 -15.391 7.02 1 98.69 76 PRO B CA 1
ATOM 2500 C C . PRO B 1 76 ? 0.969 -14.828 6.055 1 98.69 76 PRO B C 1
ATOM 2502 O O . PRO B 1 76 ? 1.782 -13.984 6.438 1 98.69 76 PRO B O 1
ATOM 2505 N N . LEU B 1 77 ? 0.886 -15.18 4.816 1 98.88 77 LEU B N 1
ATOM 2506 C CA . LEU B 1 77 ? 1.933 -14.875 3.848 1 98.88 77 LEU B CA 1
ATOM 2507 C C . LEU B 1 77 ? 1.967 -13.383 3.539 1 98.88 77 LEU B C 1
ATOM 2509 O O . LEU B 1 77 ? 3.027 -12.828 3.234 1 98.88 77 LEU B O 1
ATOM 2513 N N . HIS B 1 78 ? 0.796 -12.727 3.592 1 98.69 78 HIS B N 1
ATOM 2514 C CA . HIS B 1 78 ? 0.686 -11.352 3.111 1 98.69 78 HIS B CA 1
ATOM 2515 C C . HIS B 1 78 ? 0.619 -10.367 4.273 1 98.69 78 HIS B C 1
ATOM 2517 O O . HIS B 1 78 ? 0.201 -9.219 4.094 1 98.69 78 HIS B O 1
ATOM 2523 N N . LYS B 1 79 ? 1.023 -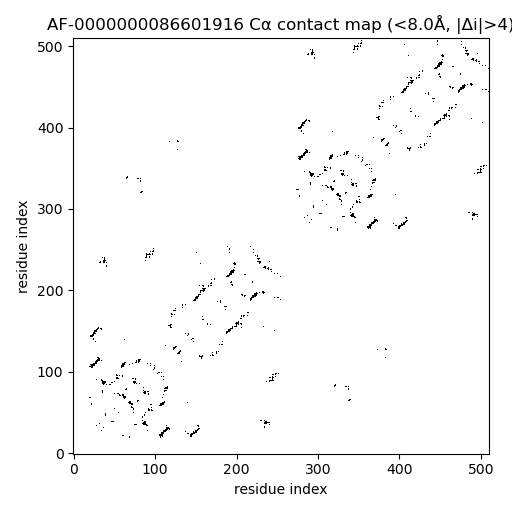10.742 5.512 1 96.25 79 LYS B N 1
ATOM 2524 C CA . LYS B 1 79 ? 0.833 -9.961 6.734 1 96.25 79 LYS B CA 1
ATOM 2525 C C . LYS B 1 79 ? 1.521 -8.602 6.629 1 96.25 79 LYS B C 1
ATOM 2527 O O . LYS B 1 79 ? 1.03 -7.609 7.172 1 96.25 79 LYS B O 1
ATOM 2532 N N . ASP B 1 80 ? 2.633 -8.5 5.938 1 96.19 80 ASP B N 1
ATOM 2533 C CA . ASP B 1 80 ? 3.383 -7.25 5.848 1 96.19 80 ASP B CA 1
ATOM 2534 C C . ASP B 1 80 ? 3.139 -6.559 4.508 1 96.19 80 ASP B C 1
ATOM 2536 O O . ASP B 1 80 ? 3.771 -5.547 4.199 1 96.19 80 ASP B O 1
ATOM 2540 N N . ILE B 1 81 ? 2.293 -7.129 3.697 1 97.44 81 ILE B N 1
ATOM 2541 C CA . ILE B 1 81 ? 1.988 -6.633 2.359 1 97.44 81 ILE B CA 1
ATOM 2542 C C . ILE B 1 81 ? 0.604 -5.988 2.35 1 97.44 81 ILE B C 1
ATOM 2544 O O . ILE B 1 81 ? 0.464 -4.809 2.014 1 97.44 81 ILE B O 1
ATOM 2548 N N . ASP B 1 82 ? -0.402 -6.746 2.686 1 97.44 82 ASP B N 1
ATOM 2549 C CA . ASP B 1 82 ? -1.784 -6.289 2.791 1 97.44 82 ASP B CA 1
ATOM 2550 C C . ASP B 1 82 ? -2.066 -5.707 4.176 1 97.44 82 ASP B C 1
ATOM 2552 O O . ASP B 1 82 ? -2.822 -6.289 4.953 1 97.44 82 ASP B O 1
ATOM 2556 N N . VAL B 1 83 ? -1.622 -4.488 4.461 1 95.69 83 VAL B N 1
ATOM 2557 C CA . VAL B 1 83 ? -1.435 -3.998 5.824 1 95.69 83 VAL B CA 1
ATOM 2558 C C . VAL B 1 83 ? -2.713 -3.318 6.309 1 95.69 83 VAL B C 1
ATOM 2560 O O . VAL B 1 83 ? -2.855 -3.029 7.5 1 95.69 83 VAL B O 1
ATOM 2563 N N . TYR B 1 84 ? -3.646 -3.076 5.441 1 94.56 84 TYR B N 1
ATOM 2564 C CA . TYR B 1 84 ? -4.855 -2.361 5.84 1 94.56 84 TYR B CA 1
ATOM 2565 C C . TYR B 1 84 ? -5.941 -3.332 6.289 1 94.56 84 TYR B C 1
ATOM 2567 O O . TYR B 1 84 ? -7.09 -2.936 6.5 1 94.56 84 TYR B O 1
ATOM 2575 N N . ALA B 1 85 ? -5.594 -4.629 6.395 1 94.5 85 ALA B N 1
ATOM 2576 C CA . ALA B 1 85 ? -6.535 -5.656 6.832 1 94.5 85 ALA B CA 1
ATOM 2577 C C . ALA B 1 85 ? -5.844 -6.711 7.688 1 94.5 85 ALA B C 1
ATOM 2579 O O . ALA B 1 85 ? -4.617 -6.84 7.652 1 94.5 85 ALA B O 1
ATOM 2580 N N . THR B 1 86 ? -6.707 -7.363 8.5 1 95.38 86 THR B N 1
ATOM 2581 C CA . THR B 1 86 ? -6.211 -8.578 9.141 1 95.38 86 THR B CA 1
ATOM 2582 C C . THR B 1 86 ? -6.129 -9.719 8.133 1 95.38 86 THR B C 1
ATOM 2584 O O . THR B 1 86 ? -7.105 -10.023 7.449 1 95.38 86 THR B O 1
ATOM 2587 N N . VAL B 1 87 ? -4.977 -10.258 8.062 1 97.81 87 VAL B N 1
ATOM 2588 C CA . VAL B 1 87 ? -4.727 -11.32 7.094 1 97.81 87 VAL B CA 1
ATOM 2589 C C . VAL B 1 87 ? -4.629 -12.664 7.816 1 97.81 87 VAL B C 1
ATOM 2591 O O . VAL B 1 87 ? -4.172 -12.734 8.961 1 97.81 87 VAL B O 1
ATOM 2594 N N . GLY B 1 88 ? -5.156 -13.703 7.191 1 98.44 88 GLY B N 1
ATOM 2595 C CA . GLY B 1 88 ? -5.047 -15.078 7.652 1 98.44 88 GLY B CA 1
ATOM 2596 C C . GLY B 1 88 ? -4.516 -16.016 6.59 1 98.44 88 GLY B C 1
ATOM 2597 O O . GLY B 1 88 ? -3.551 -15.703 5.895 1 98.44 88 GLY B O 1
ATOM 2598 N N . VAL B 1 89 ? -5.137 -17.188 6.516 1 98.88 89 VAL B N 1
ATOM 2599 C CA . VAL B 1 89 ? -4.68 -18.219 5.594 1 98.88 89 VAL B CA 1
ATOM 2600 C C . VAL B 1 89 ? -5.164 -17.906 4.18 1 98.88 89 VAL B C 1
ATOM 2602 O O . VAL B 1 89 ? -6.344 -17.625 3.971 1 98.88 89 VAL B O 1
ATOM 2605 N N . GLY B 1 90 ? -4.234 -17.828 3.25 1 98.88 90 GLY B N 1
ATOM 2606 C CA . GLY B 1 90 ? -4.539 -17.812 1.827 1 98.88 90 GLY B CA 1
ATOM 2607 C C . GLY B 1 90 ? -4.172 -19.109 1.128 1 98.88 90 GLY B C 1
ATOM 2608 O O . GLY B 1 90 ? -3.828 -20.094 1.78 1 98.88 90 GLY B O 1
ATOM 2609 N N . PRO B 1 91 ? -4.227 -19.078 -0.184 1 98.94 91 PRO B N 1
ATOM 2610 C CA . PRO B 1 91 ? -3.99 -20.328 -0.912 1 98.94 91 PRO B CA 1
ATOM 2611 C C . PRO B 1 91 ? -2.506 -20.641 -1.093 1 98.94 91 PRO B C 1
ATOM 2613 O O . PRO B 1 91 ? -2.145 -21.75 -1.495 1 98.94 91 PRO B O 1
ATOM 2616 N N . GLY B 1 92 ? -1.603 -19.734 -0.782 1 98.94 92 GLY B N 1
ATOM 2617 C CA . GLY B 1 92 ? -0.203 -19.781 -1.174 1 98.94 92 GLY B CA 1
ATOM 2618 C C . GLY B 1 92 ? 0.532 -20.984 -0.611 1 98.94 92 GLY B C 1
ATOM 2619 O O . GLY B 1 92 ? 1.168 -21.734 -1.354 1 98.94 92 GLY B O 1
ATOM 2620 N N . MET B 1 93 ? 0.439 -21.219 0.712 1 98.94 93 MET B N 1
ATOM 2621 C CA . MET B 1 93 ? 1.192 -22.297 1.337 1 98.94 93 MET B CA 1
ATOM 2622 C C . MET B 1 93 ? 0.671 -23.656 0.882 1 98.94 93 MET B C 1
ATOM 2624 O O . MET B 1 93 ? 1.456 -24.562 0.595 1 98.94 93 MET B O 1
ATOM 2628 N N . ALA B 1 94 ? -0.645 -23.812 0.807 1 98.94 94 ALA B N 1
ATOM 2629 C CA . ALA B 1 94 ? -1.213 -25.062 0.326 1 98.94 94 ALA B CA 1
ATOM 2630 C C . ALA B 1 94 ? -0.789 -25.344 -1.113 1 98.94 94 ALA B C 1
ATOM 2632 O O . ALA B 1 94 ? -0.489 -26.484 -1.469 1 98.94 94 ALA B O 1
ATOM 2633 N N . PHE B 1 95 ? -0.774 -24.328 -1.928 1 98.94 95 PHE B N 1
ATOM 2634 C CA . PHE B 1 95 ? -0.287 -24.438 -3.297 1 98.94 95 PHE B CA 1
ATOM 2635 C C . PHE B 1 95 ? 1.159 -24.922 -3.316 1 98.94 95 PHE B C 1
ATOM 2637 O O . PHE B 1 95 ? 1.478 -25.922 -3.969 1 98.94 95 PHE B O 1
ATOM 2644 N N . ALA B 1 96 ? 2.041 -24.234 -2.584 1 98.94 96 ALA B N 1
ATOM 2645 C CA . ALA B 1 96 ? 3.477 -24.5 -2.607 1 98.94 96 ALA B CA 1
ATOM 2646 C C . ALA B 1 96 ? 3.779 -25.906 -2.096 1 98.94 96 ALA B C 1
ATOM 2648 O O . ALA B 1 96 ? 4.551 -26.641 -2.713 1 98.94 96 ALA B O 1
ATOM 2649 N N . ASN B 1 97 ? 3.164 -26.234 -0.981 1 98.88 97 ASN B N 1
ATOM 2650 C CA . ASN B 1 97 ? 3.375 -27.578 -0.45 1 98.88 97 ASN B CA 1
ATOM 2651 C C . ASN B 1 97 ? 2.889 -28.656 -1.422 1 98.88 97 ASN B C 1
ATOM 2653 O O . ASN B 1 97 ? 3.531 -29.688 -1.579 1 98.88 97 ASN B O 1
ATOM 2657 N N . SER B 1 98 ? 1.74 -28.406 -2.053 1 98.81 98 SER B N 1
ATOM 2658 C CA . SER B 1 98 ? 1.166 -29.375 -2.988 1 98.81 98 SER B CA 1
ATOM 2659 C C . SER B 1 98 ? 2.053 -29.547 -4.215 1 98.81 98 SER B C 1
ATOM 2661 O O . SER B 1 98 ? 2.336 -30.672 -4.629 1 98.81 98 SER B O 1
ATOM 2663 N N . VAL B 1 99 ? 2.547 -28.453 -4.824 1 98.62 99 VAL B N 1
ATOM 2664 C CA . VAL B 1 99 ? 3.359 -28.578 -6.031 1 98.62 99 VAL B CA 1
ATOM 2665 C C . VAL B 1 99 ? 4.688 -29.25 -5.695 1 98.62 99 VAL B C 1
ATOM 2667 O O . VAL B 1 99 ? 5.203 -30.047 -6.488 1 98.62 99 VAL B O 1
ATOM 2670 N N . LEU B 1 100 ? 5.27 -28.953 -4.531 1 97.81 100 LEU B N 1
ATOM 2671 C CA . LEU B 1 100 ? 6.551 -29.531 -4.145 1 97.81 100 LEU B CA 1
ATOM 2672 C C . LEU B 1 100 ? 6.426 -31.047 -3.924 1 97.81 100 LEU B C 1
ATOM 2674 O O . LEU B 1 100 ? 7.328 -31.797 -4.281 1 97.81 100 LEU B O 1
ATOM 2678 N N . ALA B 1 101 ? 5.328 -31.406 -3.318 1 97.81 101 ALA B N 1
ATOM 2679 C CA . ALA B 1 101 ? 5.098 -32.812 -3.051 1 97.81 101 ALA B CA 1
ATOM 2680 C C . ALA B 1 101 ? 4.992 -33.625 -4.348 1 97.81 101 ALA B C 1
ATOM 2682 O O . ALA B 1 101 ? 5.375 -34.781 -4.398 1 97.81 101 ALA B O 1
ATOM 2683 N N . ARG B 1 102 ? 4.617 -32.969 -5.398 1 97.38 102 ARG B N 1
ATOM 2684 C CA . ARG B 1 102 ? 4.293 -33.688 -6.633 1 97.38 102 ARG B CA 1
ATOM 2685 C C . ARG B 1 102 ? 5.375 -33.469 -7.684 1 97.38 102 ARG B C 1
ATOM 2687 O O . ARG B 1 102 ? 5.465 -34.219 -8.648 1 97.38 102 ARG B O 1
ATOM 2694 N N . ASP B 1 103 ? 6.188 -32.438 -7.512 1 96.81 103 ASP B N 1
ATOM 2695 C CA . ASP B 1 103 ? 7.301 -32.156 -8.414 1 96.81 103 ASP B CA 1
ATOM 2696 C C . ASP B 1 103 ? 8.523 -31.672 -7.641 1 96.81 103 ASP B C 1
ATOM 2698 O O . ASP B 1 103 ? 8.828 -30.469 -7.637 1 96.81 103 ASP B O 1
ATOM 2702 N N . PRO B 1 104 ? 9.273 -32.594 -7.133 1 90.94 104 PRO B N 1
ATOM 2703 C CA . PRO B 1 104 ? 10.461 -32.219 -6.367 1 90.94 104 PRO B CA 1
ATOM 2704 C C . PRO B 1 104 ? 11.5 -31.484 -7.215 1 90.94 104 PRO B C 1
ATOM 2706 O O . PRO B 1 104 ? 12.398 -30.828 -6.676 1 90.94 104 PRO B O 1
ATOM 2709 N N . GLY B 1 105 ? 11.383 -31.562 -8.469 1 95 105 GLY B N 1
ATOM 2710 C CA . GLY B 1 105 ? 12.312 -30.906 -9.375 1 95 105 GLY B CA 1
ATOM 2711 C C . GLY B 1 105 ? 12.234 -29.391 -9.32 1 95 105 GLY B C 1
ATOM 2712 O O . GLY B 1 105 ? 13.125 -28.703 -9.805 1 95 105 GLY B O 1
ATOM 2713 N N . LEU B 1 106 ? 11.234 -28.891 -8.641 1 96.75 106 LEU B N 1
ATOM 2714 C CA . LEU B 1 106 ? 11.07 -27.438 -8.492 1 96.75 106 LEU B CA 1
ATOM 2715 C C . LEU B 1 106 ? 12.141 -26.875 -7.559 1 96.75 106 LEU B C 1
ATOM 2717 O O . LEU B 1 106 ? 12.375 -25.656 -7.543 1 96.75 106 LEU B O 1
ATOM 2721 N N . GLY B 1 107 ? 12.766 -27.781 -6.762 1 97.25 107 GLY B N 1
ATOM 2722 C CA . GLY B 1 107 ? 13.742 -27.281 -5.801 1 97.25 107 GLY B CA 1
ATOM 2723 C C . GLY B 1 107 ? 13.117 -26.469 -4.688 1 97.25 107 GLY B C 1
ATOM 2724 O O . GLY B 1 107 ? 12.109 -26.875 -4.102 1 97.25 107 GLY B O 1
ATOM 2725 N N . VAL B 1 108 ? 13.789 -25.422 -4.352 1 98.06 108 VAL B N 1
ATOM 2726 C CA . VAL B 1 108 ? 13.258 -24.5 -3.35 1 98.06 108 VAL B CA 1
ATOM 2727 C C . VAL B 1 108 ? 12.266 -23.547 -4 1 98.06 108 VAL B C 1
ATOM 2729 O O . VAL B 1 108 ? 12.555 -22.938 -5.031 1 98.06 108 VAL B O 1
ATOM 2732 N N . VAL B 1 109 ? 11.102 -23.469 -3.408 1 98.69 109 VAL B N 1
ATOM 2733 C CA . VAL B 1 109 ? 10.031 -22.625 -3.934 1 98.69 109 VAL B CA 1
ATOM 2734 C C . VAL B 1 109 ? 10.023 -21.281 -3.203 1 98.69 109 VAL B C 1
ATOM 2736 O O . VAL B 1 109 ? 10.102 -21.25 -1.973 1 98.69 109 VAL B O 1
ATOM 2739 N N . GLY B 1 110 ? 10.047 -20.188 -3.932 1 98.88 110 GLY B N 1
ATOM 2740 C CA . GLY B 1 110 ? 9.883 -18.859 -3.396 1 98.88 110 GLY B CA 1
ATOM 2741 C C . GLY B 1 110 ? 8.523 -18.25 -3.695 1 98.88 110 GLY B C 1
ATOM 2742 O O . GLY B 1 110 ? 8.086 -18.234 -4.852 1 98.88 110 GLY B O 1
ATOM 2743 N N . LEU B 1 111 ? 7.852 -17.812 -2.668 1 98.94 111 LEU B N 1
ATOM 2744 C CA . LEU B 1 111 ? 6.566 -17.125 -2.803 1 98.94 111 LEU B CA 1
ATOM 2745 C C . LEU B 1 111 ? 6.738 -15.625 -2.67 1 98.94 111 LEU B C 1
ATOM 2747 O O . LEU B 1 111 ? 7.426 -15.148 -1.762 1 98.94 111 LEU B O 1
ATOM 2751 N N . VAL B 1 112 ? 6.172 -14.906 -3.602 1 98.94 112 VAL B N 1
ATOM 2752 C CA . VAL B 1 112 ? 6.25 -13.445 -3.623 1 98.94 112 VAL B CA 1
ATOM 2753 C C . VAL B 1 112 ? 4.863 -12.852 -3.385 1 98.94 112 VAL B C 1
ATOM 2755 O O . VAL B 1 112 ? 4.121 -12.594 -4.336 1 98.94 112 VAL B O 1
ATOM 2758 N N . PRO B 1 113 ? 4.512 -12.594 -2.102 1 98.94 113 PRO B N 1
ATOM 2759 C CA . PRO B 1 113 ? 3.209 -11.984 -1.823 1 98.94 113 PRO B CA 1
ATOM 2760 C C . PRO B 1 113 ? 3.092 -10.562 -2.379 1 98.94 113 PRO B C 1
ATOM 2762 O O . PRO B 1 113 ? 3.971 -9.727 -2.143 1 98.94 113 PRO B O 1
ATOM 2765 N N . CYS B 1 114 ? 1.966 -10.312 -3.133 1 98.88 114 CYS B N 1
ATOM 2766 C CA . CYS B 1 114 ? 1.732 -9.008 -3.732 1 98.88 114 CYS B CA 1
ATOM 2767 C C . CYS B 1 114 ? 0.277 -8.586 -3.568 1 98.88 114 CYS B C 1
ATOM 2769 O O . CYS B 1 114 ? -0.084 -7.449 -3.891 1 98.88 114 CYS B O 1
ATOM 2771 N N . ALA B 1 115 ? -0.585 -9.422 -3.049 1 98.94 115 ALA B N 1
ATOM 2772 C CA . ALA B 1 115 ? -2.023 -9.164 -3.043 1 98.94 115 ALA B CA 1
ATOM 2773 C C . ALA B 1 115 ? -2.396 -8.141 -1.976 1 98.94 115 ALA B C 1
ATOM 2775 O O . ALA B 1 115 ? -1.843 -8.156 -0.875 1 98.94 115 ALA B O 1
ATOM 2776 N N . VAL B 1 116 ? -3.297 -7.328 -2.348 1 98.62 116 VAL B N 1
ATOM 2777 C CA . VAL B 1 116 ? -3.826 -6.309 -1.445 1 98.62 116 VAL B CA 1
ATOM 2778 C C . VAL B 1 116 ? -5.352 -6.309 -1.506 1 98.62 116 VAL B C 1
ATOM 2780 O O . VAL B 1 116 ? -5.938 -6.246 -2.59 1 98.62 116 VAL B O 1
ATOM 2783 N N . GLY B 1 117 ? -5.984 -6.355 -0.334 1 97.44 117 GLY B N 1
ATOM 2784 C CA . GLY B 1 117 ? -7.434 -6.449 -0.251 1 97.44 117 GLY B CA 1
ATOM 2785 C C . GLY B 1 117 ? -8.141 -5.215 -0.778 1 97.44 117 GLY B C 1
ATOM 2786 O O . GLY B 1 117 ? -7.543 -4.145 -0.881 1 97.44 117 GLY B O 1
ATOM 2787 N N . ALA B 1 118 ? -9.375 -5.398 -1.207 1 95.38 118 ALA B N 1
ATOM 2788 C CA . ALA B 1 118 ? -10.281 -4.316 -1.584 1 95.38 118 ALA B CA 1
ATOM 2789 C C . ALA B 1 118 ? -9.703 -3.49 -2.729 1 95.38 118 ALA B C 1
ATOM 2791 O O . ALA B 1 118 ? -9.672 -2.258 -2.662 1 95.38 118 ALA B O 1
ATOM 2792 N N . THR B 1 119 ? -9.219 -4.133 -3.721 1 97.94 119 THR B N 1
ATOM 2793 C CA . THR B 1 119 ? -8.68 -3.439 -4.887 1 97.94 119 THR B CA 1
ATOM 2794 C C . THR B 1 119 ? -9.422 -3.859 -6.152 1 97.94 119 THR B C 1
ATOM 2796 O O . THR B 1 119 ? -9.93 -4.98 -6.238 1 97.94 119 THR B O 1
ATOM 2799 N N . THR B 1 120 ? -9.508 -2.98 -7.102 1 97.81 120 THR B N 1
ATOM 2800 C CA . THR B 1 120 ? -10.094 -3.256 -8.414 1 97.81 120 THR B CA 1
ATOM 2801 C C . THR B 1 120 ? -9 -3.541 -9.438 1 97.81 120 THR B C 1
ATOM 2803 O O . THR B 1 120 ? -7.832 -3.221 -9.219 1 97.81 120 THR B O 1
ATOM 2806 N N . ILE B 1 121 ? -9.43 -4.168 -10.523 1 98.62 121 ILE B N 1
ATOM 2807 C CA . ILE B 1 121 ? -8.484 -4.457 -11.602 1 98.62 121 ILE B CA 1
ATOM 2808 C C . ILE B 1 121 ? -7.898 -3.15 -12.133 1 98.62 121 ILE B C 1
ATOM 2810 O O . ILE B 1 121 ? -6.73 -3.105 -12.523 1 98.62 121 ILE B O 1
ATOM 2814 N N . GLY B 1 122 ? -8.664 -2.059 -12.078 1 98 122 GLY B N 1
ATOM 2815 C CA . GLY B 1 122 ? -8.164 -0.762 -12.5 1 98 122 GLY B CA 1
ATOM 2816 C C . GLY B 1 122 ? -6.969 -0.292 -11.695 1 98 122 GLY B C 1
ATOM 2817 O O . GLY B 1 122 ? -6.059 0.342 -12.234 1 98 122 GLY B O 1
ATOM 2818 N N . GLN B 1 123 ? -6.875 -0.593 -10.539 1 98.19 123 GLN B N 1
ATOM 2819 C CA . GLN B 1 123 ? -5.801 -0.173 -9.641 1 98.19 123 GLN B CA 1
ATOM 2820 C C . GLN B 1 123 ? -4.535 -0.993 -9.883 1 98.19 123 GLN B C 1
ATOM 2822 O O . GLN B 1 123 ? -3.469 -0.664 -9.359 1 98.19 123 GLN B O 1
ATOM 2827 N N . TRP B 1 124 ? -4.621 -2.039 -10.68 1 98.75 124 TRP B N 1
ATOM 2828 C CA . TRP B 1 124 ? -3.477 -2.873 -11.031 1 98.75 124 TRP B CA 1
ATOM 2829 C C . TRP B 1 124 ? -2.924 -2.488 -12.398 1 98.75 124 TRP B C 1
ATOM 2831 O O . TRP B 1 124 ? -2.094 -3.205 -12.969 1 98.75 124 TRP B O 1
ATOM 2841 N N . SER B 1 125 ? -3.336 -1.346 -12.898 1 98.25 125 SER B N 1
ATOM 2842 C CA . SER B 1 125 ? -2.9 -0.902 -14.219 1 98.25 125 SER B CA 1
ATOM 2843 C C . SER B 1 125 ? -1.443 -0.451 -14.195 1 98.25 125 SER B C 1
ATOM 2845 O O . SER B 1 125 ? -0.958 0.044 -13.172 1 98.25 125 SER B O 1
ATOM 2847 N N . ARG B 1 126 ? -0.797 -0.606 -15.367 1 97.69 126 ARG B N 1
ATOM 2848 C CA . ARG B 1 126 ? 0.58 -0.157 -15.547 1 97.69 126 ARG B CA 1
ATOM 2849 C C . ARG B 1 126 ? 0.722 1.322 -15.195 1 97.69 126 ARG B C 1
ATOM 2851 O O . ARG B 1 126 ? -0.115 2.139 -15.586 1 97.69 126 ARG B O 1
ATOM 2858 N N . GLY B 1 127 ? 1.75 1.621 -14.414 1 95.25 127 GLY B N 1
ATOM 2859 C CA . GLY B 1 127 ? 1.958 2.982 -13.953 1 95.25 127 GLY B CA 1
ATOM 2860 C C . GLY B 1 127 ? 1.393 3.232 -12.562 1 95.25 127 GLY B C 1
ATOM 2861 O O . GLY B 1 127 ? 1.75 4.211 -11.906 1 95.25 127 GLY B O 1
ATOM 2862 N N . GLY B 1 128 ? 0.48 2.398 -12.102 1 97.5 128 GLY B N 1
ATOM 2863 C CA . GLY B 1 128 ? -0.091 2.508 -10.773 1 97.5 128 GLY B CA 1
ATOM 2864 C C . GLY B 1 128 ? 0.807 1.938 -9.688 1 97.5 128 GLY B C 1
ATOM 2865 O O . GLY B 1 128 ? 1.782 1.245 -9.984 1 97.5 128 GLY B O 1
ATOM 2866 N N . PHE B 1 129 ? 0.484 2.207 -8.484 1 97.88 129 PHE B N 1
ATOM 2867 C CA . PHE B 1 129 ? 1.3 1.832 -7.332 1 97.88 129 PHE B CA 1
ATOM 2868 C C . PHE B 1 129 ? 1.38 0.316 -7.195 1 97.88 129 PHE B C 1
ATOM 2870 O O . PHE B 1 129 ? 2.473 -0.247 -7.098 1 97.88 129 PHE B O 1
ATOM 2877 N N . LEU B 1 130 ? 0.216 -0.356 -7.223 1 98.69 130 LEU B N 1
ATOM 2878 C CA . LEU B 1 130 ? 0.175 -1.801 -7.02 1 98.69 130 LEU B CA 1
ATOM 2879 C C . LEU B 1 130 ? 0.948 -2.523 -8.117 1 98.69 130 LEU B C 1
ATOM 2881 O O . LEU B 1 130 ? 1.716 -3.447 -7.84 1 98.69 130 LEU B O 1
ATOM 2885 N N . TYR B 1 131 ? 0.771 -2.074 -9.305 1 98.75 131 TYR B N 1
ATOM 2886 C CA . TYR B 1 131 ? 1.462 -2.646 -10.453 1 98.75 131 TYR B CA 1
ATOM 2887 C C . TYR B 1 131 ? 2.971 -2.479 -10.32 1 98.75 131 TYR B C 1
ATOM 2889 O O . TYR B 1 131 ? 3.727 -3.436 -10.508 1 98.75 131 TYR B O 1
ATOM 2897 N N . SER B 1 132 ? 3.385 -1.291 -10.008 1 98 132 SER B N 1
ATOM 2898 C CA . SER B 1 132 ? 4.809 -1.002 -9.875 1 98 132 SER B CA 1
ATOM 2899 C C . SER B 1 132 ? 5.453 -1.858 -8.797 1 98 132 SER B C 1
ATOM 2901 O O . SER B 1 132 ? 6.566 -2.361 -8.969 1 98 132 SER B O 1
ATOM 2903 N N . LYS B 1 133 ? 4.742 -2.027 -7.719 1 98.19 133 LYS B N 1
ATOM 2904 C CA . LYS B 1 133 ? 5.277 -2.838 -6.633 1 98.19 133 LYS B CA 1
ATOM 2905 C C . LYS B 1 133 ? 5.363 -4.309 -7.035 1 98.19 133 LYS B C 1
ATOM 2907 O O . LYS B 1 133 ? 6.348 -4.984 -6.727 1 98.19 133 LYS B O 1
ATOM 2912 N N . LEU B 1 134 ? 4.352 -4.797 -7.684 1 98.81 134 LEU B N 1
ATOM 2913 C CA . LEU B 1 134 ? 4.355 -6.176 -8.156 1 98.81 134 LEU B CA 1
ATOM 2914 C C . LEU B 1 134 ? 5.562 -6.438 -9.047 1 98.81 134 LEU B C 1
ATOM 2916 O O . LEU B 1 134 ? 6.316 -7.387 -8.82 1 98.81 134 LEU B O 1
ATOM 2920 N N . VAL B 1 135 ? 5.785 -5.582 -10.031 1 98.81 135 VAL B N 1
ATOM 2921 C CA . VAL B 1 135 ? 6.852 -5.777 -11.008 1 98.81 135 VAL B CA 1
ATOM 2922 C C . VAL B 1 135 ? 8.211 -5.672 -10.32 1 98.81 135 VAL B C 1
ATOM 2924 O O . VAL B 1 135 ? 9.094 -6.508 -10.539 1 98.81 135 VAL B O 1
ATOM 2927 N N . ARG B 1 136 ? 8.344 -4.715 -9.469 1 98.19 136 ARG B N 1
ATOM 2928 C CA . ARG B 1 136 ? 9.602 -4.527 -8.758 1 98.19 136 ARG B CA 1
ATOM 2929 C C . ARG B 1 136 ? 9.938 -5.746 -7.906 1 98.19 136 ARG B C 1
ATOM 2931 O O . ARG B 1 136 ? 11.07 -6.234 -7.918 1 98.19 136 ARG B O 1
ATOM 2938 N N . ARG B 1 137 ? 9.008 -6.223 -7.219 1 98.62 137 ARG B N 1
ATOM 2939 C CA . ARG B 1 137 ? 9.219 -7.363 -6.336 1 98.62 137 ARG B CA 1
ATOM 2940 C C . ARG B 1 137 ? 9.508 -8.633 -7.133 1 98.62 137 ARG B C 1
ATOM 2942 O O . ARG B 1 137 ? 10.367 -9.43 -6.75 1 98.62 137 ARG B O 1
ATOM 2949 N N . ALA B 1 138 ? 8.797 -8.766 -8.242 1 98.88 138 ALA B N 1
ATOM 2950 C CA . ALA B 1 138 ? 9.039 -9.922 -9.102 1 98.88 138 ALA B CA 1
ATOM 2951 C C . ALA B 1 138 ? 10.469 -9.906 -9.641 1 98.88 138 ALA B C 1
ATOM 2953 O O . ALA B 1 138 ? 11.156 -10.93 -9.609 1 98.88 138 ALA B O 1
ATOM 2954 N N . ILE B 1 139 ? 10.898 -8.781 -10.07 1 98.75 139 ILE B N 1
ATOM 2955 C CA . ILE B 1 139 ? 12.242 -8.641 -10.617 1 98.75 139 ILE B CA 1
ATOM 2956 C C . ILE B 1 139 ? 13.273 -8.898 -9.523 1 98.75 139 ILE B C 1
ATOM 2958 O O . ILE B 1 139 ? 14.242 -9.641 -9.734 1 98.75 139 ILE B O 1
ATOM 2962 N N . ALA B 1 140 ? 13.07 -8.352 -8.359 1 98.25 140 ALA B N 1
ATOM 2963 C CA . ALA B 1 140 ? 13.984 -8.547 -7.234 1 98.25 140 ALA B CA 1
ATOM 2964 C C . ALA B 1 140 ? 14.055 -10.016 -6.84 1 98.25 140 ALA B C 1
ATOM 2966 O O . ALA B 1 140 ? 15.133 -10.523 -6.504 1 98.25 140 ALA B O 1
ATOM 2967 N N . ALA B 1 141 ? 12.953 -10.664 -6.883 1 98.62 141 ALA B N 1
ATOM 2968 C CA . ALA B 1 141 ? 12.859 -12.07 -6.477 1 98.62 141 ALA B CA 1
ATOM 2969 C C . ALA B 1 141 ? 13.758 -12.945 -7.348 1 98.62 141 ALA B C 1
ATOM 2971 O O . ALA B 1 141 ? 14.266 -13.969 -6.883 1 98.62 141 ALA B O 1
ATOM 2972 N N . ALA B 1 142 ? 13.953 -12.539 -8.555 1 98.06 142 ALA B N 1
ATOM 2973 C CA . ALA B 1 142 ? 14.656 -13.375 -9.523 1 98.06 142 ALA B CA 1
ATOM 2974 C C . ALA B 1 142 ? 16.141 -13.016 -9.578 1 98.06 142 ALA B C 1
ATOM 2976 O O . ALA B 1 142 ? 16.906 -13.664 -10.289 1 98.06 142 ALA B O 1
ATOM 2977 N N . GLN B 1 143 ? 16.594 -12.094 -8.844 1 96.56 143 GLN B N 1
ATOM 2978 C CA . GLN B 1 143 ? 17.953 -11.586 -8.922 1 96.56 143 GLN B CA 1
ATOM 2979 C C . GLN B 1 143 ? 18.953 -12.641 -8.461 1 96.56 143 GLN B C 1
ATOM 2981 O O . GLN B 1 143 ? 20.109 -12.656 -8.906 1 96.56 143 GLN B O 1
ATOM 2986 N N . GLY B 1 144 ? 18.516 -13.562 -7.641 1 95.62 144 GLY B N 1
ATOM 2987 C CA . GLY B 1 144 ? 19.406 -14.586 -7.113 1 95.62 144 GLY B CA 1
ATOM 2988 C C . GLY B 1 144 ? 19.516 -15.797 -8.023 1 95.62 144 GLY B C 1
ATOM 2989 O O . GLY B 1 144 ? 20.172 -16.781 -7.668 1 95.62 144 GLY B O 1
ATOM 2990 N N . GLY B 1 145 ? 18.828 -15.711 -9.18 1 96.25 145 GLY B N 1
ATOM 2991 C CA . GLY B 1 145 ? 18.984 -16.797 -10.141 1 96.25 145 GLY B CA 1
ATOM 2992 C C . GLY B 1 145 ? 17.75 -17.672 -10.25 1 96.25 145 GLY B C 1
ATOM 2993 O O . GLY B 1 145 ? 17.672 -18.547 -11.109 1 96.25 145 GLY B O 1
ATOM 2994 N N . GLY B 1 146 ? 16.812 -17.469 -9.344 1 97.62 146 GLY B N 1
ATOM 2995 C CA . GLY B 1 146 ? 15.562 -18.203 -9.453 1 97.62 146 GLY B CA 1
ATOM 2996 C C . GLY B 1 146 ? 14.766 -17.828 -10.688 1 97.62 146 GLY B C 1
ATOM 2997 O O . GLY B 1 146 ? 14.977 -16.766 -11.273 1 97.62 146 GLY B O 1
ATOM 2998 N N . LYS B 1 147 ? 13.914 -18.734 -11.062 1 98.06 147 LYS B N 1
ATOM 2999 C CA . LYS B 1 147 ? 13.055 -18.5 -12.219 1 98.06 147 LYS B CA 1
ATOM 3000 C C . LYS B 1 147 ? 11.609 -18.266 -11.789 1 98.06 147 LYS B C 1
ATOM 3002 O O . LYS B 1 147 ? 11.062 -19.016 -10.977 1 98.06 147 LYS B O 1
ATOM 3007 N N . ILE B 1 148 ? 11.047 -17.266 -12.336 1 98.81 148 ILE B N 1
ATOM 3008 C CA . ILE B 1 148 ? 9.617 -17.078 -12.133 1 98.81 148 ILE B CA 1
ATOM 3009 C C . ILE B 1 148 ? 8.836 -18.078 -12.961 1 98.81 148 ILE B C 1
ATOM 3011 O O . ILE B 1 148 ? 8.867 -18.047 -14.195 1 98.81 148 ILE B O 1
ATOM 3015 N N . LYS B 1 149 ? 8.125 -18.922 -12.273 1 98.56 149 LYS B N 1
ATOM 3016 C CA . LYS B 1 149 ? 7.469 -20.047 -12.938 1 98.56 149 LYS B CA 1
ATOM 3017 C C . LYS B 1 149 ? 5.992 -19.75 -13.188 1 98.56 149 LYS B C 1
ATOM 3019 O O . LYS B 1 149 ? 5.344 -20.438 -13.984 1 98.56 149 LYS B O 1
ATOM 3024 N N . GLY B 1 150 ? 5.473 -18.75 -12.492 1 98.81 150 GLY B N 1
ATOM 3025 C CA . GLY B 1 150 ? 4.07 -18.422 -12.703 1 98.81 150 GLY B CA 1
ATOM 3026 C C . GLY B 1 150 ? 3.562 -17.328 -11.781 1 98.81 150 GLY B C 1
ATOM 3027 O O . GLY B 1 150 ? 4.25 -16.953 -10.828 1 98.81 150 GLY B O 1
ATOM 3028 N N . MET B 1 151 ? 2.432 -16.844 -12.086 1 98.94 151 MET B N 1
ATOM 3029 C CA . MET B 1 151 ? 1.676 -15.906 -11.258 1 98.94 151 MET B CA 1
ATOM 3030 C C . MET B 1 151 ? 0.287 -16.453 -10.945 1 98.94 151 MET B C 1
ATOM 3032 O O . MET B 1 151 ? -0.427 -16.891 -11.852 1 98.94 151 MET B O 1
ATOM 3036 N N . LEU B 1 152 ? -0.013 -16.516 -9.688 1 98.94 152 LEU B N 1
ATOM 3037 C CA . LEU B 1 152 ? -1.362 -16.812 -9.227 1 98.94 152 LEU B CA 1
ATOM 3038 C C . LEU B 1 152 ? -2.16 -15.539 -8.992 1 98.94 152 LEU B C 1
ATOM 3040 O O . LEU B 1 152 ? -1.699 -14.633 -8.289 1 98.94 152 LEU B O 1
ATOM 3044 N N . TRP B 1 153 ? -3.332 -15.492 -9.633 1 98.94 153 TRP B N 1
ATOM 3045 C CA . TRP B 1 153 ? -4.125 -14.273 -9.617 1 98.94 153 TRP B CA 1
ATOM 3046 C C . TRP B 1 153 ? -5.539 -14.547 -9.117 1 98.94 153 TRP B C 1
ATOM 3048 O O . TRP B 1 153 ? -6.246 -15.391 -9.672 1 98.94 153 TRP B O 1
ATOM 3058 N N . TYR B 1 154 ? -5.926 -13.906 -8.039 1 98.81 154 TYR B N 1
ATOM 3059 C CA . TYR B 1 154 ? -7.281 -13.969 -7.508 1 98.81 154 TYR B CA 1
ATOM 3060 C C . TYR B 1 154 ? -7.797 -12.578 -7.16 1 98.81 154 TYR B C 1
ATOM 3062 O O . TYR B 1 154 ? -7.473 -12.031 -6.105 1 98.81 154 TYR B O 1
ATOM 3070 N N . GLN B 1 155 ? -8.633 -12.07 -8.047 1 98.06 155 GLN B N 1
ATOM 3071 C CA . GLN B 1 155 ? -9.141 -10.711 -7.945 1 98.06 155 GLN B CA 1
ATOM 3072 C C . GLN B 1 155 ? -10.406 -10.531 -8.773 1 98.06 155 GLN B C 1
ATOM 3074 O O . GLN B 1 155 ? -10.539 -11.117 -9.852 1 98.06 155 GLN B O 1
ATOM 3079 N N . GLY B 1 156 ? -11.312 -9.672 -8.273 1 97.44 156 GLY B N 1
ATOM 3080 C CA . GLY B 1 156 ? -12.461 -9.32 -9.102 1 97.44 156 GLY B CA 1
ATOM 3081 C C . GLY B 1 156 ? -13.695 -8.969 -8.289 1 97.44 156 GLY B C 1
ATOM 3082 O O . GLY B 1 156 ? -14.633 -8.375 -8.82 1 97.44 156 GLY B O 1
ATOM 3083 N N . GLU B 1 157 ? -13.711 -9.336 -6.988 1 96.94 157 GLU B N 1
ATOM 3084 C CA . GLU B 1 157 ? -14.891 -9.109 -6.16 1 96.94 157 GLU B CA 1
ATOM 3085 C C . GLU B 1 157 ? -15.25 -7.625 -6.098 1 96.94 157 GLU B C 1
ATOM 3087 O O . GLU B 1 157 ? -16.422 -7.262 -6.195 1 96.94 157 GLU B O 1
ATOM 3092 N N . SER B 1 158 ? -14.25 -6.793 -6.008 1 96 158 SER B N 1
ATOM 3093 C CA . SER B 1 158 ? -14.469 -5.352 -5.941 1 96 158 SER B CA 1
ATOM 3094 C C . SER B 1 158 ? -15.047 -4.82 -7.25 1 96 158 SER B C 1
ATOM 3096 O O . SER B 1 158 ? -15.773 -3.828 -7.258 1 96 158 SER B O 1
ATOM 3098 N N . ASP B 1 159 ? -14.805 -5.48 -8.305 1 97.31 159 ASP B N 1
ATOM 3099 C CA . ASP B 1 159 ? -15.242 -5.035 -9.625 1 97.31 159 ASP B CA 1
ATOM 3100 C C . ASP B 1 159 ? -16.688 -5.445 -9.891 1 97.31 159 ASP B C 1
ATOM 3102 O O . ASP B 1 159 ? -17.281 -5.035 -10.891 1 97.31 159 ASP B O 1
ATOM 3106 N N . THR B 1 160 ? -17.234 -6.223 -9 1 96.88 160 THR B N 1
ATOM 3107 C CA . THR B 1 160 ? -18.609 -6.676 -9.195 1 96.88 160 THR B CA 1
ATOM 3108 C C . THR B 1 160 ? -19.609 -5.641 -8.68 1 96.88 160 THR B C 1
ATOM 3110 O O . THR B 1 160 ? -20.812 -5.773 -8.883 1 96.88 160 THR B O 1
ATOM 3113 N N . LEU B 1 161 ? -19.156 -4.59 -8.047 1 94.12 161 LEU B N 1
ATOM 3114 C CA . LEU B 1 161 ? -20.016 -3.645 -7.34 1 94.12 161 LEU B CA 1
ATOM 3115 C C . LEU B 1 161 ? -20.547 -2.58 -8.297 1 94.12 161 LEU B C 1
ATOM 3117 O O . LEU B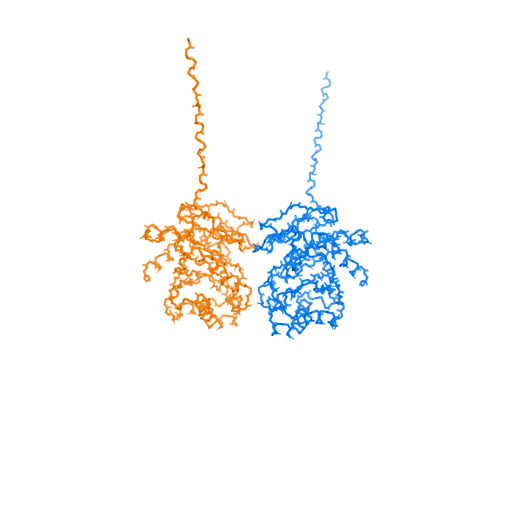 1 161 ? -21.609 -1.989 -8.039 1 94.12 161 LEU B O 1
ATOM 3121 N N . SER B 1 162 ? -19.812 -2.322 -9.32 1 93.56 162 SER B N 1
ATOM 3122 C CA . SER B 1 162 ? -20.219 -1.305 -10.281 1 93.56 162 SER B CA 1
ATOM 3123 C C . SER B 1 162 ? -20.344 -1.889 -11.688 1 93.56 162 SER B C 1
ATOM 3125 O O . SER B 1 162 ? -19.484 -2.67 -12.109 1 93.56 162 SER B O 1
ATOM 3127 N N . LEU B 1 163 ? -21.422 -1.468 -12.398 1 96.62 163 LEU B N 1
ATOM 3128 C CA . LEU B 1 163 ? -21.625 -1.935 -13.766 1 96.62 163 LEU B CA 1
ATOM 3129 C C . LEU B 1 163 ? -20.453 -1.543 -14.656 1 96.62 163 LEU B C 1
ATOM 3131 O O . LEU B 1 163 ? -20 -2.348 -15.469 1 96.62 163 LEU B O 1
ATOM 3135 N N . GLN B 1 164 ? -20 -0.388 -14.477 1 97.19 164 GLN B N 1
ATOM 3136 C CA . GLN B 1 164 ? -18.891 0.1 -15.297 1 97.19 164 GLN B CA 1
ATOM 3137 C C . GLN B 1 164 ? -17.656 -0.76 -15.109 1 97.19 164 GLN B C 1
ATOM 3139 O O . GLN B 1 164 ? -17.016 -1.165 -16.094 1 97.19 164 GLN B O 1
ATOM 3144 N N . ASP B 1 165 ? -17.297 -1.047 -13.906 1 96.75 165 ASP B N 1
ATOM 3145 C CA . ASP B 1 165 ? -16.125 -1.87 -13.633 1 96.75 165 ASP B CA 1
ATOM 3146 C C . ASP B 1 165 ? -16.312 -3.285 -14.172 1 96.75 165 ASP B C 1
ATOM 3148 O O . ASP B 1 165 ? -15.383 -3.855 -14.758 1 96.75 165 ASP B O 1
ATOM 3152 N N . ALA B 1 166 ? -17.484 -3.773 -13.961 1 97.69 166 ALA B N 1
ATOM 3153 C CA . ALA B 1 166 ? -17.75 -5.133 -14.414 1 97.69 166 ALA B CA 1
ATOM 3154 C C . ALA B 1 166 ? -17.672 -5.227 -15.938 1 97.69 166 ALA B C 1
ATOM 3156 O O . ALA B 1 166 ? -17.125 -6.195 -16.484 1 97.69 166 ALA B O 1
ATOM 3157 N N . GLU B 1 167 ? -18.141 -4.191 -16.609 1 98.25 167 GLU B N 1
ATOM 3158 C CA . GLU B 1 167 ? -18.156 -4.18 -18.062 1 98.25 167 GLU B CA 1
ATOM 3159 C C . GLU B 1 167 ? -16.75 -4.062 -18.641 1 98.25 167 GLU B C 1
ATOM 3161 O O . GLU B 1 167 ? -16.453 -4.625 -19.688 1 98.25 167 GLU B O 1
ATOM 3166 N N . LEU B 1 168 ? -15.938 -3.381 -17.938 1 98.44 168 LEU B N 1
ATOM 3167 C CA . LEU B 1 168 ? -14.594 -3.127 -18.438 1 98.44 168 LEU B CA 1
ATOM 3168 C C . LEU B 1 168 ? -13.617 -4.18 -17.906 1 98.44 168 LEU B C 1
ATOM 3170 O O . LEU B 1 168 ? -12.438 -4.164 -18.266 1 98.44 168 LEU B O 1
ATOM 3174 N N . TYR B 1 169 ? -14.047 -5.133 -17.172 1 98.5 169 TYR B N 1
ATOM 3175 C CA . TYR B 1 169 ? -13.172 -6.039 -16.438 1 98.5 169 TYR B CA 1
ATOM 3176 C C . TYR B 1 169 ? -12.336 -6.883 -17.375 1 98.5 169 TYR B C 1
ATOM 3178 O O . TYR B 1 169 ? -11.117 -6.992 -17.219 1 98.5 169 TYR B O 1
ATOM 3186 N N . LYS B 1 170 ? -12.938 -7.469 -18.359 1 98.62 170 LYS B N 1
ATOM 3187 C CA . LYS B 1 170 ? -12.219 -8.375 -19.266 1 98.62 170 LYS B CA 1
ATOM 3188 C C . LYS B 1 170 ? -11.055 -7.668 -19.938 1 98.62 170 LYS B C 1
ATOM 3190 O O . LYS B 1 170 ? -9.93 -8.164 -19.938 1 98.62 170 LYS B O 1
ATOM 3195 N N . ALA B 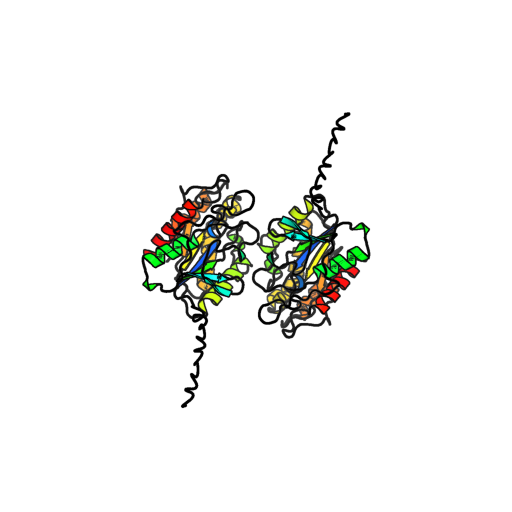1 171 ? -11.359 -6.551 -20.484 1 98.62 171 ALA B N 1
ATOM 3196 C CA . ALA B 1 171 ? -10.336 -5.801 -21.219 1 98.62 171 ALA B CA 1
ATOM 3197 C C . ALA B 1 171 ? -9.203 -5.375 -20.281 1 98.62 171 ALA B C 1
ATOM 3199 O O . ALA B 1 171 ? -8.023 -5.449 -20.656 1 98.62 171 ALA B O 1
ATOM 3200 N N . ARG B 1 172 ? -9.547 -4.918 -19.109 1 98.75 172 ARG B N 1
ATOM 3201 C CA . ARG B 1 172 ? -8.539 -4.477 -18.141 1 98.75 172 ARG B CA 1
ATOM 3202 C C . ARG B 1 172 ? -7.703 -5.652 -17.641 1 98.75 172 ARG B C 1
ATOM 3204 O O . ARG B 1 172 ? -6.488 -5.523 -17.469 1 98.75 172 ARG B O 1
ATOM 3211 N N . LEU B 1 173 ? -8.344 -6.762 -17.484 1 98.81 173 LEU B N 1
ATOM 3212 C CA . LEU B 1 173 ? -7.648 -7.969 -17.047 1 98.81 173 LEU B CA 1
ATOM 3213 C C . LEU B 1 173 ? -6.637 -8.422 -18.094 1 98.81 173 LEU B C 1
ATOM 3215 O O . LEU B 1 173 ? -5.488 -8.719 -17.766 1 98.81 173 LEU B O 1
ATOM 3219 N N . GLU B 1 174 ? -7.074 -8.492 -19.297 1 98.75 174 GLU B N 1
ATOM 3220 C CA . GLU B 1 174 ? -6.191 -8.883 -20.391 1 98.75 174 GLU B CA 1
ATOM 3221 C C . GLU B 1 174 ? -4.98 -7.957 -20.484 1 98.75 174 GLU B C 1
ATOM 3223 O O . GLU B 1 174 ? -3.846 -8.422 -20.625 1 98.75 174 GLU B O 1
ATOM 3228 N N . LYS B 1 175 ? -5.254 -6.707 -20.438 1 98.75 175 LYS B N 1
ATOM 3229 C CA . LYS B 1 175 ? -4.176 -5.723 -20.516 1 98.75 175 LYS B CA 1
ATOM 3230 C C . LYS B 1 175 ? -3.201 -5.891 -19.344 1 98.75 175 LYS B C 1
ATOM 3232 O O . LYS B 1 175 ? -1.987 -5.781 -19.531 1 98.75 175 LYS B O 1
ATOM 3237 N N . PHE B 1 176 ? -3.713 -6.117 -18.219 1 98.81 176 PHE B N 1
ATOM 3238 C CA . PHE B 1 176 ? -2.887 -6.332 -17.031 1 98.81 176 PHE B CA 1
ATOM 3239 C C . PHE B 1 176 ? -1.951 -7.516 -17.234 1 98.81 176 PHE B C 1
ATOM 3241 O O . PHE B 1 176 ? -0.743 -7.406 -17.016 1 98.81 176 PHE B O 1
ATOM 3248 N N . PHE B 1 177 ? -2.461 -8.641 -17.625 1 98.88 177 PHE B N 1
ATOM 3249 C CA . PHE B 1 177 ? -1.655 -9.836 -17.844 1 98.88 177 PHE B CA 1
ATOM 3250 C C . PHE B 1 177 ? -0.586 -9.594 -18.891 1 98.88 177 PHE B C 1
ATOM 3252 O O . PHE B 1 177 ? 0.571 -9.977 -18.719 1 98.88 177 PHE B O 1
ATOM 3259 N N . LEU B 1 178 ? -0.951 -8.953 -19.969 1 98.81 178 LEU B N 1
ATOM 3260 C CA . LEU B 1 178 ? -0.007 -8.688 -21.047 1 98.81 178 LEU B CA 1
ATOM 3261 C C . LEU B 1 178 ? 1.095 -7.738 -20.594 1 98.81 178 LEU B C 1
ATOM 3263 O O . LEU B 1 178 ? 2.264 -7.922 -20.938 1 98.81 178 LEU B O 1
ATOM 3267 N N . ASN B 1 179 ? 0.728 -6.746 -19.844 1 98.88 179 ASN B N 1
ATOM 3268 C CA . ASN B 1 179 ? 1.712 -5.809 -19.312 1 98.88 179 ASN B CA 1
ATOM 3269 C C . ASN B 1 179 ? 2.699 -6.5 -18.391 1 98.88 179 ASN B C 1
ATOM 3271 O O . ASN B 1 179 ? 3.904 -6.242 -18.453 1 98.88 179 ASN B O 1
ATOM 3275 N N . VAL B 1 180 ? 2.195 -7.363 -17.531 1 98.88 180 VAL B N 1
ATOM 3276 C CA . VAL B 1 180 ? 3.061 -8.094 -16.609 1 98.88 180 VAL B CA 1
ATOM 3277 C C . VAL B 1 180 ? 4.062 -8.938 -17.391 1 98.88 180 VAL B C 1
ATOM 3279 O O . VAL B 1 180 ? 5.262 -8.906 -17.109 1 98.88 180 VAL B O 1
ATOM 3282 N N . ARG B 1 181 ? 3.607 -9.648 -18.359 1 98.88 181 ARG B N 1
ATOM 3283 C CA . ARG B 1 181 ? 4.48 -10.461 -19.188 1 98.88 181 ARG B CA 1
ATOM 3284 C C . ARG B 1 181 ? 5.535 -9.609 -19.875 1 98.88 181 ARG B C 1
ATOM 3286 O O . ARG B 1 181 ? 6.711 -9.977 -19.922 1 98.88 181 ARG B O 1
ATOM 3293 N N . SER B 1 182 ? 5.074 -8.516 -20.359 1 98.81 182 SER B N 1
ATOM 3294 C CA . SER B 1 182 ? 5.984 -7.613 -21.062 1 98.81 182 SER B CA 1
ATOM 3295 C C . SER B 1 182 ? 7.062 -7.078 -20.125 1 98.81 182 SER B C 1
ATOM 3297 O O . SER B 1 182 ? 8.25 -7.152 -20.422 1 98.81 182 SER B O 1
ATOM 3299 N N . ASP B 1 183 ? 6.695 -6.574 -19.016 1 98.75 183 ASP B N 1
ATOM 3300 C CA . ASP B 1 183 ? 7.621 -5.891 -18.125 1 98.75 183 ASP B CA 1
ATOM 3301 C C . ASP B 1 183 ? 8.539 -6.887 -17.422 1 98.75 183 ASP B C 1
ATOM 3303 O O . ASP B 1 183 ? 9.664 -6.543 -17.047 1 98.75 183 ASP B O 1
ATOM 3307 N N . LEU B 1 184 ? 8.117 -8.133 -17.281 1 98.75 184 LEU B N 1
ATOM 3308 C CA . LEU B 1 184 ? 8.969 -9.172 -16.703 1 98.75 184 LEU B CA 1
ATOM 3309 C C . LEU B 1 184 ? 9.773 -9.883 -17.797 1 98.75 184 LEU B C 1
ATOM 3311 O O . LEU B 1 184 ? 10.531 -10.805 -17.5 1 98.75 184 LEU B O 1
ATOM 3315 N N . LYS B 1 185 ? 9.57 -9.43 -19.047 1 98.19 185 LYS B N 1
ATOM 3316 C CA . LYS B 1 185 ? 10.25 -10.031 -20.188 1 98.19 185 LYS B CA 1
ATOM 3317 C C . LYS B 1 185 ? 10.031 -11.539 -20.234 1 98.19 185 LYS B C 1
ATOM 3319 O O . LYS B 1 185 ? 10.977 -12.305 -20.453 1 98.19 185 LYS B O 1
ATOM 3324 N N . SER B 1 186 ? 8.844 -11.93 -19.984 1 98.19 186 SER B N 1
ATOM 3325 C CA . SER B 1 186 ? 8.398 -13.32 -20 1 98.19 186 SER B CA 1
ATOM 3326 C C . SER B 1 186 ? 7.066 -13.461 -20.734 1 98.19 186 SER B C 1
ATOM 3328 O O . SER B 1 186 ? 6.023 -13.656 -20.094 1 98.19 186 SER B O 1
ATOM 3330 N N . PRO B 1 187 ? 7.051 -13.453 -22.031 1 97.31 187 PRO B N 1
ATOM 3331 C CA . PRO B 1 187 ? 5.824 -13.398 -22.828 1 97.31 187 PRO B CA 1
ATOM 3332 C C . PRO B 1 187 ? 4.93 -14.625 -22.625 1 97.31 187 PRO B C 1
ATOM 3334 O O . PRO B 1 187 ? 3.723 -14.555 -22.859 1 97.31 187 PRO B O 1
ATOM 3337 N N . LEU B 1 188 ? 5.523 -15.703 -22.156 1 97.06 188 LEU B N 1
ATOM 3338 C CA . LEU B 1 188 ? 4.734 -16.922 -21.984 1 97.06 188 LEU B CA 1
ATOM 3339 C C . LEU B 1 188 ? 4.598 -17.266 -20.5 1 97.06 188 LEU B C 1
ATOM 3341 O O . LEU B 1 188 ? 4.312 -18.422 -20.156 1 97.06 188 LEU B O 1
ATOM 3345 N N . LEU B 1 189 ? 4.855 -16.281 -19.641 1 98.5 189 LEU B N 1
ATOM 3346 C CA . LEU B 1 189 ? 4.676 -16.516 -18.219 1 98.5 189 LEU B CA 1
ATOM 3347 C C . LEU B 1 189 ? 3.328 -17.172 -17.938 1 98.5 189 LEU B C 1
ATOM 3349 O O . LEU B 1 189 ? 2.279 -16.625 -18.297 1 98.5 189 LEU B O 1
ATOM 3353 N N . PRO B 1 190 ? 3.359 -18.375 -17.312 1 98.69 190 PRO B N 1
ATOM 3354 C CA . PRO B 1 190 ? 2.094 -18.984 -16.922 1 98.69 190 PRO B CA 1
ATOM 3355 C C . PRO B 1 190 ? 1.329 -18.172 -15.883 1 98.69 190 PRO B C 1
ATOM 3357 O O . PRO B 1 190 ? 1.921 -17.672 -14.922 1 98.69 190 PRO B O 1
ATOM 3360 N N . ILE B 1 191 ? 0.102 -17.969 -16.141 1 98.88 191 ILE B N 1
ATOM 3361 C CA . ILE B 1 191 ? -0.791 -17.312 -15.195 1 98.88 191 ILE B CA 1
ATOM 3362 C C . ILE B 1 191 ? -1.985 -18.203 -14.891 1 98.88 191 ILE B C 1
ATOM 3364 O O . ILE B 1 191 ? -2.629 -18.734 -15.805 1 98.88 191 ILE B O 1
ATOM 3368 N N . ILE B 1 192 ? -2.211 -18.438 -13.648 1 98.88 192 ILE B N 1
ATOM 3369 C CA . ILE B 1 192 ? -3.396 -19.156 -13.219 1 98.88 192 ILE B CA 1
ATOM 3370 C C . ILE B 1 192 ? -4.328 -18.219 -12.453 1 98.88 192 ILE B C 1
ATOM 3372 O O . ILE B 1 192 ? -3.998 -17.766 -11.352 1 98.88 192 ILE B O 1
ATOM 3376 N N . GLN B 1 193 ? -5.414 -17.953 -13.062 1 98.81 193 GLN B N 1
ATOM 3377 C CA . GLN B 1 193 ? -6.391 -17.078 -12.43 1 98.81 193 GLN B CA 1
ATOM 3378 C C . GLN B 1 193 ? -7.5 -17.875 -11.758 1 98.81 193 GLN B C 1
ATOM 3380 O O . GLN B 1 193 ? -7.734 -19.047 -12.109 1 98.81 193 GLN B O 1
ATOM 3385 N N . VAL B 1 194 ? -8.086 -17.25 -10.789 1 98.81 194 VAL B N 1
ATOM 3386 C CA . VAL B 1 194 ? -9.211 -17.859 -10.07 1 98.81 194 VAL B CA 1
ATOM 3387 C C . VAL B 1 194 ? -10.508 -17.141 -10.445 1 98.81 194 VAL B C 1
ATOM 3389 O O . VAL B 1 194 ? -10.594 -15.914 -10.336 1 98.81 194 VAL B O 1
ATOM 3392 N N . ALA B 1 195 ? -11.461 -17.891 -10.961 1 98.31 195 ALA B N 1
ATOM 3393 C CA . ALA B 1 195 ? -12.812 -17.344 -11.109 1 98.31 195 ALA B CA 1
ATOM 3394 C C . ALA B 1 195 ? -13.523 -17.266 -9.758 1 98.31 195 ALA B C 1
ATOM 3396 O O . ALA B 1 195 ? -13.469 -18.203 -8.961 1 98.31 195 ALA B O 1
ATOM 3397 N N . LEU B 1 196 ? -14.211 -16.219 -9.578 1 97.56 196 LEU B N 1
ATOM 3398 C CA . LEU B 1 196 ? -14.742 -15.828 -8.273 1 97.56 196 LEU B CA 1
ATOM 3399 C C . LEU B 1 196 ? -15.656 -16.906 -7.719 1 97.56 196 LEU B C 1
ATOM 3401 O O . LEU B 1 196 ? -16.422 -17.531 -8.469 1 97.56 196 LEU B O 1
ATOM 3405 N N . ALA B 1 197 ? -15.547 -17.172 -6.426 1 90.69 197 ALA B N 1
ATOM 3406 C CA . ALA B 1 197 ? -16.5 -18.016 -5.711 1 90.69 197 ALA B CA 1
ATOM 3407 C C . ALA B 1 197 ? -17.812 -17.281 -5.469 1 90.69 197 ALA B C 1
ATOM 3409 O O . ALA B 1 197 ? -18.891 -17.875 -5.594 1 90.69 197 ALA B O 1
ATOM 3410 N N . SER B 1 198 ? -17.578 -16.156 -4.848 1 76.06 198 SER B N 1
ATOM 3411 C CA . SER B 1 198 ? -18.703 -15.32 -4.457 1 76.06 198 SER B CA 1
ATOM 3412 C C . SER B 1 198 ? -18.344 -13.836 -4.535 1 76.06 198 SER B C 1
ATOM 3414 O O . SER B 1 198 ? -17.172 -13.492 -4.711 1 76.06 198 SER B O 1
ATOM 3416 N N . GLY B 1 199 ? -19.25 -12.992 -4.992 1 65.69 199 GLY B N 1
ATOM 3417 C CA . GLY B 1 199 ? -19.188 -11.547 -4.824 1 65.69 199 GLY B CA 1
ATOM 3418 C C . GLY B 1 199 ? -20.531 -10.938 -4.469 1 65.69 199 GLY B C 1
ATOM 3419 O O . GLY B 1 199 ? -21.578 -11.477 -4.824 1 65.69 199 GLY B O 1
ATOM 3420 N N . GLN B 1 200 ? -20.609 -10.5 -3.217 1 67 200 GLN B N 1
ATOM 3421 C CA . GLN B 1 200 ? -21.844 -9.812 -2.844 1 67 200 GLN B CA 1
ATOM 3422 C C . GLN B 1 200 ? -22.203 -8.742 -3.867 1 67 200 GLN B C 1
ATOM 3424 O O . GLN B 1 200 ? -23.25 -8.094 -3.75 1 67 200 GLN B O 1
ATOM 3429 N N . GLY B 1 201 ? -21.391 -8.805 -4.977 1 83.81 201 GLY B N 1
ATOM 3430 C CA . GLY B 1 201 ? -21.672 -7.707 -5.887 1 83.81 201 GLY B CA 1
ATOM 3431 C C . GLY B 1 201 ? -22.734 -8.047 -6.922 1 83.81 201 GLY B C 1
ATOM 3432 O O . GLY B 1 201 ? -22.875 -9.211 -7.312 1 83.81 201 GLY B O 1
ATOM 3433 N N . ARG B 1 202 ? -23.469 -7.086 -7.363 1 89.88 202 ARG B N 1
ATOM 3434 C CA . ARG B 1 202 ? -24.594 -7.199 -8.289 1 89.88 202 ARG B CA 1
ATOM 3435 C C . ARG B 1 202 ? -24.141 -7.727 -9.641 1 89.88 202 ARG B C 1
ATOM 3437 O O . ARG B 1 202 ? -24.906 -8.383 -10.352 1 89.88 202 ARG B O 1
ATOM 3444 N N . PHE B 1 203 ? -2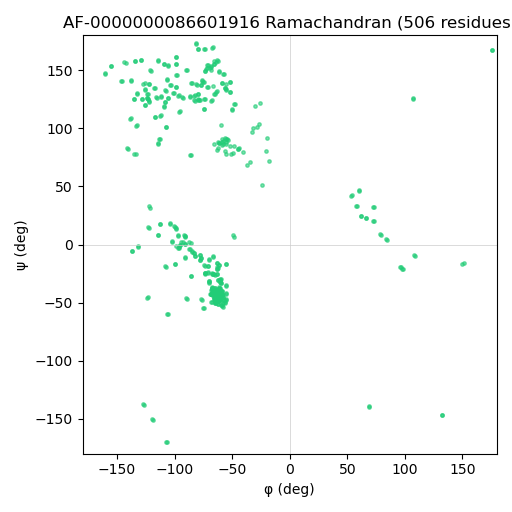2.906 -7.641 -9.953 1 96 203 PHE B N 1
ATOM 3445 C CA . PHE B 1 203 ? -22.5 -7.906 -11.328 1 96 203 PHE B CA 1
ATOM 3446 C C . PHE B 1 203 ? -21.469 -9.039 -11.367 1 96 203 PHE B C 1
ATOM 3448 O O . PHE B 1 203 ? -20.578 -9.039 -12.211 1 96 203 PHE B O 1
ATOM 3455 N N . ILE B 1 204 ? -21.625 -9.945 -10.461 1 95.81 204 ILE B N 1
ATOM 3456 C CA . ILE B 1 204 ? -20.688 -11.062 -10.312 1 95.81 204 ILE B CA 1
ATOM 3457 C C . ILE B 1 204 ? -20.688 -11.898 -11.594 1 95.81 204 ILE B C 1
ATOM 3459 O O . ILE B 1 204 ? -19.625 -12.367 -12.023 1 95.81 204 ILE B O 1
ATOM 3463 N N . GLU B 1 205 ? -21.75 -12.086 -12.211 1 95.31 205 GLU B N 1
ATOM 3464 C CA . GLU B 1 205 ? -21.828 -12.938 -13.398 1 95.31 205 GLU B CA 1
ATOM 3465 C C . GLU B 1 205 ? -21 -12.359 -14.547 1 95.31 205 GLU B C 1
ATOM 3467 O O . GLU B 1 205 ? -20.359 -13.094 -15.289 1 95.31 205 GLU B O 1
ATOM 3472 N N . LYS B 1 206 ? -21.062 -11.062 -14.664 1 96.75 206 LYS B N 1
ATOM 3473 C CA . LYS B 1 206 ? -20.281 -10.406 -15.711 1 96.75 206 LYS B CA 1
ATOM 3474 C C . LYS B 1 206 ? -18.781 -10.617 -15.484 1 96.75 206 LYS B C 1
ATOM 3476 O O . LYS B 1 206 ? -18.031 -10.883 -16.438 1 96.75 206 LYS B O 1
ATOM 3481 N N . VAL B 1 207 ? -18.344 -10.5 -14.281 1 97.88 207 VAL B N 1
ATOM 3482 C CA . VAL B 1 207 ? -16.938 -10.664 -13.953 1 97.88 207 VAL B CA 1
ATOM 3483 C C . VAL B 1 207 ? -16.531 -12.117 -14.141 1 97.88 207 VAL B C 1
ATOM 3485 O O . VAL B 1 207 ? -15.477 -12.398 -14.727 1 97.88 207 VAL B O 1
ATOM 3488 N N . ARG B 1 208 ? -17.344 -13.07 -13.719 1 97.38 208 ARG B N 1
ATOM 3489 C CA . ARG B 1 208 ? -17.047 -14.484 -13.898 1 97.38 208 ARG B CA 1
ATOM 3490 C C . ARG B 1 208 ? -16.969 -14.844 -15.383 1 97.38 208 ARG B C 1
ATOM 3492 O O . ARG B 1 208 ? -16.094 -15.609 -15.789 1 97.38 208 ARG B O 1
ATOM 3499 N N . GLU B 1 209 ? -17.875 -14.297 -16.125 1 97.44 209 GLU B N 1
ATOM 3500 C CA . GLU B 1 209 ? -17.844 -14.539 -17.562 1 97.44 209 GLU B CA 1
ATOM 3501 C C . GLU B 1 209 ? -16.516 -14.07 -18.172 1 97.44 209 GLU B C 1
ATOM 3503 O O . GLU B 1 209 ? -15.945 -14.75 -19.016 1 97.44 209 GLU B O 1
ATOM 3508 N N . ALA B 1 210 ? -16.078 -12.922 -17.75 1 98.19 210 ALA B N 1
ATOM 3509 C CA . ALA B 1 210 ? -14.797 -12.391 -18.203 1 98.19 210 ALA B CA 1
ATOM 3510 C C . ALA B 1 210 ? -13.641 -13.312 -17.812 1 98.19 210 ALA B C 1
ATOM 3512 O O . ALA B 1 210 ? -12.75 -13.586 -18.625 1 98.19 210 ALA B O 1
ATOM 3513 N N . GLN B 1 211 ? -13.648 -13.805 -16.656 1 98.31 211 GLN B N 1
ATOM 3514 C CA . GLN B 1 211 ? -12.586 -14.656 -16.125 1 98.31 211 GLN B CA 1
ATOM 3515 C C . GLN B 1 211 ? -12.562 -16 -16.844 1 98.31 211 GLN B C 1
ATOM 3517 O O . GLN B 1 211 ? -11.508 -16.438 -17.312 1 98.31 211 GLN B O 1
ATOM 3522 N N . LEU B 1 212 ? -13.711 -16.594 -16.922 1 97.75 212 LEU B N 1
ATOM 3523 C CA . LEU B 1 212 ? -13.82 -17.906 -17.547 1 97.75 212 LEU B CA 1
ATOM 3524 C C . LEU B 1 212 ? -13.633 -17.812 -19.047 1 97.75 212 LEU B C 1
ATOM 3526 O O . LEU B 1 212 ? -13.164 -18.766 -19.688 1 97.75 212 LEU B O 1
ATOM 3530 N N . GLY B 1 213 ? -13.883 -16.672 -19.562 1 97.31 213 GLY B N 1
ATOM 3531 C CA . GLY B 1 213 ? -13.883 -16.516 -21.016 1 97.31 213 GLY B CA 1
ATOM 3532 C C . GLY B 1 213 ? -12.586 -15.938 -21.547 1 97.31 213 GLY B C 1
ATOM 3533 O O . GLY B 1 213 ? -12.43 -15.766 -22.766 1 97.31 213 GLY B O 1
ATOM 3534 N N . LEU B 1 214 ? -11.68 -15.633 -20.656 1 97.44 214 LEU B N 1
ATOM 3535 C CA . LEU B 1 214 ? -10.414 -15.062 -21.109 1 97.44 214 LEU B CA 1
ATOM 3536 C C . LEU B 1 214 ? -9.594 -16.109 -21.875 1 97.44 214 LEU B C 1
ATOM 3538 O O . LEU B 1 214 ? -9.344 -17.203 -21.375 1 97.44 214 LEU B O 1
ATOM 3542 N N . ASN B 1 215 ? -9.211 -15.82 -23.125 1 95.38 215 ASN B N 1
ATOM 3543 C CA . ASN B 1 215 ? -8.422 -16.719 -23.969 1 95.38 215 ASN B CA 1
ATOM 3544 C C . ASN B 1 215 ? -7.043 -16.125 -24.266 1 95.38 215 ASN B C 1
ATOM 3546 O O . ASN B 1 215 ? -6.867 -15.422 -25.25 1 95.38 215 ASN B O 1
ATOM 3550 N N . LEU B 1 216 ? -6.137 -16.344 -23.469 1 96.88 216 LEU B N 1
ATOM 3551 C CA . LEU B 1 216 ? -4.734 -15.953 -23.594 1 96.88 216 LEU B CA 1
ATOM 3552 C C . LEU B 1 216 ? -3.824 -17.156 -23.406 1 96.88 216 LEU B C 1
ATOM 3554 O O . LEU B 1 216 ? -4.078 -18.016 -22.547 1 96.88 216 LEU B O 1
ATOM 3558 N N . ARG B 1 217 ? -2.811 -17.234 -24.219 1 96.75 217 ARG B N 1
ATOM 3559 C CA . ARG B 1 217 ? -1.875 -18.359 -24.125 1 96.75 217 ARG B CA 1
ATOM 3560 C C . ARG B 1 217 ? -1.279 -18.469 -22.734 1 96.75 217 ARG B C 1
ATOM 3562 O O . ARG B 1 217 ? -0.911 -17.453 -22.125 1 96.75 217 ARG B O 1
ATOM 3569 N N . ASN B 1 218 ? -1.229 -19.641 -22.203 1 97.75 218 ASN B N 1
ATOM 3570 C CA . ASN B 1 218 ? -0.612 -19.969 -20.922 1 97.75 218 ASN B CA 1
ATOM 3571 C C . ASN B 1 218 ? -1.357 -19.328 -19.75 1 97.75 218 ASN B C 1
ATOM 3573 O O . ASN B 1 218 ? -0.76 -19.031 -18.719 1 97.75 218 ASN B O 1
ATOM 3577 N N . VAL B 1 219 ? -2.656 -18.984 -19.953 1 98.5 219 VAL B N 1
ATOM 3578 C CA . VAL B 1 219 ? -3.527 -18.562 -18.859 1 98.5 219 VAL B CA 1
ATOM 3579 C C . VAL B 1 219 ? -4.555 -19.656 -18.578 1 98.5 219 VAL B C 1
ATOM 3581 O O . VAL B 1 219 ? -5.293 -20.078 -19.469 1 98.5 219 VAL B O 1
ATOM 3584 N N . LYS B 1 220 ? -4.516 -20.156 -17.422 1 98.31 220 LYS B N 1
ATOM 3585 C CA . LYS B 1 220 ? -5.5 -21.125 -16.953 1 98.31 220 LYS B CA 1
ATOM 3586 C C . LYS B 1 220 ? -6.414 -20.516 -15.898 1 98.31 220 LYS B C 1
ATOM 3588 O O . LYS B 1 220 ? -6.059 -19.531 -15.25 1 98.31 220 LYS B O 1
ATOM 3593 N N . CYS B 1 221 ? -7.582 -21.094 -15.797 1 98.44 221 CYS B N 1
ATOM 3594 C CA . CYS B 1 221 ? -8.555 -20.594 -14.836 1 98.44 221 CYS B CA 1
ATOM 3595 C C . CYS B 1 221 ? -9.078 -21.719 -13.953 1 98.44 221 CYS B C 1
ATOM 3597 O O . CYS B 1 221 ? -9.547 -22.734 -14.453 1 98.44 221 CYS B O 1
ATOM 3599 N N . VAL B 1 222 ? -8.953 -21.516 -12.672 1 98.38 222 VAL B N 1
ATOM 3600 C CA . VAL B 1 222 ? -9.586 -22.391 -11.688 1 98.38 222 VAL B CA 1
ATOM 3601 C C . VAL B 1 222 ? -10.891 -21.766 -11.195 1 98.38 222 VAL B C 1
ATOM 3603 O O . VAL B 1 222 ? -10.945 -20.562 -10.93 1 98.38 222 VAL B O 1
ATOM 3606 N N . ASP B 1 223 ? -11.922 -22.531 -11.102 1 98.12 223 ASP B N 1
ATOM 3607 C CA . ASP B 1 223 ? -13.227 -22.031 -10.695 1 98.12 223 ASP B CA 1
ATOM 3608 C C . ASP B 1 223 ? -13.461 -22.25 -9.195 1 98.12 223 ASP B C 1
ATOM 3610 O O . ASP B 1 223 ? -13.633 -23.375 -8.75 1 98.12 223 ASP B O 1
ATOM 3614 N N . ALA B 1 224 ? -13.555 -21.172 -8.461 1 97.88 224 ALA B N 1
ATOM 3615 C CA . ALA B 1 224 ? -13.703 -21.266 -7.008 1 97.88 224 ALA B CA 1
ATOM 3616 C C . ALA B 1 224 ? -15.172 -21.406 -6.613 1 97.88 224 ALA B C 1
ATOM 3618 O O . ALA B 1 224 ? -15.492 -21.562 -5.434 1 97.88 224 ALA B O 1
ATOM 3619 N N . LYS B 1 225 ? -16.062 -21.344 -7.574 1 95.44 225 LYS B N 1
ATOM 3620 C CA . LYS B 1 225 ? -17.484 -21.484 -7.266 1 95.44 225 LYS B CA 1
ATOM 3621 C C . LYS B 1 225 ? -17.75 -22.75 -6.449 1 95.44 225 LYS B C 1
ATOM 3623 O O . LYS B 1 225 ? -17.266 -23.828 -6.789 1 95.44 225 LYS B O 1
ATOM 3628 N N . GLY B 1 226 ? -18.516 -22.562 -5.355 1 95 226 GLY B N 1
ATOM 3629 C CA . GLY B 1 226 ? -18.875 -23.703 -4.527 1 95 226 GLY B CA 1
ATOM 3630 C C . GLY B 1 226 ? -17.984 -23.859 -3.307 1 95 226 GLY B C 1
ATOM 3631 O O . GLY B 1 226 ? -18.344 -24.578 -2.363 1 95 226 GLY B O 1
ATOM 3632 N N . LEU B 1 227 ? -16.766 -23.281 -3.291 1 97.69 227 LEU B N 1
ATOM 3633 C CA . LEU B 1 227 ? -15.922 -23.297 -2.096 1 97.69 227 LEU B CA 1
ATOM 3634 C C . LEU B 1 227 ? -16.609 -22.578 -0.94 1 97.69 227 LEU B C 1
ATOM 3636 O O . LEU B 1 227 ? -17.312 -21.594 -1.15 1 97.69 227 LEU B O 1
ATOM 3640 N N . GLN B 1 228 ? -16.328 -23.047 0.226 1 97.25 228 GLN B N 1
ATOM 3641 C CA . GLN B 1 228 ? -17.031 -22.531 1.397 1 97.25 228 GLN B CA 1
ATOM 3642 C C . GLN B 1 228 ? -16.594 -21.109 1.722 1 97.25 228 GLN B C 1
ATOM 3644 O O . GLN B 1 228 ? -15.398 -20.812 1.736 1 97.25 228 GLN B O 1
ATOM 3649 N N . LEU B 1 229 ? -17.562 -20.312 1.991 1 96 229 LEU B N 1
ATOM 3650 C CA . LEU B 1 229 ? -17.312 -18.906 2.322 1 96 229 LEU B CA 1
ATOM 3651 C C . LEU B 1 229 ? -17.5 -18.656 3.816 1 96 229 LEU B C 1
ATOM 3653 O O . LEU B 1 229 ? -18.234 -19.391 4.484 1 96 229 LEU B O 1
ATOM 3657 N N . GLU B 1 230 ? -16.812 -17.656 4.246 1 94.69 230 GLU B N 1
ATOM 3658 C CA . GLU B 1 230 ? -17.078 -17.141 5.586 1 94.69 230 GLU B CA 1
ATOM 3659 C C . GLU B 1 230 ? -18.469 -16.516 5.688 1 94.69 230 GLU B C 1
ATOM 3661 O O . GLU B 1 230 ? -19.125 -16.297 4.668 1 94.69 230 GLU B O 1
ATOM 3666 N N . PRO B 1 231 ? -18.938 -16.188 6.918 1 90.94 231 PRO B N 1
ATOM 3667 C CA . PRO B 1 231 ? -20.297 -15.633 7.094 1 90.94 231 PRO B CA 1
ATOM 3668 C C . PRO B 1 231 ? -20.484 -14.312 6.359 1 90.94 231 PRO B C 1
ATOM 3670 O O . PRO B 1 231 ? -21.625 -13.898 6.113 1 90.94 231 PRO B O 1
ATOM 3673 N N . ASP B 1 232 ? -19.406 -13.672 5.992 1 89.94 232 ASP B N 1
ATOM 3674 C CA . ASP B 1 232 ? -19.547 -12.406 5.27 1 89.94 232 ASP B CA 1
ATOM 3675 C C . ASP B 1 232 ? -19.906 -12.648 3.807 1 89.94 232 ASP B C 1
ATOM 3677 O O . ASP B 1 232 ? -20.141 -11.703 3.053 1 89.94 232 ASP B O 1
ATOM 3681 N N . TYR B 1 233 ? -19.781 -13.891 3.301 1 90.62 233 TYR B N 1
ATOM 3682 C CA . TYR B 1 233 ? -20.203 -14.336 1.978 1 90.62 233 TYR B CA 1
ATOM 3683 C C . TYR B 1 233 ? -19.281 -13.789 0.898 1 90.62 233 TYR B C 1
ATOM 3685 O O . TYR B 1 233 ? -19.656 -13.703 -0.272 1 90.62 233 TYR B O 1
ATOM 3693 N N . VAL B 1 234 ? -18.078 -13.391 1.248 1 93.81 234 VAL B N 1
ATOM 3694 C CA . VAL B 1 234 ? -17.109 -12.867 0.297 1 93.81 234 VAL B CA 1
ATOM 3695 C C . VAL B 1 234 ? -15.82 -13.688 0.381 1 93.81 234 VAL B C 1
ATOM 3697 O O . VAL B 1 234 ? -15.273 -14.102 -0.643 1 93.81 234 VAL B O 1
ATOM 3700 N N . HIS B 1 235 ? -15.43 -13.906 1.653 1 96.75 235 HIS B N 1
ATOM 3701 C CA . HIS B 1 235 ? -14.109 -14.492 1.852 1 96.75 235 HIS B CA 1
ATOM 3702 C C . HIS B 1 235 ? -14.195 -16 2.076 1 96.75 235 HIS B C 1
ATOM 3704 O O . HIS B 1 235 ? -15.148 -16.484 2.688 1 96.75 235 HIS B O 1
ATOM 3710 N N . LEU B 1 236 ? -13.227 -16.688 1.612 1 97.94 236 LEU B N 1
ATOM 3711 C CA . LEU B 1 236 ? -13.117 -18.141 1.774 1 97.94 236 LEU B CA 1
ATOM 3712 C C . LEU B 1 236 ? -12.734 -18.5 3.205 1 97.94 236 LEU B C 1
ATOM 3714 O O . LEU B 1 236 ? -11.984 -17.766 3.854 1 97.94 236 LEU B O 1
ATOM 3718 N N . THR B 1 237 ? -13.203 -19.672 3.623 1 98.06 237 THR B N 1
ATOM 3719 C CA . THR B 1 237 ? -12.766 -20.219 4.898 1 98.06 237 THR B CA 1
ATOM 3720 C C . THR B 1 237 ? -11.344 -20.75 4.797 1 98.06 237 THR B C 1
ATOM 3722 O O . THR B 1 237 ? -10.805 -20.891 3.697 1 98.06 237 THR B O 1
ATOM 3725 N N . THR B 1 238 ? -10.773 -21.047 5.98 1 98.75 238 THR B N 1
ATOM 3726 C CA . THR B 1 238 ? -9.438 -21.641 6.016 1 98.75 238 THR B CA 1
ATOM 3727 C C . THR B 1 238 ? -9.391 -22.906 5.176 1 98.75 238 THR B C 1
ATOM 3729 O O . THR B 1 238 ? -8.5 -23.062 4.332 1 98.75 238 THR B O 1
ATOM 3732 N N . GLN B 1 239 ? -10.32 -23.734 5.34 1 98.75 239 GLN B N 1
ATOM 3733 C CA . GLN B 1 239 ? -10.328 -25 4.613 1 98.75 239 GLN B CA 1
ATOM 3734 C C . GLN B 1 239 ? -10.547 -24.781 3.119 1 98.75 239 GLN B C 1
ATOM 3736 O O . GLN B 1 239 ? -9.969 -25.484 2.289 1 98.75 239 GLN B O 1
ATOM 3741 N N . ALA B 1 240 ? -11.383 -23.859 2.812 1 98.75 240 ALA B N 1
ATOM 3742 C CA . ALA B 1 240 ? -11.602 -23.531 1.407 1 98.75 240 ALA B CA 1
ATOM 3743 C C . ALA B 1 240 ? -10.328 -22.984 0.766 1 98.75 240 ALA B C 1
ATOM 3745 O O . ALA B 1 240 ? -10.055 -23.25 -0.405 1 98.75 240 ALA B O 1
ATOM 3746 N N . GLU B 1 241 ? -9.57 -22.172 1.466 1 98.88 241 GLU B N 1
ATOM 3747 C CA . GLU B 1 241 ? -8.289 -21.688 0.968 1 98.88 241 GLU B CA 1
ATOM 3748 C C . GLU B 1 241 ? -7.32 -22.828 0.704 1 98.88 241 GLU B C 1
ATOM 3750 O O . GLU B 1 241 ? -6.582 -22.812 -0.283 1 98.88 241 GLU B O 1
ATOM 3755 N N . VAL B 1 242 ? -7.355 -23.828 1.582 1 98.94 242 VAL B N 1
ATOM 3756 C CA . VAL B 1 242 ? -6.543 -25.031 1.376 1 98.94 242 VAL B CA 1
ATOM 3757 C C . VAL B 1 242 ? -6.957 -25.719 0.08 1 98.94 242 VAL B C 1
ATOM 3759 O O . VAL B 1 242 ? -6.109 -26.062 -0.743 1 98.94 242 VAL B O 1
ATOM 3762 N N . GLN B 1 243 ? -8.242 -25.875 -0.094 1 98.88 243 GLN B N 1
ATOM 3763 C CA . GLN B 1 243 ? -8.758 -26.516 -1.304 1 98.88 243 GLN B CA 1
ATOM 3764 C C . GLN B 1 243 ? -8.359 -25.719 -2.549 1 98.88 243 GLN B C 1
ATOM 3766 O O . GLN B 1 243 ? -7.922 -26.312 -3.543 1 98.88 243 GLN B O 1
ATOM 3771 N N . LEU B 1 244 ? -8.469 -24.453 -2.486 1 98.88 244 LEU B N 1
ATOM 3772 C CA . LEU B 1 244 ? -8.078 -23.609 -3.607 1 98.88 244 LEU B CA 1
ATOM 3773 C C . LEU B 1 244 ? -6.598 -23.766 -3.922 1 98.88 244 LEU B C 1
ATOM 3775 O O . LEU B 1 244 ? -6.211 -23.828 -5.09 1 98.88 244 LEU B O 1
ATOM 3779 N N . GLY B 1 245 ? -5.758 -23.797 -2.869 1 98.94 245 GLY B N 1
ATOM 3780 C CA . GLY B 1 245 ? -4.34 -24.031 -3.084 1 98.94 245 GLY B CA 1
ATOM 3781 C C . GLY B 1 245 ? -4.051 -25.312 -3.852 1 98.94 245 GLY B C 1
ATOM 3782 O O . GLY B 1 245 ? -3.215 -25.312 -4.758 1 98.94 245 GLY B O 1
ATOM 3783 N N . LYS B 1 246 ? -4.738 -26.312 -3.52 1 98.81 246 LYS B N 1
ATOM 3784 C CA . LYS B 1 246 ? -4.574 -27.594 -4.207 1 98.81 246 LYS B CA 1
ATOM 3785 C C . LYS B 1 246 ? -5.051 -27.5 -5.656 1 98.81 246 LYS B C 1
ATOM 3787 O O . LYS B 1 246 ? -4.422 -28.062 -6.559 1 98.81 246 LYS B O 1
ATOM 3792 N N . MET B 1 247 ? -6.16 -26.844 -5.883 1 98.81 247 MET B N 1
ATOM 3793 C CA . MET B 1 247 ? -6.672 -26.656 -7.238 1 98.81 247 MET B CA 1
ATOM 3794 C C . MET B 1 247 ? -5.664 -25.891 -8.094 1 98.81 247 MET B C 1
ATOM 3796 O O . MET B 1 247 ? -5.445 -26.25 -9.258 1 98.81 247 MET B O 1
ATOM 3800 N N . LEU B 1 248 ? -5.082 -24.875 -7.516 1 98.88 248 LEU B N 1
ATOM 3801 C CA . LEU B 1 248 ? -4.066 -24.094 -8.219 1 98.88 248 LEU B CA 1
ATOM 3802 C C . LEU B 1 248 ? -2.852 -24.953 -8.539 1 98.88 248 LEU B C 1
ATOM 3804 O O . LEU B 1 248 ? -2.303 -24.859 -9.641 1 98.88 248 LEU B O 1
ATOM 3808 N N . ALA B 1 249 ? -2.451 -25.75 -7.598 1 98.88 249 ALA B N 1
ATOM 3809 C CA . ALA B 1 249 ? -1.323 -26.656 -7.812 1 98.88 249 ALA B CA 1
ATOM 3810 C C . ALA B 1 249 ? -1.609 -27.641 -8.953 1 98.88 249 ALA B C 1
ATOM 3812 O O . ALA B 1 249 ? -0.763 -27.844 -9.82 1 98.88 249 ALA B O 1
ATOM 3813 N N . ASP B 1 250 ? -2.816 -28.203 -8.953 1 98.56 250 ASP B N 1
ATOM 3814 C CA . ASP B 1 250 ? -3.229 -29.109 -10.016 1 98.56 250 ASP B CA 1
ATOM 3815 C C . ASP B 1 250 ? -3.146 -28.438 -11.383 1 98.56 250 ASP B C 1
ATOM 3817 O O . ASP B 1 250 ? -2.631 -29.016 -12.344 1 98.56 250 ASP B O 1
ATOM 3821 N N . SER B 1 251 ? -3.625 -27.266 -11.406 1 98.56 251 SER B N 1
ATOM 3822 C CA . SER B 1 251 ? -3.627 -26.516 -12.656 1 98.56 251 SER B CA 1
ATOM 3823 C C . SER B 1 251 ? -2.207 -26.234 -13.141 1 98.56 251 SER B C 1
ATOM 3825 O O . SER B 1 251 ? -1.908 -26.375 -14.328 1 98.56 251 SER B O 1
ATOM 3827 N N . PHE B 1 252 ? -1.345 -25.875 -12.242 1 98.38 252 PHE B N 1
ATOM 3828 C CA . PHE B 1 252 ? 0.039 -25.562 -12.578 1 98.38 252 PHE B CA 1
ATOM 3829 C C . PHE B 1 252 ? 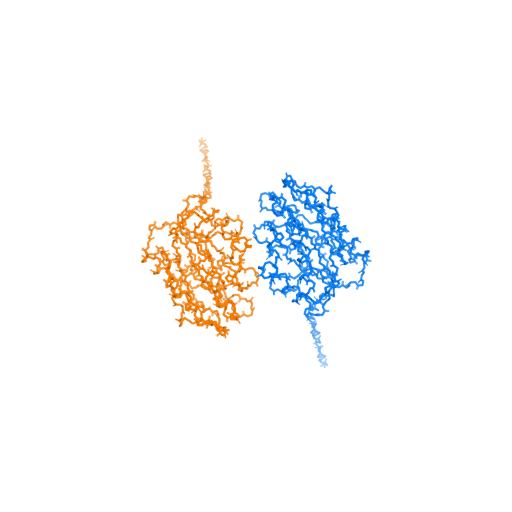0.761 -26.797 -13.109 1 98.38 252 PHE B C 1
ATOM 3831 O O . PHE B 1 252 ? 1.484 -26.719 -14.109 1 98.38 252 PHE B O 1
ATOM 3838 N N . LEU B 1 253 ? 0.566 -27.922 -12.477 1 97.19 253 LEU B N 1
ATOM 3839 C CA . LEU B 1 253 ? 1.298 -29.141 -12.805 1 97.19 253 LEU B CA 1
ATOM 3840 C C . LEU B 1 253 ? 0.787 -29.75 -14.102 1 97.19 253 LEU B C 1
ATOM 3842 O O . LEU B 1 253 ? 1.464 -30.578 -14.719 1 97.19 253 LEU B O 1
ATOM 3846 N N . HIS B 1 254 ? -0.346 -29.375 -14.523 1 88.69 254 HIS B N 1
ATOM 3847 C CA . HIS B 1 254 ? -0.878 -29.859 -15.789 1 88.69 254 HIS B CA 1
ATOM 3848 C C . HIS B 1 254 ? -0.693 -28.812 -16.891 1 88.69 254 HIS B C 1
ATOM 3850 O O . HIS B 1 254 ? -1.36 -28.875 -17.922 1 88.69 254 HIS B O 1
ATOM 3856 N N . THR B 1 255 ? 0.163 -27.781 -16.703 1 75.25 255 THR B N 1
ATOM 3857 C CA . THR B 1 255 ? 0.492 -26.781 -17.719 1 75.25 255 THR B CA 1
ATOM 3858 C C . THR B 1 255 ? 1.531 -27.328 -18.688 1 75.25 255 THR B C 1
ATOM 3860 O O . THR B 1 255 ? 2.414 -28.094 -18.297 1 75.25 255 THR B O 1
#

Solvent-accessible surface area (backbone atoms only — not comparable to full-atom values): 26596 Å² total; per-residue (Å²): 134,85,77,77,78,78,76,75,76,74,74,75,71,69,74,63,68,74,75,83,75,60,37,44,28,26,34,37,37,30,38,10,40,63,40,24,6,32,11,53,10,81,56,89,73,36,50,73,79,78,70,56,82,61,37,52,67,45,99,49,30,30,26,45,45,56,79,72,44,74,40,80,32,50,76,38,71,19,54,69,62,24,42,65,49,55,42,12,37,27,23,61,46,17,18,53,48,45,40,44,75,76,38,64,86,48,60,30,34,25,37,38,58,56,10,33,54,87,43,42,70,75,34,44,30,87,82,26,62,57,27,49,50,45,53,51,49,53,54,59,64,34,69,75,68,20,42,77,64,32,34,41,37,28,62,48,51,57,23,8,66,39,69,67,46,20,71,46,37,44,63,50,50,52,49,38,55,52,48,51,22,56,78,67,73,31,85,66,53,34,33,42,34,41,25,65,52,45,39,87,22,87,30,35,66,53,40,36,49,32,51,72,62,56,86,51,82,54,52,46,70,46,74,38,55,83,54,50,55,34,97,83,47,55,39,39,26,45,67,33,19,40,52,48,5,42,53,52,25,52,53,58,73,71,104,133,85,78,78,78,77,75,76,76,76,73,75,70,69,73,64,66,72,75,85,75,62,36,44,27,27,37,38,38,30,38,11,40,63,40,26,7,33,11,54,10,83,54,86,72,36,50,73,78,78,72,55,82,61,37,53,67,47,98,48,31,30,27,45,44,56,80,72,44,74,39,78,32,50,77,39,71,19,5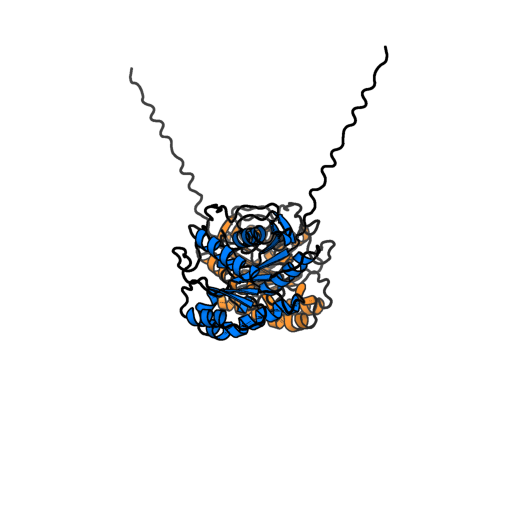3,68,62,23,42,68,50,53,42,11,38,27,24,61,46,17,17,53,50,47,39,45,74,75,39,66,86,47,60,29,33,25,38,38,59,55,11,33,54,88,43,42,68,75,33,43,30,88,83,26,61,58,28,49,49,44,52,51,48,53,54,60,65,33,70,73,68,20,40,77,64,32,35,42,37,27,63,50,51,57,24,8,67,38,70,67,48,19,70,46,37,45,64,49,49,53,49,38,55,53,48,50,21,57,77,67,71,32,85,66,54,34,32,41,34,43,26,64,51,46,40,88,23,87,32,34,65,53,41,37,49,32,51,72,62,56,85,51,81,55,52,46,71,46,73,37,56,82,54,49,56,35,97,83,48,56,40,40,26,46,67,33,19,41,51,48,6,42,52,51,24,54,52,58,73,71,104

pLDDT: mean 92.33, std 16.08, range [34.75, 98.94]

Nearest PDB structures (foldseek):
  2apj-assembly4_D  TM=9.747E-01  e=6.947E-34  Arabidopsis thaliana
  2apj-assembly3_C  TM=9.798E-01  e=2.509E-33  Arabidopsis thaliana
  1zmb-assembly2_C  TM=8.809E-01  e=7.032E-19  Clostridium acetobutylicum ATCC 824
  6se1-assembly1_A  TM=5.581E-01  e=1.547E-01  Salmonella enterica subsp. enterica serovar Paratyphi A str. ATCC 9150
  6qe2-assembly2_B  TM=3.195E-01  e=9.114E-01  Palaeococcus ferrophilus

InterPro domains:
  IPR005181 Sialate O-acetylesterase domain [PF03629] (24-253)
  IPR036514 SGNH hydrolase superfamily [G3DSA:3.40.50.1110] (22-254)
  IPR052940 Carbohydrate Esterase 6 [PTHR31988] (7-254)